Protein AF-0000000074599371 (afdb_homodimer)

Solvent-accessible surface area (backbone atoms only — not comparable to full-atom values): 39962 Å² total; per-residue (Å²): 130,80,82,68,57,80,38,51,33,58,67,80,47,85,65,6,23,37,64,26,41,62,59,60,44,50,49,52,59,73,44,37,68,61,49,51,52,41,54,52,48,30,56,72,75,38,82,57,68,54,45,27,34,37,35,43,47,34,69,41,43,69,67,53,60,59,58,52,65,56,53,54,49,51,54,49,54,50,46,67,69,62,62,74,58,96,58,79,48,29,38,38,38,33,41,20,25,48,30,76,32,42,47,35,61,44,32,55,45,44,66,58,52,51,52,54,52,60,69,68,45,85,69,87,79,52,61,72,31,57,31,37,31,55,38,56,70,60,42,77,70,61,57,72,52,54,31,39,36,38,39,30,54,75,33,84,26,51,43,95,53,61,45,68,72,44,42,44,95,86,65,48,54,67,42,62,77,33,34,55,74,42,90,86,40,49,72,66,54,55,51,28,47,51,49,43,44,51,54,40,53,44,36,26,48,53,35,47,47,45,16,34,24,70,59,13,28,35,36,40,34,26,50,30,34,93,53,86,79,55,49,79,68,43,58,70,61,49,36,49,38,52,39,51,43,51,34,30,75,71,62,76,40,57,62,67,57,46,30,72,37,68,61,38,64,52,51,47,26,69,64,57,53,50,49,50,45,58,68,70,54,46,46,42,81,74,46,76,48,72,53,74,40,62,48,45,55,84,65,49,52,83,88,51,88,73,63,66,68,80,56,55,88,69,43,56,52,61,60,29,18,58,56,36,38,35,43,53,47,11,58,38,45,49,44,46,31,73,73,73,36,68,86,50,52,68,63,45,54,51,47,29,32,52,48,42,24,56,50,47,76,76,39,87,52,59,46,42,32,38,36,39,33,33,31,33,95,128,80,83,70,58,80,38,53,32,58,67,79,48,85,63,6,24,37,66,28,41,63,59,59,44,49,51,52,59,71,44,36,67,61,51,50,52,44,53,54,48,30,55,73,73,36,79,56,66,55,48,26,34,35,36,41,47,34,68,44,41,68,69,53,58,59,56,52,66,55,52,53,49,50,53,48,52,50,46,66,70,61,64,73,56,94,58,78,49,28,37,39,38,32,40,20,26,48,30,77,31,42,46,35,60,43,33,56,44,44,66,58,52,51,51,52,52,59,68,67,44,84,69,86,74,49,62,70,31,58,32,35,30,56,37,57,70,61,42,77,68,60,56,72,52,56,30,37,36,38,39,30,53,74,31,83,26,52,45,95,52,61,43,68,72,44,42,44,95,86,64,48,55,67,43,61,76,32,34,54,74,40,88,85,41,50,72,66,54,54,51,29,46,50,50,43,42,52,53,42,53,44,36,27,49,52,34,47,48,45,17,34,24,69,58,14,28,35,36,38,33,25,50,31,33,91,54,85,75,58,46,78,72,44,60,71,59,50,37,49,36,52,37,52,44,52,34,30,76,71,62,75,41,57,61,68,57,46,32,72,36,66,62,37,62,52,50,47,25,70,64,57,53,52,50,50,44,57,69,71,53,44,46,42,80,73,46,76,46,71,51,73,40,63,48,45,54,83,65,44,53,82,90,49,90,72,64,66,68,78,56,55,86,70,42,56,51,62,61,29,17,58,55,37,39,36,42,53,47,11,55,38,45,51,42,46,31,74,73,73,36,69,86,49,50,66,61,47,52,51,46,29,33,52,49,44,25,56,50,48,74,76,39,86,53,62,46,41,31,39,37,40,35,34,32,33,95

Secondary structure (DSSP, 8-state):
------PPPPSSSTTSGGGS-HHHHHHHHHHHHHHHHHHHHHHHH---SEEEEEEES--SSGGGGTTHHHHHHHHHHHHHHH---SSPPEEEEEEEE-TTS-HHHHHHHHHHHHHHHHHH--S----EEEEEEES-TTS--S-TT-EEEEEEES-TTB-SS--GGGB-TTS-BTTTT-SS--TTS-HHHHHHHHHHHHHHHHHHHHHHHHHEEEEEEEEEEEEE-SSSS-GGG-HHHHHHHHHHHHHHHTTSS-HHHHHT----B----HHHHHHHHHHH-SEEEEEEEEEEEESSS----TTS-S---TTSTTS-HHHHHHHHHHHHHHHHHHHHHHHH-GGGHHHHHHHHHHHHHHHHHHS--EEEEEEEEEEE-/------PPPPSSSTTSGGGS-HHHHHHHHHHHHHHHHHHHHHHHH---SEEEEEEES--SSGGGGTTHHHHHHHHHHHHHHH---SSPPEEEEEEEE-TTS-HHHHHHHHHHHHHHHHHH--S----EEEEEEES-TTS--S-TT-EEEEEEES-TTB-SS--GGGB-TTS-BTTTT-SS--TTS-HHHHHHHHHHHHHHHHHHHHHHHHHEEEEEEEEEEEEE-SSSS-GGG-HHHHHHHHHHHHHHHTTSS-HHHHHT----B----HHHHHHHHHHH-SEEEEEEEEEEEESSS----TTS-S---TTSTTS-HHHHHHHHHHHHHHHHHHHHHHHH-GGGHHHHHHHHHHHHHHHHHHS--EEEEEEEEEEE-

Foldseek 3Di:
DPFQPLAFADDDDPLACQNQCQLLVVLCVVLVVVVLVQLLQLCVVDPDQEAEEEEEAQAAHDSNCVCVLVSLVSNQVSCVVVVPDPHQHEYEYEYEDAPPGHVVRVVVCVVVVVVVSVVPDDDCSDYYHYYYFHDDLLAAGAAFQAHQEYEYTAPLQFFSGQQPVQADPVGAGQQQLAQAQDPPHPPVRLVSLLVRSLSSLLSNLVNCLGHHHAQGKYKYKYFADQDSRDPPQPLLRVLLSVLVSVCCVVVVFPSVLRRPHYGRGHHYHPVSNVVSNVVSPFKDWPDKDKDKTFQQQSPDPVVDDDDRPPCCLVPQLLNSLVSNLSNSSRSCVSSCCVRGNDVCSVVSSVSSSVSSSVVVVVHTRMTMIMMIMIGGD/DPFQPLAFADDDDPLGCQNQCLLLVVLCVVLVVVVLVQLLQLCVVDPDQEAEEEEEAQAAHDSNCVCVLVSLVSNQVSCVVVVPDPHQHEYEYEYEDAPPGHVVRVVVCVVVVVVVSVVPDDDCSDYYHYYYFHDDLLAAGAAFQAHQEYEYTAPLQFFSGQQPVLADPVRAGQQQLAQEQDPPHDPVRLVSLLVRSLSSVLSNLVNCLGHHHAQGKYKYKYFADQDSRDRPQPLLRVLLSVLVSVCCVVVVFPSVLRRPHYGRGHHYHPVSNVVSNVVSPFKDWPDKDKDKTFQQQSADPVVDDDDRPPCCLVPQLLNSLVSNLSNSSRSCVSSCCVRGNDVCSVVSSVSSSVSSSVVVVVHTRMTMIMMIMIGGD

Structure (mmCIF, N/CA/C/O backbone):
data_AF-0000000074599371-model_v1
#
loop_
_entity.id
_entity.type
_entity.pdbx_description
1 polymer 'Uncharacterized protein'
#
loop_
_atom_site.group_PDB
_atom_site.id
_atom_site.type_symbol
_atom_site.label_atom_id
_atom_site.label_alt_id
_atom_site.label_comp_id
_atom_site.label_asym_id
_atom_site.label_entity_id
_atom_site.label_seq_id
_atom_site.pdbx_PDB_ins_code
_atom_site.Cartn_x
_atom_site.Cartn_y
_atom_site.Cartn_z
_atom_site.occupancy
_atom_site.B_iso_or_equiv
_atom_site.auth_seq_id
_atom_site.auth_comp_id
_atom_site.auth_asym_id
_atom_site.auth_atom_id
_atom_site.pdbx_PDB_model_num
ATOM 1 N N . MET A 1 1 ? -8.328 5.562 26 1 32.44 1 MET A N 1
ATOM 2 C CA . MET A 1 1 ? -9.109 5.84 24.797 1 32.44 1 MET A CA 1
ATOM 3 C C . MET A 1 1 ? -8.352 5.398 23.547 1 32.44 1 MET A C 1
ATOM 5 O O . MET A 1 1 ? -7.16 5.684 23.406 1 32.44 1 MET A O 1
ATOM 9 N N . LYS A 1 2 ? -8.844 4.363 22.906 1 41.84 2 LYS A N 1
ATOM 10 C CA . LYS A 1 2 ? -8.344 3.773 21.672 1 41.84 2 LYS A CA 1
ATOM 11 C C . LYS A 1 2 ? -8.016 4.852 20.641 1 41.84 2 LYS A C 1
ATOM 13 O O . LYS A 1 2 ? -8.719 5.855 20.531 1 41.84 2 LYS A O 1
ATOM 18 N N . MET A 1 3 ? -6.832 4.812 20.203 1 47.47 3 MET A N 1
ATOM 19 C CA . MET A 1 3 ? -6.219 5.715 19.234 1 47.47 3 MET A CA 1
ATOM 20 C C . MET A 1 3 ? -7.188 6.027 18.094 1 47.47 3 MET A C 1
ATOM 22 O O . MET A 1 3 ? -7.762 5.117 17.5 1 47.47 3 MET A O 1
ATOM 26 N N . GLU A 1 4 ? -7.777 7.324 18.172 1 52.59 4 GLU A N 1
ATOM 27 C CA . GLU A 1 4 ? -8.562 7.996 17.141 1 52.59 4 GLU A CA 1
ATOM 28 C C . GLU A 1 4 ? -7.844 7.98 15.797 1 52.59 4 GLU A C 1
ATOM 30 O O . GLU A 1 4 ? -6.652 8.289 15.719 1 52.59 4 GLU A O 1
ATOM 35 N N . SER A 1 5 ? -8.219 7.09 14.984 1 61 5 SER A N 1
ATOM 36 C CA . SER A 1 5 ? -7.766 7.016 13.602 1 61 5 SER A CA 1
ATOM 37 C C . SER A 1 5 ? -7.82 8.383 12.93 1 61 5 SER A C 1
ATOM 39 O O . SER A 1 5 ? -8.891 9 12.844 1 61 5 SER A O 1
ATOM 41 N N . THR A 1 6 ? -6.727 9.094 12.828 1 70.94 6 THR A N 1
ATOM 42 C CA . THR A 1 6 ? -6.605 10.422 12.234 1 70.94 6 THR A CA 1
ATOM 43 C C . THR A 1 6 ? -6.395 10.328 10.727 1 70.94 6 THR A C 1
ATOM 45 O O . THR A 1 6 ? -5.875 11.25 10.102 1 70.94 6 THR A O 1
ATOM 48 N N . HIS A 1 7 ? -6.98 9.156 10.273 1 80 7 HIS A N 1
ATOM 49 C CA . HIS A 1 7 ? -6.855 9.125 8.82 1 80 7 HIS A CA 1
ATOM 50 C C . HIS A 1 7 ? -7.953 9.953 8.156 1 80 7 HIS A C 1
ATOM 52 O O . HIS A 1 7 ? -9 10.195 8.758 1 80 7 HIS A O 1
ATOM 58 N N . MET A 1 8 ? -7.645 10.375 6.934 1 84.19 8 MET A N 1
ATOM 59 C CA . MET A 1 8 ? -8.602 11.172 6.168 1 84.19 8 MET A CA 1
ATOM 60 C C . MET A 1 8 ? -9.703 10.289 5.586 1 84.19 8 MET A C 1
ATOM 62 O O . MET A 1 8 ? -9.539 9.07 5.484 1 84.19 8 MET A O 1
ATOM 66 N N . THR A 1 9 ? -10.805 10.938 5.227 1 81.62 9 THR A N 1
ATOM 67 C CA . THR A 1 9 ? -11.969 10.219 4.727 1 81.62 9 THR A CA 1
ATOM 68 C C . THR A 1 9 ? -11.633 9.477 3.436 1 81.62 9 THR A C 1
ATOM 70 O O . THR A 1 9 ? -11.047 10.055 2.518 1 81.62 9 THR A O 1
ATOM 73 N N . HIS A 1 10 ? -12.055 8.266 3.316 1 84.19 10 HIS A N 1
ATOM 74 C CA . HIS A 1 10 ? -11.711 7.352 2.23 1 84.19 10 HIS A CA 1
ATOM 75 C C . HIS A 1 10 ? -12.547 7.637 0.987 1 84.19 10 HIS A C 1
ATOM 77 O O . HIS A 1 10 ? -13.539 8.375 1.052 1 84.19 10 HIS A O 1
ATOM 83 N N . GLY A 1 11 ? -12.125 7.051 -0.116 1 82.94 11 GLY A N 1
ATOM 84 C CA . GLY A 1 11 ? -12.938 6.93 -1.317 1 82.94 11 GLY A CA 1
ATOM 85 C C . GLY A 1 11 ? -12.82 8.133 -2.234 1 82.94 11 GLY A C 1
ATOM 86 O O . GLY A 1 11 ? -11.875 8.914 -2.131 1 82.94 11 GLY A O 1
ATOM 87 N N . THR A 1 12 ? -13.75 8.148 -3.186 1 81.25 12 THR A N 1
ATOM 88 C CA . THR A 1 12 ? -13.766 9.211 -4.188 1 81.25 12 THR A CA 1
ATOM 89 C C . THR A 1 12 ? -15.125 9.914 -4.211 1 81.25 12 THR A C 1
ATOM 91 O O . THR A 1 12 ? -15.453 10.609 -5.172 1 81.25 12 THR A O 1
ATOM 94 N N . GLY A 1 13 ? -15.844 9.703 -3.178 1 82.81 13 GLY A N 1
ATOM 95 C CA . GLY A 1 13 ? -17.141 10.352 -3.076 1 82.81 13 GLY A CA 1
ATOM 96 C C . GLY A 1 13 ? -17.031 11.828 -2.758 1 82.81 13 GLY A C 1
ATOM 97 O O . GLY A 1 13 ? -15.938 12.359 -2.576 1 82.81 13 GLY A O 1
ATOM 98 N N . GLU A 1 14 ? -18.109 12.477 -2.592 1 84.44 14 GLU A N 1
ATOM 99 C CA . GLU A 1 14 ? -18.188 13.922 -2.418 1 84.44 14 GLU A CA 1
ATOM 100 C C . GLU A 1 14 ? -17.5 14.359 -1.128 1 84.44 14 GLU A C 1
ATOM 102 O O . GLU A 1 14 ? -16.875 15.422 -1.081 1 84.44 14 GLU A O 1
ATOM 107 N N . ASP A 1 15 ? -17.547 13.562 -0.146 1 84.25 15 ASP A N 1
ATOM 108 C CA . ASP A 1 15 ? -17.016 13.93 1.159 1 84.25 15 ASP A CA 1
ATOM 109 C C . ASP A 1 15 ? -15.594 13.398 1.344 1 84.25 15 ASP A C 1
ATOM 111 O O . ASP A 1 15 ? -14.977 13.617 2.385 1 84.25 15 ASP A O 1
ATOM 115 N N . SER A 1 16 ? -15.094 12.742 0.306 1 86 16 SER A N 1
ATOM 116 C CA . SER A 1 16 ? -13.766 12.141 0.403 1 86 16 SER A CA 1
ATOM 117 C C . SER A 1 16 ? -12.68 13.219 0.455 1 86 16 SER A C 1
ATOM 119 O O . SER A 1 16 ? -12.875 14.32 -0.049 1 86 16 SER A O 1
ATOM 121 N N . TYR A 1 17 ? -11.617 12.914 1.149 1 85.81 17 TYR A N 1
ATOM 122 C CA . TYR A 1 17 ? -10.461 13.805 1.148 1 85.81 17 TYR A CA 1
ATOM 123 C C . TYR A 1 17 ? -9.945 14.023 -0.269 1 85.81 17 TYR A C 1
ATOM 125 O O . TYR A 1 17 ? -9.492 15.117 -0.607 1 85.81 17 TYR A O 1
ATOM 133 N N . ALA A 1 18 ? -10.039 13.031 -1.077 1 82.19 18 ALA A N 1
ATOM 134 C CA . ALA A 1 18 ? -9.594 13.102 -2.469 1 82.19 18 ALA A CA 1
ATOM 135 C C . ALA A 1 18 ? -10.281 14.25 -3.205 1 82.19 18 ALA A C 1
ATOM 137 O O . ALA A 1 18 ? -9.664 14.906 -4.043 1 82.19 18 ALA A O 1
ATOM 138 N N . ARG A 1 19 ? -11.461 14.531 -2.797 1 84 19 ARG A N 1
ATOM 139 C CA . ARG A 1 19 ? -12.219 15.555 -3.51 1 84 19 ARG A CA 1
ATOM 140 C C . ARG A 1 19 ? -12.203 16.875 -2.746 1 84 19 ARG A C 1
ATOM 142 O O . ARG A 1 19 ? -12.742 17.875 -3.223 1 84 19 ARG A O 1
ATOM 149 N N . ASN A 1 20 ? -11.656 16.859 -1.597 1 86.56 20 ASN A N 1
ATOM 150 C CA . ASN A 1 20 ? -11.703 18.047 -0.745 1 86.56 20 ASN A CA 1
ATOM 151 C C . ASN A 1 20 ? -10.312 18.422 -0.239 1 86.56 20 ASN A C 1
ATOM 153 O O . ASN A 1 20 ? -10.148 18.75 0.938 1 86.56 20 ASN A O 1
ATOM 157 N N . SER A 1 21 ? -9.336 18.359 -1.141 1 87 21 SER A N 1
ATOM 158 C CA . SER A 1 21 ? -7.957 18.609 -0.722 1 87 21 SER A CA 1
ATOM 159 C C . SER A 1 21 ? -7.312 19.703 -1.562 1 87 21 SER A C 1
ATOM 161 O O . SER A 1 21 ? -6.086 19.766 -1.687 1 87 21 SER A O 1
ATOM 163 N N . LEU A 1 22 ? -8.125 20.578 -2.129 1 85.31 22 LEU A N 1
ATOM 164 C CA . LEU A 1 22 ? -7.602 21.625 -3 1 85.31 22 LEU A CA 1
ATOM 165 C C . LEU A 1 22 ? -6.812 22.656 -2.199 1 85.31 22 LEU A C 1
ATOM 167 O O . LEU A 1 22 ? -5.809 23.188 -2.682 1 85.31 22 LEU A O 1
ATOM 171 N N . ILE A 1 23 ? -7.289 22.969 -1.052 1 86.81 23 ILE A N 1
ATOM 172 C CA . ILE A 1 23 ? -6.598 23.922 -0.189 1 86.81 23 ILE A CA 1
ATOM 173 C C . ILE A 1 23 ? -5.211 23.375 0.164 1 86.81 23 ILE A C 1
ATOM 175 O O . ILE A 1 23 ? -4.234 24.125 0.164 1 86.81 23 ILE A O 1
ATOM 179 N N . GLN A 1 24 ? -5.133 22.109 0.459 1 90.25 24 GLN A N 1
ATOM 180 C CA . GLN A 1 24 ? -3.855 21.469 0.743 1 90.25 24 GLN A CA 1
ATOM 181 C C . GLN A 1 24 ? -2.939 21.5 -0.477 1 90.25 24 GLN A C 1
ATOM 183 O O . GLN A 1 24 ? -1.726 21.672 -0.345 1 90.25 24 GLN A O 1
ATOM 188 N N . ALA A 1 25 ? -3.525 21.375 -1.646 1 91.25 25 ALA A N 1
ATOM 189 C CA . ALA A 1 25 ? -2.756 21.484 -2.883 1 91.25 25 ALA A CA 1
ATOM 190 C C . ALA A 1 25 ? -2.125 22.859 -3.023 1 91.25 25 ALA A C 1
ATOM 192 O O . ALA A 1 25 ? -0.978 22.984 -3.459 1 91.25 25 ALA A O 1
ATOM 193 N N . ASP A 1 26 ? -2.887 23.828 -2.666 1 91.12 26 ASP A N 1
ATOM 194 C CA . ASP A 1 26 ? -2.381 25.203 -2.717 1 91.12 26 ASP A CA 1
ATOM 195 C C . ASP A 1 26 ? -1.181 25.375 -1.79 1 91.12 26 ASP A C 1
ATOM 197 O O . ASP A 1 26 ? -0.204 26.047 -2.15 1 91.12 26 ASP A O 1
ATOM 201 N N . SER A 1 27 ? -1.294 24.875 -0.669 1 93.06 27 SER A N 1
ATOM 202 C CA . SER A 1 27 ? -0.196 24.938 0.289 1 93.06 27 SER A CA 1
ATOM 203 C C . SER A 1 27 ? 1.059 24.266 -0.258 1 93.06 27 SER A C 1
ATOM 205 O O . SER A 1 27 ? 2.168 24.781 -0.087 1 93.06 27 SER A O 1
ATOM 207 N N . ILE A 1 28 ? 0.918 23.156 -0.887 1 94.25 28 ILE A N 1
ATOM 208 C CA . ILE A 1 28 ? 2.035 22.422 -1.476 1 94.25 28 ILE A CA 1
ATOM 209 C C . ILE A 1 28 ? 2.666 23.25 -2.592 1 94.25 28 ILE A C 1
ATOM 211 O O . ILE A 1 28 ? 3.891 23.359 -2.684 1 94.25 28 ILE A O 1
ATOM 215 N N . SER A 1 29 ? 1.832 23.875 -3.346 1 93.06 29 SER A N 1
ATOM 216 C CA . SER A 1 29 ? 2.309 24.688 -4.453 1 93.06 29 SER A CA 1
ATOM 217 C C . SER A 1 29 ? 3.125 25.875 -3.949 1 93.06 29 SER A C 1
ATOM 219 O O . SER A 1 29 ? 4.176 26.203 -4.508 1 93.06 29 SER A O 1
ATOM 221 N N . LYS A 1 30 ? 2.633 26.484 -2.961 1 94.06 30 LYS A N 1
ATOM 222 C CA . LYS A 1 30 ? 3.318 27.641 -2.398 1 94.06 30 LYS A CA 1
ATOM 223 C C . LYS A 1 30 ? 4.668 27.25 -1.802 1 94.06 30 LYS A C 1
ATOM 225 O O . LYS A 1 30 ? 5.609 28.047 -1.802 1 94.06 30 LYS A O 1
ATOM 230 N N . ALA A 1 31 ? 4.773 26.047 -1.317 1 96.44 31 ALA A N 1
ATOM 231 C CA . ALA A 1 31 ? 5.996 25.562 -0.682 1 96.44 31 ALA A CA 1
ATOM 232 C C . ALA A 1 31 ? 6.977 25.031 -1.719 1 96.44 31 ALA A C 1
ATOM 234 O O . ALA A 1 31 ? 8.125 24.719 -1.396 1 96.44 31 ALA A O 1
ATOM 235 N N . PHE A 1 32 ? 6.598 24.984 -2.98 1 96.25 32 PHE A N 1
ATOM 236 C CA . PHE A 1 32 ? 7.32 24.234 -4.008 1 96.25 32 PHE A CA 1
ATOM 237 C C . PHE A 1 32 ? 8.711 24.812 -4.215 1 96.25 32 PHE A C 1
ATOM 239 O O . PHE A 1 32 ? 9.68 24.078 -4.406 1 96.25 32 PHE A O 1
ATOM 246 N N . PRO A 1 33 ? 8.922 26.094 -4.18 1 96.75 33 PRO A N 1
ATOM 247 C CA . PRO A 1 33 ? 10.273 26.625 -4.375 1 96.75 33 PRO A CA 1
ATOM 248 C C . PRO A 1 33 ? 11.273 26.062 -3.357 1 96.75 33 PRO A C 1
ATOM 250 O O . PRO A 1 33 ? 12.438 25.828 -3.697 1 96.75 33 PRO A O 1
ATOM 253 N N . VAL A 1 34 ? 10.828 25.875 -2.125 1 97.75 34 VAL A N 1
ATOM 254 C CA . VAL A 1 34 ? 11.688 25.312 -1.09 1 97.75 34 VAL A CA 1
ATOM 255 C C . VAL A 1 34 ? 11.969 23.844 -1.388 1 97.75 34 VAL A C 1
ATOM 257 O O . VAL A 1 34 ? 13.094 23.359 -1.191 1 97.75 34 VAL A O 1
ATOM 260 N N . VAL A 1 35 ? 10.977 23.141 -1.865 1 97.25 35 VAL A N 1
ATOM 261 C CA . VAL A 1 35 ? 11.117 21.734 -2.24 1 97.25 35 VAL A CA 1
ATOM 262 C C . VAL A 1 35 ? 12.117 21.609 -3.387 1 97.25 35 VAL A C 1
ATOM 264 O O . VAL A 1 35 ? 13.008 20.75 -3.348 1 97.25 35 VAL A O 1
ATOM 267 N N . LYS A 1 36 ? 11.953 22.453 -4.363 1 96.25 36 LYS A N 1
ATOM 268 C CA . LYS A 1 36 ? 12.844 22.438 -5.52 1 96.25 36 LYS A CA 1
ATOM 269 C C . LYS A 1 36 ? 14.289 22.672 -5.105 1 96.25 36 LYS A C 1
ATOM 271 O O . LYS A 1 36 ? 15.188 21.938 -5.535 1 96.25 36 LYS A O 1
ATOM 276 N N . ASP A 1 37 ? 14.469 23.641 -4.305 1 96.44 37 ASP A N 1
ATOM 277 C CA . ASP A 1 37 ? 15.805 23.953 -3.814 1 96.44 37 ASP A CA 1
ATOM 278 C C . ASP A 1 37 ? 16.406 22.75 -3.08 1 96.44 37 ASP A C 1
ATOM 280 O O . ASP A 1 37 ? 17.578 22.422 -3.287 1 96.44 37 ASP A O 1
ATOM 284 N N . ALA A 1 38 ? 15.648 22.141 -2.227 1 96.69 38 ALA A N 1
ATOM 285 C CA . ALA A 1 38 ? 16.109 20.984 -1.462 1 96.69 38 ALA A CA 1
ATOM 286 C C . ALA A 1 38 ? 16.484 19.828 -2.387 1 96.69 38 ALA A C 1
ATOM 288 O O . ALA A 1 38 ? 17.5 19.172 -2.197 1 96.69 38 ALA A O 1
ATOM 289 N N . LEU A 1 39 ? 15.664 19.562 -3.375 1 94.19 39 LEU A N 1
ATOM 290 C CA . LEU A 1 39 ? 15.891 18.469 -4.316 1 94.19 39 LEU A CA 1
ATOM 291 C C . LEU A 1 39 ? 17.156 18.703 -5.129 1 94.19 39 LEU A C 1
ATOM 293 O O . LEU A 1 39 ? 17.938 17.781 -5.355 1 94.19 39 LEU A O 1
ATOM 297 N N . GLU A 1 40 ? 17.328 19.922 -5.551 1 92.44 40 GLU A N 1
ATOM 298 C CA . GLU A 1 40 ? 18.547 20.266 -6.273 1 92.44 40 GLU A CA 1
ATOM 299 C C . GLU A 1 40 ? 19.781 20.094 -5.395 1 92.44 40 GLU A C 1
ATOM 301 O O . GLU A 1 40 ? 20.844 19.672 -5.875 1 92.44 40 GLU A O 1
ATOM 306 N N . GLY A 1 41 ? 19.578 20.391 -4.148 1 90.25 41 GLY A N 1
ATOM 307 C CA . GLY A 1 41 ? 20.656 20.188 -3.197 1 90.25 41 GLY A CA 1
ATOM 308 C C . GLY A 1 41 ? 21.047 18.734 -3.033 1 90.25 41 GLY A C 1
ATOM 309 O O . GLY A 1 41 ? 22.234 18.406 -2.889 1 90.25 41 GLY A O 1
ATOM 310 N N . VAL A 1 42 ? 20.109 17.812 -2.992 1 88.69 42 VAL A N 1
ATOM 311 C CA . VAL A 1 42 ? 20.375 16.375 -2.869 1 88.69 42 VAL A CA 1
ATOM 312 C C . VAL A 1 42 ? 21.25 15.914 -4.031 1 88.69 42 VAL A C 1
ATOM 314 O O . VAL A 1 42 ? 22.281 15.289 -3.818 1 88.69 42 VAL A O 1
ATOM 317 N N . TYR A 1 43 ? 20.922 16.219 -5.191 1 80.69 43 TYR A N 1
ATOM 318 C CA . TYR A 1 43 ? 21.562 15.68 -6.379 1 80.69 43 TYR A CA 1
ATOM 319 C C . TYR A 1 43 ? 22.922 16.328 -6.602 1 80.69 43 TYR A C 1
ATOM 321 O O . TYR A 1 43 ? 23.828 15.719 -7.184 1 80.69 43 TYR A O 1
ATOM 329 N N . SER A 1 44 ? 22.938 17.547 -6.188 1 79.31 44 SER A N 1
ATOM 330 C CA . SER A 1 44 ? 24.219 18.219 -6.348 1 79.31 44 SER A CA 1
ATOM 331 C C . SER A 1 44 ? 25.281 17.641 -5.414 1 79.31 44 SER A C 1
ATOM 333 O O . SER A 1 44 ? 26.469 17.625 -5.734 1 79.31 44 SER A O 1
ATOM 335 N N . LYS A 1 45 ? 24.797 17.141 -4.371 1 81 45 LYS A N 1
ATOM 336 C CA . LYS A 1 45 ? 25.734 16.688 -3.35 1 81 45 LYS A CA 1
ATOM 337 C C . LYS A 1 45 ? 26.016 15.188 -3.5 1 81 45 LYS A C 1
ATOM 339 O O . LYS A 1 45 ? 27.109 14.727 -3.207 1 81 45 LYS A O 1
ATOM 344 N N . MET A 1 46 ? 24.922 14.578 -3.877 1 83.88 46 MET A N 1
ATOM 345 C CA . MET A 1 46 ? 25.062 13.133 -4.016 1 83.88 46 MET A CA 1
ATOM 346 C C . MET A 1 46 ? 24.516 12.664 -5.359 1 83.88 46 MET A C 1
ATOM 348 O O . MET A 1 46 ? 23.688 13.336 -5.969 1 83.88 46 MET A O 1
ATOM 352 N N . THR A 1 47 ? 25.219 11.656 -5.945 1 80.94 47 THR A N 1
ATOM 353 C CA . THR A 1 47 ? 24.781 11.086 -7.211 1 80.94 47 THR A CA 1
ATOM 354 C C . THR A 1 47 ? 24.438 9.602 -7.047 1 80.94 47 THR A C 1
ATOM 356 O O . THR A 1 47 ? 25.125 8.742 -7.602 1 80.94 47 THR A O 1
ATOM 359 N N . PRO A 1 48 ? 23.312 9.508 -6.332 1 85.88 48 PRO A N 1
ATOM 360 C CA . PRO A 1 48 ? 22.969 8.102 -6.145 1 85.88 48 PRO A CA 1
ATOM 361 C C . PRO A 1 48 ? 22.438 7.449 -7.422 1 85.88 48 PRO A C 1
ATOM 363 O O . PRO A 1 48 ? 21.859 8.133 -8.273 1 85.88 48 PRO A O 1
ATOM 366 N N . LYS A 1 49 ? 22.656 6.133 -7.484 1 87.12 49 LYS A N 1
ATOM 367 C CA . LYS A 1 49 ? 22.094 5.379 -8.602 1 87.12 49 LYS A CA 1
ATOM 368 C C . LYS A 1 49 ? 20.578 5.441 -8.594 1 87.12 49 LYS A C 1
ATOM 370 O O . LYS A 1 49 ? 19.938 5.535 -9.648 1 87.12 49 LYS A O 1
ATOM 375 N N . CYS A 1 50 ? 20.031 5.363 -7.422 1 93.81 50 CYS A N 1
ATOM 376 C CA . CYS A 1 50 ? 18.594 5.477 -7.227 1 93.81 50 CYS A CA 1
ATOM 377 C C . CYS A 1 50 ? 18.281 6.484 -6.129 1 93.81 50 CYS A C 1
ATOM 379 O O . CYS A 1 50 ? 18.75 6.352 -4.996 1 93.81 50 CYS A O 1
ATOM 381 N N . VAL A 1 51 ? 17.562 7.504 -6.504 1 94.56 51 VAL A N 1
ATOM 382 C CA . VAL A 1 51 ? 17.125 8.484 -5.508 1 94.56 51 VAL A CA 1
ATOM 383 C C . VAL A 1 51 ? 15.922 7.938 -4.742 1 94.56 51 VAL A C 1
ATOM 385 O O . VAL A 1 51 ? 14.852 7.73 -5.316 1 94.56 51 VAL A O 1
ATOM 388 N N . MET A 1 52 ? 16.109 7.715 -3.453 1 97.62 52 MET A N 1
ATOM 389 C CA . MET A 1 52 ? 15.047 7.238 -2.574 1 97.62 52 MET A CA 1
ATOM 390 C C . MET A 1 52 ? 14.305 8.406 -1.932 1 97.62 52 MET A C 1
ATOM 392 O O . MET A 1 52 ? 14.891 9.172 -1.166 1 97.62 52 MET A O 1
ATOM 396 N N . VAL A 1 53 ? 12.977 8.5 -2.223 1 97.88 53 VAL A N 1
ATOM 397 C CA . VAL A 1 53 ? 12.164 9.633 -1.782 1 97.88 53 VAL A CA 1
ATOM 398 C C . VAL A 1 53 ? 10.992 9.125 -0.943 1 97.88 53 VAL A C 1
ATOM 400 O O . VAL A 1 53 ? 10.383 8.102 -1.265 1 97.88 53 VAL A O 1
ATOM 403 N N . ALA A 1 54 ? 10.68 9.82 0.137 1 98.56 54 ALA A N 1
ATOM 404 C CA . ALA A 1 54 ? 9.484 9.477 0.91 1 98.56 54 ALA A CA 1
ATOM 405 C C . ALA A 1 54 ? 8.547 10.68 1.025 1 98.56 54 ALA A C 1
ATOM 407 O O . ALA A 1 54 ? 9 11.805 1.242 1 98.56 54 ALA A O 1
ATOM 408 N N . GLU A 1 55 ? 7.316 10.469 0.753 1 98.19 55 GLU A N 1
ATOM 409 C CA . GLU A 1 55 ? 6.215 11.367 1.09 1 98.19 55 GLU A CA 1
ATOM 410 C C . GLU A 1 55 ? 5.508 10.922 2.365 1 98.19 55 GLU A C 1
ATOM 412 O O . GLU A 1 55 ? 4.762 9.938 2.355 1 98.19 55 GLU A O 1
ATOM 417 N N . LEU A 1 56 ? 5.66 11.641 3.461 1 98.25 56 LEU A N 1
ATOM 418 C CA . LEU A 1 56 ? 5.102 11.242 4.75 1 98.25 56 LEU A CA 1
ATOM 419 C C . LEU A 1 56 ? 3.77 11.945 5.004 1 98.25 56 LEU A C 1
ATOM 421 O O . LEU A 1 56 ? 3.676 13.172 4.898 1 98.25 56 LEU A O 1
ATOM 425 N N . GLY A 1 57 ? 2.777 11.18 5.398 1 97 57 GLY A N 1
ATOM 426 C CA . GLY A 1 57 ? 1.433 11.711 5.531 1 97 57 GLY A CA 1
ATOM 427 C C . GLY A 1 57 ? 0.771 12.008 4.199 1 97 57 GLY A C 1
ATOM 428 O O . GLY A 1 57 ? 0.256 13.102 3.98 1 97 57 GLY A O 1
ATOM 429 N N . CYS A 1 58 ? 0.756 11 3.365 1 95.88 58 CYS A N 1
ATOM 430 C CA . CYS A 1 58 ? 0.401 11.234 1.972 1 95.88 58 CYS A CA 1
ATOM 431 C C . CYS A 1 58 ? -1.112 11.266 1.792 1 95.88 58 CYS A C 1
ATOM 433 O O . CYS A 1 58 ? -1.609 11.727 0.764 1 95.88 58 CYS A O 1
ATOM 435 N N . ALA A 1 59 ? -1.849 10.781 2.779 1 94.06 59 ALA A N 1
ATOM 436 C CA . ALA A 1 59 ? -3.293 10.633 2.623 1 94.06 59 ALA A CA 1
ATOM 437 C C . ALA A 1 59 ? -3.635 9.938 1.311 1 94.06 59 ALA A C 1
ATOM 439 O O . ALA A 1 59 ? -2.916 9.039 0.873 1 94.06 59 ALA A O 1
ATOM 440 N N . ALA A 1 60 ? -4.879 10.125 0.86 1 91.62 60 ALA A N 1
ATOM 441 C CA . ALA A 1 60 ? -5.297 9.547 -0.414 1 91.62 60 ALA A CA 1
ATOM 442 C C . ALA A 1 60 ? -5.945 10.602 -1.308 1 91.62 60 ALA A C 1
ATOM 444 O O . ALA A 1 60 ? -6.645 11.492 -0.819 1 91.62 60 ALA A O 1
ATOM 445 N N . GLY A 1 61 ? -5.57 10.539 -2.656 1 84.88 61 GLY A N 1
ATOM 446 C CA . GLY A 1 61 ? -6.152 11.484 -3.6 1 84.88 61 GLY A CA 1
ATOM 447 C C . GLY A 1 61 ? -5.133 12.078 -4.555 1 84.88 61 GLY A C 1
ATOM 448 O O . GLY A 1 61 ? -4.008 11.586 -4.648 1 84.88 61 GLY A O 1
ATOM 449 N N . PRO A 1 62 ? -5.527 13.141 -5.129 1 82.81 62 PRO A N 1
ATOM 450 C CA . PRO A 1 62 ? -4.711 13.711 -6.207 1 82.81 62 PRO A CA 1
ATOM 451 C C . PRO A 1 62 ? -3.424 14.352 -5.695 1 82.81 62 PRO A C 1
ATOM 453 O O . PRO A 1 62 ? -2.441 14.445 -6.438 1 82.81 62 PRO A O 1
ATOM 456 N N . ASN A 1 63 ? -3.406 14.805 -4.434 1 89.5 63 ASN A N 1
ATOM 457 C CA . ASN A 1 63 ? -2.24 15.5 -3.902 1 89.5 63 ASN A CA 1
ATOM 458 C C . ASN A 1 63 ? -1.1 14.531 -3.6 1 89.5 63 ASN A C 1
ATOM 460 O O . ASN A 1 63 ? 0.051 14.945 -3.451 1 89.5 63 ASN A O 1
ATOM 464 N N . THR A 1 64 ? -1.448 13.273 -3.453 1 88.25 64 THR A N 1
ATOM 465 C CA . THR A 1 64 ? -0.497 12.258 -3.006 1 88.25 64 THR A CA 1
ATOM 466 C C . THR A 1 64 ? 0.709 12.203 -3.939 1 88.25 64 THR A C 1
ATOM 468 O O . THR A 1 64 ? 1.85 12.094 -3.482 1 88.25 64 THR A O 1
ATOM 471 N N . LEU A 1 65 ? 0.447 12.328 -5.211 1 92.06 65 LEU A N 1
ATOM 472 C CA . LEU A 1 65 ? 1.507 12.156 -6.195 1 92.06 65 LEU A CA 1
ATOM 473 C C . LEU A 1 65 ? 1.782 13.461 -6.938 1 92.06 65 LEU A C 1
ATOM 475 O O . LEU A 1 65 ? 2.383 13.453 -8.016 1 92.06 65 LEU A O 1
ATOM 479 N N . MET A 1 66 ? 1.427 14.539 -6.363 1 89.88 66 MET A N 1
ATOM 480 C CA . MET A 1 66 ? 1.48 15.844 -7.016 1 89.88 66 MET A CA 1
ATOM 481 C C . MET A 1 66 ? 2.92 16.234 -7.328 1 89.88 66 MET A C 1
ATOM 483 O O . MET A 1 66 ? 3.189 16.859 -8.359 1 89.88 66 MET A O 1
ATOM 487 N N . LEU A 1 67 ? 3.84 15.844 -6.512 1 92.88 67 LEU A N 1
ATOM 488 C CA . LEU A 1 67 ? 5.215 16.312 -6.648 1 92.88 67 LEU A CA 1
ATOM 489 C C . LEU A 1 67 ? 6.035 15.352 -7.504 1 92.88 67 LEU A C 1
ATOM 491 O O . LEU A 1 67 ? 7.164 15.664 -7.887 1 92.88 67 LEU A O 1
ATOM 495 N N . LEU A 1 68 ? 5.492 14.203 -7.82 1 93.31 68 LEU A N 1
ATOM 496 C CA . LEU A 1 68 ? 6.254 13.156 -8.5 1 93.31 68 LEU A CA 1
ATOM 497 C C . LEU A 1 68 ? 6.793 13.656 -9.836 1 93.31 68 LEU A C 1
ATOM 499 O O . LEU A 1 68 ? 7.988 13.531 -10.109 1 93.31 68 LEU A O 1
ATOM 503 N N . PRO A 1 69 ? 6.004 14.344 -10.695 1 90.94 69 PRO A N 1
ATOM 504 C CA . PRO A 1 69 ? 6.547 14.836 -11.961 1 90.94 69 PRO A CA 1
ATOM 505 C C . PRO A 1 69 ? 7.695 15.82 -11.766 1 90.94 69 PRO A C 1
ATOM 507 O O . PRO A 1 69 ? 8.68 15.781 -12.508 1 90.94 69 PRO A O 1
ATOM 510 N N . GLU A 1 70 ? 7.543 16.641 -10.781 1 90.06 70 GLU A N 1
ATOM 511 C CA . GLU A 1 70 ? 8.57 17.641 -10.508 1 90.06 70 GLU A CA 1
ATOM 512 C C . GLU A 1 70 ? 9.852 16.984 -9.992 1 90.06 70 GLU A C 1
ATOM 514 O O . GLU A 1 70 ? 10.961 17.406 -10.359 1 90.06 70 GLU A O 1
ATOM 519 N N . ILE A 1 71 ? 9.695 16.047 -9.156 1 92.12 71 ILE A N 1
ATOM 520 C CA . ILE A 1 71 ? 10.852 15.336 -8.625 1 92.12 71 ILE A CA 1
ATOM 521 C C . ILE A 1 71 ? 11.617 14.672 -9.766 1 92.12 71 ILE A C 1
ATOM 523 O O . ILE A 1 71 ? 12.844 14.758 -9.828 1 92.12 71 ILE A O 1
ATOM 527 N N . ILE A 1 72 ? 10.891 14.016 -10.648 1 91.56 72 ILE A N 1
ATOM 528 C CA . ILE A 1 72 ? 11.492 13.352 -11.805 1 91.56 72 ILE A CA 1
ATOM 529 C C . ILE A 1 72 ? 12.234 14.375 -12.664 1 91.56 72 ILE A C 1
ATOM 531 O O . ILE A 1 72 ? 13.406 14.188 -12.992 1 91.56 72 ILE A O 1
ATOM 535 N N . ASP A 1 73 ? 11.617 15.469 -12.922 1 88.88 73 ASP A N 1
ATOM 536 C CA . ASP A 1 73 ? 12.188 16.5 -13.789 1 88.88 73 ASP A CA 1
ATOM 537 C C . ASP A 1 73 ? 13.453 17.094 -13.18 1 88.88 73 ASP A C 1
ATOM 539 O O . ASP A 1 73 ? 14.477 17.219 -13.859 1 88.88 73 ASP A O 1
ATOM 543 N N . ILE A 1 74 ? 13.383 17.438 -11.984 1 90.19 74 ILE A N 1
ATOM 544 C CA . ILE A 1 74 ? 14.508 18.078 -11.312 1 90.19 74 ILE A CA 1
ATOM 545 C C . ILE A 1 74 ? 15.68 17.094 -11.234 1 90.19 74 ILE A C 1
ATOM 547 O O . ILE A 1 74 ? 16.828 17.484 -11.461 1 90.19 74 ILE A O 1
ATOM 551 N N . THR A 1 75 ? 15.391 15.859 -10.875 1 87.88 75 THR A N 1
ATOM 552 C CA . THR A 1 75 ? 16.438 14.844 -10.773 1 87.88 75 THR A CA 1
ATOM 553 C C . THR A 1 75 ? 17.141 14.664 -12.109 1 87.88 75 THR A C 1
ATOM 555 O O . THR A 1 75 ? 18.375 14.672 -12.164 1 87.88 75 THR A O 1
ATOM 558 N N . TYR A 1 76 ? 16.422 14.633 -13.133 1 86.19 76 TYR A N 1
ATOM 559 C CA . TYR A 1 76 ? 17.016 14.383 -14.438 1 86.19 76 TYR A CA 1
ATOM 560 C C . TYR A 1 76 ? 17.734 15.625 -14.961 1 86.19 76 TYR A C 1
ATOM 562 O O . TYR A 1 76 ? 18.812 15.516 -15.547 1 86.19 76 TYR A O 1
ATOM 570 N N . LYS A 1 77 ? 17.141 16.734 -14.797 1 85.75 77 LYS A N 1
ATOM 571 C CA . LYS A 1 77 ? 17.797 17.969 -15.211 1 85.75 77 LYS A CA 1
ATOM 572 C C . LYS A 1 77 ? 19.125 18.156 -14.5 1 85.75 77 LYS A C 1
ATOM 574 O O . LYS A 1 77 ? 20.125 18.531 -15.117 1 85.75 77 LYS A O 1
ATOM 579 N N . THR A 1 78 ? 19.047 17.906 -13.25 1 85.12 78 THR A N 1
ATOM 580 C CA . THR A 1 78 ? 20.266 18.062 -12.469 1 85.12 78 THR A CA 1
ATOM 581 C C . THR A 1 78 ? 21.312 17.031 -12.891 1 85.12 78 THR A C 1
ATOM 583 O O . THR A 1 78 ? 22.5 17.328 -12.953 1 85.12 78 THR A O 1
ATOM 586 N N . TYR A 1 79 ? 20.859 15.82 -13.18 1 83.19 79 TYR A N 1
ATOM 587 C CA . TYR A 1 79 ? 21.719 14.766 -13.688 1 83.19 79 TYR A CA 1
ATOM 588 C C . TYR A 1 79 ? 22.359 15.172 -15.008 1 83.19 79 TYR A C 1
ATOM 590 O O . TYR A 1 79 ? 23.562 14.969 -15.211 1 83.19 79 TYR A O 1
ATOM 598 N N . MET A 1 80 ? 21.594 15.758 -15.844 1 83.38 80 MET A N 1
ATOM 599 C CA . MET A 1 80 ? 22.094 16.141 -17.172 1 83.38 80 MET A CA 1
ATOM 600 C C . MET A 1 80 ? 23.109 17.281 -17.047 1 83.38 80 MET A C 1
ATOM 602 O O . MET A 1 80 ? 24.047 17.344 -17.844 1 83.38 80 MET A O 1
ATOM 606 N N . ILE A 1 81 ? 22.922 18.016 -16.094 1 81.75 81 ILE A N 1
ATOM 607 C CA . ILE A 1 81 ? 23.797 19.156 -15.906 1 81.75 81 ILE A CA 1
ATOM 608 C C . ILE A 1 81 ? 25.109 18.703 -15.266 1 81.75 81 ILE A C 1
ATOM 610 O O . ILE A 1 81 ? 26.188 19.156 -15.664 1 81.75 81 ILE A O 1
ATOM 614 N N . ASN A 1 82 ? 24.953 17.859 -14.289 1 76.88 82 ASN A N 1
ATOM 615 C CA . ASN A 1 82 ? 26.125 17.5 -13.5 1 76.88 82 ASN A CA 1
ATOM 616 C C . ASN A 1 82 ? 26.938 16.422 -14.188 1 76.88 82 ASN A C 1
ATOM 618 O O . ASN A 1 82 ? 28.156 16.328 -13.969 1 76.88 82 ASN A O 1
ATOM 622 N N . LYS A 1 83 ? 26.484 15.766 -15.188 1 65.12 83 LYS A N 1
ATOM 623 C CA . LYS A 1 83 ? 27.078 14.719 -16.016 1 65.12 83 LYS A CA 1
ATOM 624 C C . LYS A 1 83 ? 27.984 13.812 -15.18 1 65.12 83 LYS A C 1
ATOM 626 O O . LYS A 1 83 ? 29.031 13.359 -15.648 1 65.12 83 LYS A O 1
ATOM 631 N N . LYS A 1 84 ? 27.812 13.781 -13.977 1 61.66 84 LYS A N 1
ATOM 632 C CA . LYS A 1 84 ? 28.75 13.07 -13.125 1 61.66 84 LYS A CA 1
ATOM 633 C C . LYS A 1 84 ? 28.438 11.578 -13.078 1 61.66 84 LYS A C 1
ATOM 635 O O . LYS A 1 84 ? 29.312 10.758 -12.805 1 61.66 84 LYS A O 1
ATOM 640 N N . SER A 1 85 ? 27.156 11.258 -13.359 1 64.88 85 SER A N 1
ATOM 641 C CA . SER A 1 85 ? 26.797 9.859 -13.164 1 64.88 85 SER A CA 1
ATOM 642 C C . SER A 1 85 ? 26.812 9.094 -14.484 1 64.88 85 SER A C 1
ATOM 644 O O . SER A 1 85 ? 26.469 9.648 -15.531 1 64.88 85 SER A O 1
ATOM 646 N N . LYS A 1 86 ? 27.344 8.023 -14.438 1 66.5 86 LYS A N 1
ATOM 647 C CA . LYS A 1 86 ? 27.406 7.113 -15.578 1 66.5 86 LYS A CA 1
ATOM 648 C C . LYS A 1 86 ? 26.016 6.547 -15.898 1 66.5 86 LYS A C 1
ATOM 650 O O . LYS A 1 86 ? 25.781 6.059 -17 1 66.5 86 LYS A O 1
ATOM 655 N N . TYR A 1 87 ? 25.172 6.656 -14.898 1 74 87 TYR A N 1
ATOM 656 C CA . TYR A 1 87 ? 23.859 6.035 -15.094 1 74 87 TYR A CA 1
ATOM 657 C C . TYR A 1 87 ? 22.75 7.059 -14.953 1 74 87 TYR A C 1
ATOM 659 O O . TYR A 1 87 ? 22.844 7.992 -14.148 1 74 87 TYR A O 1
ATOM 667 N N . THR A 1 88 ? 21.828 6.914 -15.781 1 80.81 88 THR A N 1
ATOM 668 C CA . THR A 1 88 ? 20.609 7.68 -15.57 1 80.81 88 THR A CA 1
ATOM 669 C C . THR A 1 88 ? 19.953 7.316 -14.234 1 80.81 88 THR A C 1
ATOM 671 O O . THR A 1 88 ? 19.781 6.137 -13.93 1 80.81 88 THR A O 1
ATOM 674 N N . PRO A 1 89 ? 19.688 8.297 -13.477 1 87.06 89 PRO A N 1
ATOM 675 C CA . PRO A 1 89 ? 19.172 7.984 -12.141 1 87.06 89 PRO A CA 1
ATOM 676 C C . PRO A 1 89 ? 17.781 7.328 -12.18 1 87.06 89 PRO A C 1
ATOM 678 O O . PRO A 1 89 ? 16.953 7.688 -13.016 1 87.06 89 PRO A O 1
ATOM 681 N N . GLU A 1 90 ? 17.609 6.371 -11.297 1 93.88 90 GLU A N 1
ATOM 682 C CA . GLU A 1 90 ? 16.281 5.82 -10.984 1 93.88 90 GLU A CA 1
ATOM 683 C C . GLU A 1 90 ? 15.68 6.5 -9.758 1 93.88 90 GLU A C 1
ATOM 685 O O . GLU A 1 90 ? 16.406 7.082 -8.945 1 93.88 90 GLU A O 1
ATOM 690 N N . ILE A 1 91 ? 14.406 6.539 -9.719 1 95.06 91 ILE A N 1
ATOM 691 C CA . ILE A 1 91 ? 13.719 7.129 -8.57 1 95.06 91 ILE A CA 1
ATOM 692 C C . ILE A 1 91 ? 12.789 6.094 -7.938 1 95.06 91 ILE A C 1
ATOM 694 O O . ILE A 1 91 ? 12.102 5.355 -8.641 1 95.06 91 ILE A O 1
ATOM 698 N N . HIS A 1 92 ? 12.852 5.914 -6.672 1 97.94 92 HIS A N 1
ATOM 699 C CA . HIS A 1 92 ? 11.875 5.133 -5.926 1 97.94 92 HIS A CA 1
ATOM 700 C C . HIS A 1 92 ? 11.172 5.988 -4.875 1 97.94 92 HIS A C 1
ATOM 702 O O . HIS A 1 92 ? 11.812 6.48 -3.943 1 97.94 92 HIS A O 1
ATOM 708 N N . MET A 1 93 ? 9.914 6.18 -5.047 1 97.81 93 MET A N 1
ATOM 709 C CA . MET A 1 93 ? 9.117 7.016 -4.152 1 97.81 93 MET A CA 1
ATOM 710 C C . MET A 1 93 ? 8.289 6.156 -3.207 1 97.81 93 MET A C 1
ATOM 712 O O . MET A 1 93 ? 7.598 5.23 -3.645 1 97.81 93 MET A O 1
ATOM 716 N N . PHE A 1 94 ? 8.344 6.48 -1.926 1 98.69 94 PHE A N 1
ATOM 717 C CA . PHE A 1 94 ? 7.582 5.801 -0.886 1 98.69 94 PHE A CA 1
ATOM 718 C C . PHE A 1 94 ? 6.48 6.707 -0.347 1 98.69 94 PHE A C 1
ATOM 720 O O . PHE A 1 94 ? 6.754 7.812 0.124 1 98.69 94 PHE A O 1
ATOM 727 N N . LEU A 1 95 ? 5.258 6.238 -0.434 1 98.5 95 LEU A N 1
ATOM 728 C CA . LEU A 1 95 ? 4.102 6.957 0.086 1 98.5 95 LEU A CA 1
ATOM 729 C C . LEU A 1 95 ? 3.699 6.422 1.457 1 98.5 95 LEU A C 1
ATOM 731 O O . LEU A 1 95 ? 3.254 5.281 1.576 1 98.5 95 LEU A O 1
ATOM 735 N N . ASN A 1 96 ? 3.803 7.27 2.449 1 98.38 96 ASN A N 1
ATOM 736 C CA . ASN A 1 96 ? 3.555 6.828 3.818 1 98.38 96 ASN A CA 1
ATOM 737 C C . ASN A 1 96 ? 2.297 7.469 4.395 1 98.38 96 ASN A C 1
ATOM 739 O O . ASN A 1 96 ? 2.051 8.656 4.188 1 98.38 96 ASN A O 1
ATOM 743 N N . ASP A 1 97 ? 1.588 6.73 5.086 1 97.44 97 ASP A N 1
ATOM 744 C CA . ASP A 1 97 ? 0.522 7.176 5.98 1 97.44 97 ASP A CA 1
ATOM 745 C C . ASP A 1 97 ? 0.154 6.086 6.984 1 97.44 97 ASP A C 1
ATOM 747 O O . ASP A 1 97 ? 0.759 5.012 6.988 1 97.44 97 ASP A O 1
ATOM 751 N N . LEU A 1 98 ? -0.763 6.391 7.844 1 96.06 98 LEU A N 1
ATOM 752 C CA . LEU A 1 98 ? -1.213 5.441 8.852 1 96.06 98 LEU A CA 1
ATOM 753 C C . LEU A 1 98 ? -1.774 4.18 8.203 1 96.06 98 LEU A C 1
ATOM 755 O O . LEU A 1 98 ? -2.279 4.227 7.082 1 96.06 98 LEU A O 1
ATOM 759 N N . PRO A 1 99 ? -1.737 3.02 8.898 1 95.12 99 PRO A N 1
ATOM 760 C CA . PRO A 1 99 ? -2.252 1.76 8.359 1 95.12 99 PRO A CA 1
ATOM 761 C C . PRO A 1 99 ? -3.725 1.844 7.961 1 95.12 99 PRO A C 1
ATOM 763 O O . PRO A 1 99 ? -4.18 1.086 7.102 1 95.12 99 PRO A O 1
ATOM 766 N N . THR A 1 100 ? -4.434 2.783 8.5 1 92.94 100 THR A N 1
ATOM 767 C CA . THR A 1 100 ? -5.863 2.912 8.242 1 92.94 100 THR A CA 1
ATOM 768 C C . THR A 1 100 ? -6.121 3.818 7.043 1 92.94 100 THR A C 1
ATOM 770 O O . THR A 1 100 ? -7.27 4.086 6.695 1 92.94 100 THR A O 1
ATOM 773 N N . ASN A 1 101 ? -5.078 4.32 6.453 1 94.31 101 ASN A N 1
ATOM 774 C CA . ASN A 1 101 ? -5.238 5.137 5.254 1 94.31 101 ASN A CA 1
ATOM 775 C C . ASN A 1 101 ? -5.836 4.332 4.102 1 94.31 101 ASN A C 1
ATOM 777 O O . ASN A 1 101 ? -5.848 3.102 4.141 1 94.31 101 ASN A O 1
ATOM 781 N N . ASP A 1 102 ? -6.32 5.039 3.115 1 94.25 102 ASP A N 1
ATOM 782 C CA . ASP A 1 102 ? -6.934 4.414 1.945 1 94.25 102 ASP A CA 1
ATOM 783 C C . ASP A 1 102 ? -5.891 4.121 0.869 1 94.25 102 ASP A C 1
ATOM 785 O O . ASP A 1 102 ? -5.867 4.777 -0.174 1 94.25 102 ASP A O 1
ATOM 789 N N . PHE A 1 103 ? -5.188 3.088 0.944 1 96.06 103 PHE A N 1
ATOM 790 C CA . PHE A 1 103 ? -4.133 2.732 0.003 1 96.06 103 PHE A CA 1
ATOM 791 C C . PHE A 1 103 ? -4.723 2.127 -1.267 1 96.06 103 PHE A C 1
ATOM 793 O O . PHE A 1 103 ? -4.066 2.096 -2.309 1 96.06 103 PHE A O 1
ATOM 800 N N . ASN A 1 104 ? -5.953 1.619 -1.181 1 94.25 104 ASN A N 1
ATOM 801 C CA . ASN A 1 104 ? -6.617 1.136 -2.387 1 94.25 104 ASN A CA 1
ATOM 802 C C . ASN A 1 104 ? -6.812 2.254 -3.406 1 94.25 104 ASN A C 1
ATOM 804 O O . ASN A 1 104 ? -6.543 2.068 -4.594 1 94.25 104 ASN A O 1
ATOM 808 N N . THR A 1 105 ? -7.258 3.41 -2.877 1 93.31 105 THR A N 1
ATOM 809 C CA . THR A 1 105 ? -7.477 4.547 -3.764 1 93.31 105 THR A CA 1
ATOM 810 C C . THR A 1 105 ? -6.16 5 -4.395 1 93.31 105 THR A C 1
ATOM 812 O O . THR A 1 105 ? -6.105 5.281 -5.594 1 93.31 105 THR A O 1
ATOM 815 N N . ILE A 1 106 ? -5.137 5.035 -3.598 1 95 106 ILE A N 1
ATOM 816 C CA . ILE A 1 106 ? -3.824 5.414 -4.109 1 95 106 ILE A CA 1
ATOM 817 C C . ILE A 1 106 ? -3.387 4.43 -5.191 1 95 106 ILE A C 1
ATOM 819 O O . ILE A 1 106 ? -3.027 4.836 -6.297 1 95 106 ILE A O 1
ATOM 823 N N . SER A 1 107 ? -3.416 3.166 -4.898 1 95.25 107 SER A N 1
ATOM 824 C CA . SER A 1 107 ? -2.951 2.125 -5.809 1 95.25 107 SER A CA 1
ATOM 825 C C . SER A 1 107 ? -3.742 2.137 -7.113 1 95.25 107 SER A C 1
ATOM 827 O O . SER A 1 107 ? -3.172 1.964 -8.188 1 95.25 107 SER A O 1
ATOM 829 N N . ALA A 1 108 ? -4.988 2.324 -7.027 1 92.12 108 ALA A N 1
ATOM 830 C CA . ALA A 1 108 ? -5.863 2.311 -8.195 1 92.12 108 ALA A CA 1
ATOM 831 C C . ALA A 1 108 ? -5.578 3.5 -9.109 1 92.12 108 ALA A C 1
ATOM 833 O O . ALA A 1 108 ? -5.887 3.461 -10.305 1 92.12 108 ALA A O 1
ATOM 834 N N . SER A 1 109 ? -5.027 4.547 -8.57 1 92.62 109 SER A N 1
ATOM 835 C CA . SER A 1 109 ? -4.762 5.746 -9.359 1 92.62 109 SER A CA 1
ATOM 836 C C . SER A 1 109 ? -3.461 5.617 -10.141 1 92.62 109 SER A C 1
ATOM 838 O O . SER A 1 109 ? -3.215 6.379 -11.078 1 92.62 109 SER A O 1
ATOM 840 N N . LEU A 1 110 ? -2.621 4.699 -9.789 1 94.12 110 LEU A N 1
ATOM 841 C CA . LEU A 1 110 ? -1.249 4.633 -10.281 1 94.12 110 LEU A CA 1
ATOM 842 C C . LEU A 1 110 ? -1.225 4.418 -11.797 1 94.12 110 LEU A C 1
ATOM 844 O O . LEU A 1 110 ? -0.438 5.047 -12.5 1 94.12 110 LEU A O 1
ATOM 848 N N . PRO A 1 111 ? -2.061 3.529 -12.375 1 91.56 111 PRO A N 1
ATOM 849 C CA . PRO A 1 111 ? -2.025 3.355 -13.828 1 91.56 111 PRO A CA 1
ATOM 850 C C . PRO A 1 111 ? -2.264 4.66 -14.586 1 91.56 111 PRO A C 1
ATOM 852 O O . PRO A 1 111 ? -1.598 4.926 -15.586 1 91.56 111 PRO A O 1
ATOM 855 N N . ILE A 1 112 ? -3.137 5.465 -14.07 1 89.81 112 ILE A N 1
ATOM 856 C CA . ILE A 1 112 ? -3.441 6.75 -14.695 1 89.81 112 ILE A CA 1
ATOM 857 C C . ILE A 1 112 ? -2.248 7.691 -14.547 1 89.81 112 ILE A C 1
ATOM 859 O O . ILE A 1 112 ? -1.881 8.391 -15.492 1 89.81 112 ILE A O 1
ATOM 863 N N . VAL A 1 113 ? -1.699 7.688 -13.406 1 88.81 113 VAL A N 1
ATOM 864 C CA . VAL A 1 113 ? -0.534 8.523 -13.133 1 88.81 113 VAL A CA 1
ATOM 865 C C . VAL A 1 113 ? 0.605 8.141 -14.078 1 88.81 113 VAL A C 1
ATOM 867 O O . VAL A 1 113 ? 1.254 9.016 -14.664 1 88.81 113 VAL A O 1
ATOM 870 N N . HIS A 1 114 ? 0.824 6.852 -14.25 1 89.38 114 HIS A N 1
ATOM 871 C CA . HIS A 1 114 ? 1.872 6.367 -15.141 1 89.38 114 HIS A CA 1
ATOM 872 C C . HIS A 1 114 ? 1.617 6.801 -16.578 1 89.38 114 HIS A C 1
ATOM 874 O O . HIS A 1 114 ? 2.541 7.227 -17.281 1 89.38 114 HIS A O 1
ATOM 880 N N . GLU A 1 115 ? 0.439 6.695 -16.984 1 88.25 115 GLU A N 1
ATOM 881 C CA . GLU A 1 115 ? 0.075 7.07 -18.344 1 88.25 115 GLU A CA 1
ATOM 882 C C . GLU A 1 115 ? 0.309 8.562 -18.594 1 88.25 115 GLU A C 1
ATOM 884 O O . GLU A 1 115 ? 0.856 8.945 -19.625 1 88.25 115 GLU A O 1
ATOM 889 N N . GLU A 1 116 ? -0.074 9.352 -17.656 1 86.81 116 GLU A N 1
ATOM 890 C CA . GLU A 1 116 ? 0.075 10.805 -17.781 1 86.81 116 GLU A CA 1
ATOM 891 C C . GLU A 1 116 ? 1.547 11.203 -17.797 1 86.81 116 GLU A C 1
ATOM 893 O O . GLU A 1 116 ? 1.947 12.086 -18.562 1 86.81 116 GLU A O 1
ATOM 898 N N . LEU A 1 117 ? 2.268 10.578 -16.984 1 87.5 117 LEU A N 1
ATOM 899 C CA . LEU A 1 117 ? 3.691 10.891 -16.906 1 87.5 117 LEU A CA 1
ATOM 900 C C . LEU A 1 117 ? 4.41 10.461 -18.172 1 87.5 117 LEU A C 1
ATOM 902 O O . LEU A 1 117 ? 5.32 11.141 -18.641 1 87.5 117 LEU A O 1
ATOM 906 N N . ASN A 1 118 ? 4.043 9.352 -18.703 1 83.56 118 ASN A N 1
ATOM 907 C CA . ASN A 1 118 ? 4.664 8.852 -19.922 1 83.56 118 ASN A CA 1
ATOM 908 C C . ASN A 1 118 ? 4.316 9.727 -21.125 1 83.56 118 ASN A C 1
ATOM 910 O O . ASN A 1 118 ? 5.133 9.883 -22.031 1 83.56 118 ASN A O 1
ATOM 914 N N . LYS A 1 119 ? 3.152 10.266 -21.188 1 82.62 119 LYS A N 1
ATOM 915 C CA . LYS A 1 119 ? 2.721 11.125 -22.297 1 82.62 119 LYS A CA 1
ATOM 916 C C . LYS A 1 119 ? 3.445 12.469 -22.25 1 82.62 119 LYS A C 1
ATOM 918 O O . LYS A 1 119 ? 3.762 13.039 -23.297 1 82.62 119 LYS A O 1
ATOM 923 N N . SER A 1 120 ? 3.57 12.961 -21.094 1 73.88 120 SER A N 1
ATOM 924 C CA . SER A 1 120 ? 4.105 14.305 -20.938 1 73.88 120 SER A CA 1
ATOM 925 C C . SER A 1 120 ? 5.621 14.32 -21.078 1 73.88 120 SER A C 1
ATOM 927 O O . SER A 1 120 ? 6.223 15.375 -21.281 1 73.88 120 SER A O 1
ATOM 929 N N . ARG A 1 121 ? 6.195 13.344 -20.906 1 69.62 121 ARG A N 1
ATOM 930 C CA . ARG A 1 121 ? 7.652 13.312 -20.844 1 69.62 121 ARG A CA 1
ATOM 931 C C . ARG A 1 121 ? 8.258 13.062 -22.219 1 69.62 121 ARG A C 1
ATOM 933 O O . ARG A 1 121 ? 7.812 12.18 -22.953 1 69.62 121 ARG A O 1
ATOM 940 N N . GLU A 1 122 ? 8.719 14.273 -22.656 1 59.62 122 GLU A N 1
ATOM 941 C CA . GLU A 1 122 ? 9.562 14.188 -23.828 1 59.62 122 GLU A CA 1
ATOM 942 C C . GLU A 1 122 ? 10.891 13.508 -23.516 1 59.62 122 GLU A C 1
ATOM 944 O O . GLU A 1 122 ? 11.578 13.883 -22.562 1 59.62 122 GLU A O 1
ATOM 949 N N . GLY A 1 123 ? 11.086 12.211 -23.766 1 59.19 123 GLY A N 1
ATOM 950 C CA . GLY A 1 123 ? 12.406 11.594 -23.656 1 59.19 123 GLY A CA 1
ATOM 951 C C . GLY A 1 123 ? 12.445 10.461 -22.656 1 59.19 123 GLY A C 1
ATOM 952 O O . GLY A 1 123 ? 11.422 10.109 -22.062 1 59.19 123 GLY A O 1
ATOM 953 N N . ASP A 1 124 ? 13.578 9.914 -22.422 1 61.5 124 ASP A N 1
ATOM 954 C CA . ASP A 1 124 ? 13.883 8.75 -21.594 1 61.5 124 ASP A CA 1
ATOM 955 C C . ASP A 1 124 ? 14.109 9.148 -20.141 1 61.5 124 ASP A C 1
ATOM 957 O O . ASP A 1 124 ? 15.25 9.289 -19.703 1 61.5 124 ASP A O 1
ATOM 961 N N . LEU A 1 125 ? 13.102 9.797 -19.406 1 66.56 125 LEU A N 1
ATOM 962 C CA . LEU A 1 125 ? 13.281 10.195 -18.016 1 66.56 125 LEU A CA 1
ATOM 963 C C . LEU A 1 125 ? 13.445 8.969 -17.125 1 66.56 125 LEU A C 1
ATOM 965 O O . LEU A 1 125 ? 13.242 9.055 -15.906 1 66.56 125 LEU A O 1
ATOM 969 N N . GLY A 1 126 ? 14.258 8.109 -17.344 1 75.38 126 GLY A N 1
ATOM 970 C CA . GLY A 1 126 ? 14.609 6.941 -16.547 1 75.38 126 GLY A CA 1
ATOM 971 C C . GLY A 1 126 ? 13.438 6.355 -15.789 1 75.38 126 GLY A C 1
ATOM 972 O O . GLY A 1 126 ? 12.391 6.992 -15.672 1 75.38 126 GLY A O 1
ATOM 973 N N . PRO A 1 127 ? 13.617 5.227 -15.219 1 89.44 127 PRO A N 1
ATOM 974 C CA . PRO A 1 127 ? 12.539 4.52 -14.531 1 89.44 127 PRO A CA 1
ATOM 975 C C . PRO A 1 127 ? 12.266 5.066 -13.133 1 89.44 127 PRO A C 1
ATOM 977 O O . PRO A 1 127 ? 13.18 5.594 -12.492 1 89.44 127 PRO A O 1
ATOM 980 N N . TYR A 1 128 ? 11.047 5.129 -12.781 1 94 128 TYR A N 1
ATOM 981 C CA . TYR A 1 128 ? 10.641 5.434 -11.414 1 94 128 TYR A CA 1
ATOM 982 C C . TYR A 1 128 ? 9.703 4.363 -10.867 1 94 128 TYR A C 1
ATOM 984 O O . TYR A 1 128 ? 9.008 3.691 -11.633 1 94 128 TYR A O 1
ATOM 992 N N . PHE A 1 129 ? 9.742 4.219 -9.602 1 97 129 PHE A N 1
ATOM 993 C CA . PHE A 1 129 ? 8.977 3.191 -8.898 1 97 129 PHE A CA 1
ATOM 994 C C . PHE A 1 129 ? 8.234 3.785 -7.707 1 97 129 PHE A C 1
ATOM 996 O O . PHE A 1 129 ? 8.672 4.785 -7.133 1 97 129 PHE A O 1
ATOM 1003 N N . ILE A 1 130 ? 7.102 3.225 -7.395 1 97.44 130 ILE A N 1
ATOM 1004 C CA . ILE A 1 130 ? 6.277 3.742 -6.305 1 97.44 130 ILE A CA 1
ATOM 1005 C C . ILE A 1 130 ? 5.902 2.605 -5.359 1 97.44 130 ILE A C 1
ATOM 1007 O O . ILE A 1 130 ? 5.473 1.536 -5.801 1 97.44 130 ILE A O 1
ATOM 1011 N N . SER A 1 131 ? 6.109 2.785 -4.086 1 98.38 131 SER A N 1
ATOM 1012 C CA . SER A 1 131 ? 5.656 1.879 -3.035 1 98.38 131 SER A CA 1
ATOM 1013 C C . SER A 1 131 ? 4.887 2.627 -1.951 1 98.38 131 SER A C 1
ATOM 1015 O O . SER A 1 131 ? 5.074 3.832 -1.771 1 98.38 131 SER A O 1
ATOM 1017 N N . ALA A 1 132 ? 3.979 1.957 -1.346 1 98.25 132 ALA A N 1
ATOM 1018 C CA . ALA A 1 132 ? 3.277 2.482 -0.177 1 98.25 132 ALA A CA 1
ATOM 1019 C C . ALA A 1 132 ? 3.857 1.908 1.113 1 98.25 132 ALA A C 1
ATOM 1021 O O . ALA A 1 132 ? 4.188 0.721 1.18 1 98.25 132 ALA A O 1
ATOM 1022 N N . THR A 1 133 ? 4.012 2.727 2.107 1 98.38 133 THR A N 1
ATOM 1023 C CA . THR A 1 133 ? 4.578 2.318 3.389 1 98.38 133 THR A CA 1
ATOM 1024 C C . THR A 1 133 ? 3.641 2.682 4.535 1 98.38 133 THR A C 1
ATOM 1026 O O . THR A 1 133 ? 3.771 3.752 5.137 1 98.38 133 THR A O 1
ATOM 1029 N N . PRO A 1 134 ? 2.762 1.763 4.891 1 97.5 134 PRO A N 1
ATOM 1030 C CA . PRO A 1 134 ? 1.86 2.033 6.012 1 97.5 134 PRO A CA 1
ATOM 1031 C C . PRO A 1 134 ? 2.58 2.039 7.359 1 97.5 134 PRO A C 1
ATOM 1033 O O . PRO A 1 134 ? 3.414 1.169 7.621 1 97.5 134 PRO A O 1
ATOM 1036 N N . GLY A 1 135 ? 2.248 2.998 8.156 1 96.75 135 GLY A N 1
ATOM 1037 C CA . GLY A 1 135 ? 2.807 3.111 9.5 1 96.75 135 GLY A CA 1
ATOM 1038 C C . GLY A 1 135 ? 2.805 4.535 10.023 1 96.75 135 GLY A C 1
ATOM 1039 O O . GLY A 1 135 ? 2.682 5.488 9.25 1 96.75 135 GLY A O 1
ATOM 1040 N N . SER A 1 136 ? 2.967 4.68 11.32 1 96.38 136 SER A N 1
ATOM 1041 C CA . SER A 1 136 ? 3.096 6.008 11.906 1 96.38 136 SER A CA 1
ATOM 1042 C C . SER A 1 136 ? 4.484 6.594 11.656 1 96.38 136 SER A C 1
ATOM 1044 O O . SER A 1 136 ? 5.492 5.941 11.938 1 96.38 136 SER A O 1
ATOM 1046 N N . TYR A 1 137 ? 4.535 7.816 11.148 1 97.62 137 TYR A N 1
ATOM 1047 C CA . TYR A 1 137 ? 5.844 8.414 10.898 1 97.62 137 TYR A CA 1
ATOM 1048 C C . TYR A 1 137 ? 6.496 8.867 12.195 1 97.62 137 TYR A C 1
ATOM 1050 O O . TYR A 1 137 ? 7.613 9.391 12.18 1 97.62 137 TYR A O 1
ATOM 1058 N N . TYR A 1 138 ? 5.887 8.641 13.352 1 97.56 138 TYR A N 1
ATOM 1059 C CA . TYR A 1 138 ? 6.52 8.883 14.648 1 97.56 138 TYR A CA 1
ATOM 1060 C C . TYR A 1 138 ? 7.324 7.668 15.094 1 97.56 138 TYR A C 1
ATOM 1062 O O . TYR A 1 138 ? 7.906 7.672 16.188 1 97.56 138 TYR A O 1
ATOM 1070 N N . LYS A 1 139 ? 7.348 6.66 14.289 1 96.31 139 LYS A N 1
ATOM 1071 C CA . LYS A 1 139 ? 8.188 5.477 14.445 1 96.31 139 LYS A CA 1
ATOM 1072 C C . LYS A 1 139 ? 9.047 5.246 13.203 1 96.31 139 LYS A C 1
ATOM 1074 O O . LYS A 1 139 ? 8.891 5.934 12.195 1 96.31 139 LYS A O 1
ATOM 1079 N N . ARG A 1 140 ? 9.93 4.27 13.328 1 96.56 140 ARG A N 1
ATOM 1080 C CA . ARG A 1 140 ? 10.789 3.924 12.203 1 96.56 140 ARG A CA 1
ATOM 1081 C C . ARG A 1 140 ? 9.977 3.314 11.062 1 96.56 140 ARG A C 1
ATOM 1083 O O . ARG A 1 140 ? 9.094 2.488 11.297 1 96.56 140 ARG A O 1
ATOM 1090 N N . LEU A 1 141 ? 10.312 3.756 9.852 1 98 141 LEU A N 1
ATOM 1091 C CA . LEU A 1 141 ? 9.578 3.295 8.68 1 98 141 LEU A CA 1
ATOM 1092 C C . LEU A 1 141 ? 10.523 2.699 7.641 1 98 141 LEU A C 1
ATOM 1094 O O . LEU A 1 141 ? 10.102 1.935 6.773 1 98 141 LEU A O 1
ATOM 1098 N N . PHE A 1 142 ? 11.789 3.102 7.715 1 98.56 142 PHE A N 1
ATOM 1099 C CA . PHE A 1 142 ? 12.742 2.75 6.672 1 98.56 142 PHE A CA 1
ATOM 1100 C C . PHE A 1 142 ? 14.07 2.312 7.277 1 98.56 142 PHE A C 1
ATOM 1102 O O . PHE A 1 142 ? 14.359 2.611 8.438 1 98.56 142 PHE A O 1
ATOM 1109 N N . PRO A 1 143 ? 14.883 1.614 6.48 1 97.81 143 PRO A N 1
ATOM 1110 C CA . PRO A 1 143 ? 16.219 1.242 6.945 1 97.81 143 PRO A CA 1
ATOM 1111 C C . PRO A 1 143 ? 17.109 2.455 7.215 1 97.81 143 PRO A C 1
ATOM 1113 O O . PRO A 1 143 ? 16.781 3.566 6.789 1 97.81 143 PRO A O 1
ATOM 1116 N N . THR A 1 144 ? 18.141 2.193 7.938 1 97.12 144 THR A N 1
ATOM 1117 C CA . THR A 1 144 ? 19.125 3.221 8.258 1 97.12 144 THR A CA 1
ATOM 1118 C C . THR A 1 144 ? 19.766 3.771 6.988 1 97.12 144 THR A C 1
ATOM 1120 O O . THR A 1 144 ? 20.141 3.01 6.102 1 97.12 144 THR A O 1
ATOM 1123 N N . GLU A 1 145 ? 19.828 5.09 6.863 1 97 145 GLU A N 1
ATOM 1124 C CA . GLU A 1 145 ? 20.484 5.777 5.75 1 97 145 GLU A CA 1
ATOM 1125 C C . GLU A 1 145 ? 19.953 5.277 4.406 1 97 145 GLU A C 1
ATOM 1127 O O . GLU A 1 145 ? 20.734 4.922 3.523 1 97 145 GLU A O 1
ATOM 1132 N N . PHE A 1 146 ? 18.719 5.309 4.312 1 98 146 PHE A N 1
ATOM 1133 C CA . PHE A 1 146 ? 18.016 4.738 3.176 1 98 146 PHE A CA 1
ATOM 1134 C C . PHE A 1 146 ? 17.453 5.84 2.277 1 98 146 PHE A C 1
ATOM 1136 O O . PHE A 1 146 ? 17.5 5.727 1.052 1 98 146 PHE A O 1
ATOM 1143 N N . LEU A 1 147 ? 16.953 6.926 2.834 1 98.5 147 LEU A N 1
ATOM 1144 C CA . LEU A 1 147 ? 16.266 7.98 2.109 1 98.5 147 LEU A CA 1
ATOM 1145 C C . LEU A 1 147 ? 17.219 9.117 1.744 1 98.5 147 LEU A C 1
ATOM 1147 O O . LEU A 1 147 ? 18.094 9.469 2.535 1 98.5 147 LEU A O 1
ATOM 1151 N N . HIS A 1 148 ? 16.984 9.656 0.594 1 97.62 148 HIS A N 1
ATOM 1152 C CA . HIS A 1 148 ? 17.766 10.812 0.15 1 97.62 148 HIS A CA 1
ATOM 1153 C C . HIS A 1 148 ? 16.969 12.102 0.328 1 97.62 148 HIS A C 1
ATOM 1155 O O . HIS A 1 148 ? 17.547 13.164 0.562 1 97.62 148 HIS A O 1
ATOM 1161 N N . PHE A 1 149 ? 15.711 12.008 0.187 1 97.62 149 PHE A N 1
ATOM 1162 C CA . PHE A 1 149 ? 14.82 13.156 0.284 1 97.62 149 PHE A CA 1
ATOM 1163 C C . PHE A 1 149 ? 13.508 12.773 0.947 1 97.62 149 PHE A C 1
ATOM 1165 O O . PHE A 1 149 ? 12.914 11.742 0.61 1 97.62 149 PHE A O 1
ATOM 1172 N N . VAL A 1 150 ? 13.062 13.594 1.871 1 98.69 150 VAL A N 1
ATOM 1173 C CA . VAL A 1 150 ? 11.781 13.383 2.547 1 98.69 150 VAL A CA 1
ATOM 1174 C C . VAL A 1 150 ? 10.938 14.648 2.459 1 98.69 150 VAL A C 1
ATOM 1176 O O . VAL A 1 150 ? 11.43 15.75 2.678 1 98.69 150 VAL A O 1
ATOM 1179 N N . HIS A 1 151 ? 9.734 14.461 2.094 1 98.5 151 HIS A N 1
ATOM 1180 C CA . HIS A 1 151 ? 8.742 15.531 2.064 1 98.5 151 HIS A CA 1
ATOM 1181 C C . HIS A 1 151 ? 7.531 15.188 2.924 1 98.5 151 HIS A C 1
ATOM 1183 O O . HIS A 1 151 ? 7.098 14.031 2.955 1 98.5 151 HIS A O 1
ATOM 1189 N N . SER A 1 152 ? 7.047 16.062 3.656 1 98.25 152 SER A N 1
ATOM 1190 C CA . SER A 1 152 ? 5.801 15.961 4.402 1 98.25 152 SER A CA 1
ATOM 1191 C C . SER A 1 152 ? 5.008 17.266 4.344 1 98.25 152 SER A C 1
ATOM 1193 O O . SER A 1 152 ? 5.496 18.312 4.766 1 98.25 152 SER A O 1
ATOM 1195 N N . ALA A 1 153 ? 3.812 17.156 3.822 1 96.81 153 ALA A N 1
ATOM 1196 C CA . ALA A 1 153 ? 2.988 18.344 3.695 1 96.81 153 ALA A CA 1
ATOM 1197 C C . ALA A 1 153 ? 1.661 18.188 4.43 1 96.81 153 ALA A C 1
ATOM 1199 O O . ALA A 1 153 ? 0.992 17.156 4.293 1 96.81 153 ALA A O 1
ATOM 1200 N N . ASN A 1 154 ? 1.351 19.203 5.23 1 94.19 154 ASN A N 1
ATOM 1201 C CA . ASN A 1 154 ? 0.066 19.312 5.918 1 94.19 154 ASN A CA 1
ATOM 1202 C C . ASN A 1 154 ? -0.182 18.109 6.82 1 94.19 154 ASN A C 1
ATOM 1204 O O . ASN A 1 154 ? -1.301 17.594 6.883 1 94.19 154 ASN A O 1
ATOM 1208 N N . SER A 1 155 ? 0.848 17.609 7.438 1 94.44 155 SER A N 1
ATOM 1209 C CA . SER A 1 155 ? 0.644 16.391 8.203 1 94.44 155 SER A CA 1
ATOM 1210 C C . SER A 1 155 ? 1.357 16.453 9.547 1 94.44 155 SER A C 1
ATOM 1212 O O . SER A 1 155 ? 0.775 16.109 10.578 1 94.44 155 SER A O 1
ATOM 1214 N N . ALA A 1 156 ? 2.539 16.969 9.68 1 95 156 ALA A N 1
ATOM 1215 C CA . ALA A 1 156 ? 3.391 16.844 10.852 1 95 156 ALA A CA 1
ATOM 1216 C C . ALA A 1 156 ? 2.879 17.719 11.992 1 95 156 ALA A C 1
ATOM 1218 O O . ALA A 1 156 ? 3.484 17.781 13.07 1 95 156 ALA A O 1
ATOM 1219 N N . HIS A 1 157 ? 1.782 18.438 11.844 1 93.56 157 HIS A N 1
ATOM 1220 C CA . HIS A 1 157 ? 1.117 19.156 12.922 1 93.56 157 HIS A CA 1
ATOM 1221 C C . HIS A 1 157 ? 0.068 18.281 13.602 1 93.56 157 HIS A C 1
ATOM 1223 O O . HIS A 1 157 ? -0.434 18.625 14.672 1 93.56 157 HIS A O 1
ATOM 1229 N N . TRP A 1 158 ? -0.275 17.188 12.977 1 94.56 158 TRP A N 1
ATOM 1230 C CA . TRP A 1 158 ? -1.091 16.172 13.656 1 94.56 158 TRP A CA 1
ATOM 1231 C C . TRP A 1 158 ? -0.269 15.414 14.688 1 94.56 158 TRP A C 1
ATOM 1233 O O . TRP A 1 158 ? 0.851 14.984 14.398 1 94.56 158 TRP A O 1
ATOM 1243 N N . LEU A 1 159 ? -0.856 15.258 15.797 1 96 159 LEU A N 1
ATOM 1244 C CA . LEU A 1 159 ? -0.168 14.562 16.875 1 96 159 LEU A CA 1
ATOM 1245 C C . LEU A 1 159 ? -0.411 13.062 16.812 1 96 159 LEU A C 1
ATOM 1247 O O . LEU A 1 159 ? -1.375 12.617 16.188 1 96 159 LEU A O 1
ATOM 1251 N N . SER A 1 160 ? 0.512 12.266 17.406 1 95.62 160 SER A N 1
ATOM 1252 C CA . SER A 1 160 ? 0.392 10.812 17.406 1 95.62 160 SER A CA 1
ATOM 1253 C C . SER A 1 160 ? -0.824 10.359 18.203 1 95.62 160 SER A C 1
ATOM 1255 O O . SER A 1 160 ? -1.341 9.258 18 1 95.62 160 SER A O 1
ATOM 1257 N N . GLN A 1 161 ? -1.228 11.211 19.172 1 94.44 161 GLN A N 1
ATOM 1258 C CA . GLN A 1 161 ? -2.342 10.922 20.062 1 94.44 161 GLN A CA 1
ATOM 1259 C C . GLN A 1 161 ? -2.795 12.18 20.797 1 94.44 161 GLN A C 1
ATOM 1261 O O . GLN A 1 161 ? -2.096 13.195 20.797 1 94.44 161 GLN A O 1
ATOM 1266 N N . VAL A 1 162 ? -3.951 12.055 21.391 1 94.69 162 VAL A N 1
ATOM 1267 C CA . VAL A 1 162 ? -4.391 13.078 22.328 1 94.69 162 VAL A CA 1
ATOM 1268 C C . VAL A 1 162 ? -3.461 13.109 23.531 1 94.69 162 VAL A C 1
ATOM 1270 O O . VAL A 1 162 ? -3.068 12.055 24.047 1 94.69 162 VAL A O 1
ATOM 1273 N N . PRO A 1 163 ? -3.137 14.328 23.969 1 95.94 163 PRO A N 1
ATOM 1274 C CA . PRO A 1 163 ? -2.24 14.391 25.125 1 95.94 163 PRO A CA 1
ATOM 1275 C C . PRO A 1 163 ? -2.779 13.617 26.328 1 95.94 163 PRO A C 1
ATOM 1277 O O . PRO A 1 163 ? -3.902 13.875 26.766 1 95.94 163 PRO A O 1
ATOM 1280 N N . LYS A 1 164 ? -1.963 12.773 26.844 1 93.44 164 LYS A N 1
ATOM 1281 C CA . LYS A 1 164 ? -2.359 11.945 27.984 1 93.44 164 LYS A CA 1
ATOM 1282 C C . LYS A 1 164 ? -2.629 12.805 29.219 1 93.44 164 LYS A C 1
ATOM 1284 O O . LYS A 1 164 ? -3.479 12.461 30.047 1 93.44 164 LYS A O 1
ATOM 1289 N N . ARG A 1 165 ? -2.006 13.852 29.281 1 94.75 165 ARG A N 1
ATOM 1290 C CA . ARG A 1 165 ? -2.055 14.719 30.453 1 94.75 165 ARG A CA 1
ATOM 1291 C C . ARG A 1 165 ? -3.4 15.438 30.547 1 94.75 165 ARG A C 1
ATOM 1293 O O . ARG A 1 165 ? -3.693 16.094 31.547 1 94.75 165 ARG A O 1
ATOM 1300 N N . LEU A 1 166 ? -4.176 15.297 29.531 1 96.31 166 LEU A N 1
ATOM 1301 C CA . LEU A 1 166 ? -5.488 15.93 29.562 1 96.31 166 LEU A CA 1
ATOM 1302 C C . LEU A 1 166 ? -6.43 15.195 30.5 1 96.31 166 LEU A C 1
ATOM 1304 O O . LEU A 1 166 ? -7.496 15.711 30.844 1 96.31 166 LEU A O 1
ATOM 1308 N N . ILE A 1 167 ? -6.066 14.039 30.906 1 94.75 167 ILE A N 1
ATOM 1309 C CA . ILE A 1 167 ? -6.828 13.25 31.875 1 94.75 167 ILE A CA 1
ATOM 1310 C C . ILE A 1 167 ? -6.047 13.141 33.188 1 94.75 167 ILE A C 1
ATOM 1312 O O . ILE A 1 167 ? -4.922 12.641 33.188 1 94.75 167 ILE A O 1
ATOM 1316 N N . LYS A 1 168 ? -6.633 13.531 34.188 1 93.38 168 LYS A N 1
ATOM 1317 C CA . LYS A 1 168 ? -6.008 13.422 35.5 1 93.38 168 LYS A CA 1
ATOM 1318 C C . LYS A 1 168 ? -5.957 11.977 35.969 1 93.38 168 LYS A C 1
ATOM 1320 O O . LYS A 1 168 ? -6.613 11.102 35.406 1 93.38 168 LYS A O 1
ATOM 1325 N N . GLU A 1 169 ? -5.23 11.797 37 1 91.69 169 GLU A N 1
ATOM 1326 C CA . GLU A 1 169 ? -5.07 10.453 37.562 1 91.69 169 GLU A CA 1
ATOM 1327 C C . GLU A 1 169 ? -6.414 9.883 38 1 91.69 169 GLU A C 1
ATOM 1329 O O . GLU A 1 169 ? -6.637 8.672 37.906 1 91.69 169 GLU A O 1
ATOM 1334 N N . ASN A 1 170 ? -7.301 10.703 38.438 1 92.5 170 ASN A N 1
ATOM 1335 C CA . ASN A 1 170 ? -8.594 10.258 38.938 1 92.5 170 ASN A CA 1
ATOM 1336 C C . ASN A 1 170 ? -9.594 10.055 37.781 1 92.5 170 ASN A C 1
ATOM 1338 O O . ASN A 1 170 ? -10.766 9.773 38.031 1 92.5 170 ASN A O 1
ATOM 1342 N N . GLY A 1 171 ? -9.148 10.32 36.594 1 91.25 171 GLY A N 1
ATOM 1343 C CA . GLY A 1 171 ? -10 10.078 35.438 1 91.25 171 GLY A CA 1
ATOM 1344 C C . GLY A 1 171 ? -10.734 11.32 34.969 1 91.25 171 GLY A C 1
ATOM 1345 O O . GLY A 1 171 ? -11.422 11.289 33.938 1 91.25 171 GLY A O 1
ATOM 1346 N N . GLU A 1 172 ? -10.508 12.406 35.656 1 93.75 172 GLU A N 1
ATOM 1347 C CA . GLU A 1 172 ? -11.195 13.641 35.281 1 93.75 172 GLU A CA 1
ATOM 1348 C C . GLU A 1 172 ? -10.547 14.297 34.062 1 93.75 172 GLU A C 1
ATOM 1350 O O . GLU A 1 172 ? -9.32 14.344 33.969 1 93.75 172 GLU A O 1
ATOM 1355 N N . TYR A 1 173 ? -11.414 14.766 33.188 1 95.12 173 TYR A N 1
ATOM 1356 C CA . TYR A 1 173 ? -10.938 15.516 32.031 1 95.12 173 TYR A CA 1
ATOM 1357 C C . TYR A 1 173 ? -10.703 16.984 32.406 1 95.12 173 TYR A C 1
ATOM 1359 O O . TYR A 1 173 ? -11.57 17.625 33 1 95.12 173 TYR A O 1
ATOM 1367 N N . ILE A 1 174 ? -9.586 17.484 32 1 95.75 174 ILE A N 1
ATOM 1368 C CA . ILE A 1 174 ? -9.219 18.828 32.438 1 95.75 174 ILE A CA 1
ATOM 1369 C C . ILE A 1 174 ? -9.828 19.859 31.5 1 95.75 174 ILE A C 1
ATOM 1371 O O . ILE A 1 174 ? -9.984 21.031 31.859 1 95.75 174 ILE A O 1
ATOM 1375 N N . ASN A 1 175 ? -10.156 19.484 30.297 1 95.81 175 ASN A N 1
ATOM 1376 C CA . ASN A 1 175 ? -10.633 20.406 29.266 1 95.81 175 ASN A CA 1
ATOM 1377 C C . ASN A 1 175 ? -12.141 20.266 29.047 1 95.81 175 ASN A C 1
ATOM 1379 O O . ASN A 1 175 ? -12.617 20.406 27.922 1 95.81 175 ASN A O 1
ATOM 1383 N N . LYS A 1 176 ? -12.844 20.062 30.109 1 95.25 176 LYS A N 1
ATOM 1384 C CA . LYS A 1 176 ? -14.281 19.812 30.016 1 95.25 176 LYS A CA 1
ATOM 1385 C C . LYS A 1 176 ? -14.992 20.922 29.25 1 95.25 176 LYS A C 1
ATOM 1387 O O . LYS A 1 176 ? -14.711 22.109 29.453 1 95.25 176 LYS A O 1
ATOM 1392 N N . GLY A 1 177 ? -15.859 20.453 28.375 1 94.5 177 GLY A N 1
ATOM 1393 C CA . GLY A 1 177 ? -16.656 21.391 27.594 1 94.5 177 GLY A CA 1
ATOM 1394 C C . GLY A 1 177 ? -16 21.812 26.312 1 94.5 177 GLY A C 1
ATOM 1395 O O . GLY A 1 177 ? -16.641 22.469 25.469 1 94.5 177 GLY A O 1
ATOM 1396 N N . ASN A 1 178 ? -14.734 21.484 26.125 1 93.62 178 ASN A N 1
ATOM 1397 C CA . ASN A 1 178 ? -14 21.812 24.906 1 93.62 178 ASN A CA 1
ATOM 1398 C C . ASN A 1 178 ? -13.398 20.578 24.25 1 93.62 178 ASN A C 1
ATOM 1400 O O . ASN A 1 178 ? -13.133 19.578 24.922 1 93.62 178 ASN A O 1
ATOM 1404 N N . ILE A 1 179 ? -13.203 20.688 22.953 1 94.5 179 ILE A N 1
ATOM 1405 C CA . ILE A 1 179 ? -12.633 19.547 22.234 1 94.5 179 ILE A CA 1
ATOM 1406 C C . ILE A 1 179 ? -11.203 19.859 21.812 1 94.5 179 ILE A C 1
ATOM 1408 O O . ILE A 1 179 ? -10.555 19.062 21.141 1 94.5 179 ILE A O 1
ATOM 1412 N N . TYR A 1 180 ? -10.773 21.047 22.094 1 93.12 180 TYR A N 1
ATOM 1413 C CA . TYR A 1 180 ? -9.445 21.562 21.781 1 93.12 180 TYR A CA 1
ATOM 1414 C C . TYR A 1 180 ? -9.117 22.781 22.625 1 93.12 180 TYR A C 1
ATOM 1416 O O . TYR A 1 180 ? -9.898 23.172 23.484 1 93.12 180 TYR A O 1
ATOM 1424 N N . ILE A 1 181 ? -7.949 23.359 22.438 1 90.56 181 ILE A N 1
ATOM 1425 C CA . ILE A 1 181 ? -7.555 24.578 23.141 1 90.56 181 ILE A CA 1
ATOM 1426 C C . ILE A 1 181 ? -8.539 25.703 22.812 1 90.56 181 ILE A C 1
ATOM 1428 O O . ILE A 1 181 ? -8.742 26.031 21.641 1 90.56 181 ILE A O 1
ATOM 1432 N N . ALA A 1 182 ? -9.18 26.188 23.766 1 88.25 182 ALA A N 1
ATOM 1433 C CA . ALA A 1 182 ? -10.156 27.266 23.641 1 88.25 182 ALA A CA 1
ATOM 1434 C C . ALA A 1 182 ? -9.867 28.375 24.656 1 88.25 182 ALA A C 1
ATOM 1436 O O . ALA A 1 182 ? -8.992 28.234 25.516 1 88.25 182 ALA A O 1
ATOM 1437 N N . GLU A 1 183 ? -10.578 29.453 24.5 1 83.81 183 GLU A N 1
ATOM 1438 C CA . GLU A 1 183 ? -10.438 30.562 25.438 1 83.81 183 GLU A CA 1
ATOM 1439 C C . GLU A 1 183 ? -10.758 30.125 26.859 1 83.81 183 GLU A C 1
ATOM 1441 O O . GLU A 1 183 ? -10.164 30.625 27.828 1 83.81 183 GLU A O 1
ATOM 1446 N N . THR A 1 184 ? -11.641 29.234 27 1 86.94 184 THR A N 1
ATOM 1447 C CA . THR A 1 184 ? -12.102 28.781 28.297 1 86.94 184 THR A CA 1
ATOM 1448 C C . THR A 1 184 ? -11.242 27.625 28.812 1 86.94 184 THR A C 1
ATOM 1450 O O . THR A 1 184 ? -11.453 27.125 29.922 1 86.94 184 THR A O 1
ATOM 1453 N N . SER A 1 185 ? -10.297 27.172 28 1 91.5 185 SER A N 1
ATOM 1454 C CA . SER A 1 185 ? -9.445 26.062 28.422 1 91.5 185 SER A CA 1
ATOM 1455 C C . SER A 1 185 ? -8.469 26.5 29.516 1 91.5 185 SER A C 1
ATOM 1457 O O . SER A 1 185 ? -7.926 27.609 29.469 1 91.5 185 SER A O 1
ATOM 1459 N N . PRO A 1 186 ? -8.273 25.688 30.547 1 91.81 186 PRO A N 1
ATOM 1460 C CA . PRO A 1 186 ? -7.199 25.969 31.5 1 91.81 186 PRO A CA 1
ATOM 1461 C C . PRO A 1 186 ? -5.816 25.984 30.859 1 91.81 186 PRO A C 1
ATOM 1463 O O . PRO A 1 186 ? -5.594 25.297 29.859 1 91.81 186 PRO A O 1
ATOM 1466 N N . PRO A 1 187 ? -4.922 26.75 31.406 1 89.62 187 PRO A N 1
ATOM 1467 C CA . PRO A 1 187 ? -3.572 26.828 30.844 1 89.62 187 PRO A CA 1
ATOM 1468 C C . PRO A 1 187 ? -2.889 25.469 30.734 1 89.62 187 PRO A C 1
ATOM 1470 O O . PRO A 1 187 ? -2.066 25.266 29.844 1 89.62 187 PRO A O 1
ATOM 1473 N N . GLU A 1 188 ? -3.236 24.578 31.578 1 93.19 188 GLU A N 1
ATOM 1474 C CA . GLU A 1 188 ? -2.65 23.234 31.578 1 93.19 188 GLU A CA 1
ATOM 1475 C C . GLU A 1 188 ? -2.938 22.516 30.266 1 93.19 188 GLU A C 1
ATOM 1477 O O . GLU A 1 188 ? -2.168 21.641 29.859 1 93.19 188 GLU A O 1
ATOM 1482 N N . VAL A 1 189 ? -4.012 22.875 29.656 1 93.81 189 VAL A N 1
ATOM 1483 C CA . VAL A 1 189 ? -4.395 22.25 28.406 1 93.81 189 VAL A CA 1
ATOM 1484 C C . VAL A 1 189 ? -3.396 22.609 27.312 1 93.81 189 VAL A C 1
ATOM 1486 O O . VAL A 1 189 ? -2.945 21.75 26.547 1 93.81 189 VAL A O 1
ATOM 1489 N N . ILE A 1 190 ? -3.043 23.844 27.266 1 91.5 190 ILE A N 1
ATOM 1490 C CA . ILE A 1 190 ? -2.078 24.328 26.266 1 91.5 190 ILE A CA 1
ATOM 1491 C C . ILE A 1 190 ? -0.741 23.609 26.484 1 91.5 190 ILE A C 1
ATOM 1493 O O . ILE A 1 190 ? -0.112 23.172 25.516 1 91.5 190 ILE A O 1
ATOM 1497 N N . GLU A 1 191 ? -0.346 23.516 27.688 1 93.31 191 GLU A N 1
ATOM 1498 C CA . GLU A 1 191 ? 0.917 22.859 28.016 1 93.31 191 GLU A CA 1
ATOM 1499 C C . GLU A 1 191 ? 0.892 21.391 27.625 1 93.31 191 GLU A C 1
ATOM 1501 O O . GLU A 1 191 ? 1.905 20.844 27.188 1 93.31 191 GLU A O 1
ATOM 1506 N N . ALA A 1 192 ? -0.223 20.75 27.859 1 95.25 192 ALA A N 1
ATOM 1507 C CA . ALA A 1 192 ? -0.361 19.344 27.516 1 95.25 192 ALA A CA 1
ATOM 1508 C C . ALA A 1 192 ? -0.175 19.109 26.016 1 95.25 192 ALA A C 1
ATOM 1510 O O . ALA A 1 192 ? 0.533 18.188 25.609 1 95.25 192 ALA A O 1
ATOM 1511 N N . TYR A 1 193 ? -0.761 19.969 25.219 1 94.62 193 TYR A N 1
ATOM 1512 C CA . TYR A 1 193 ? -0.639 19.875 23.766 1 94.62 193 TYR A CA 1
ATOM 1513 C C . TYR A 1 193 ? 0.791 20.156 23.328 1 94.62 193 TYR A C 1
ATOM 1515 O O . TYR A 1 193 ? 1.333 19.453 22.469 1 94.62 193 TYR A O 1
ATOM 1523 N N . ARG A 1 194 ? 1.375 21.172 23.891 1 94.38 194 ARG A N 1
ATOM 1524 C CA . ARG A 1 194 ? 2.748 21.531 23.547 1 94.38 194 ARG A CA 1
ATOM 1525 C C . ARG A 1 194 ? 3.711 20.391 23.875 1 94.38 194 ARG A C 1
ATOM 1527 O O . ARG A 1 194 ? 4.594 20.078 23.078 1 94.38 194 ARG A O 1
ATOM 1534 N N . GLU A 1 195 ? 3.512 19.797 25 1 96.5 195 GLU A N 1
ATOM 1535 C CA . GLU A 1 195 ? 4.383 18.703 25.422 1 96.5 195 GLU A CA 1
ATOM 1536 C C . GLU A 1 195 ? 4.23 17.5 24.516 1 96.5 195 GLU A C 1
ATOM 1538 O O . GLU A 1 195 ? 5.211 16.828 24.203 1 96.5 195 GLU A O 1
ATOM 1543 N N . GLN A 1 196 ? 3.031 17.203 24.172 1 96.56 196 GLN A N 1
ATOM 1544 C CA . GLN A 1 196 ? 2.807 16.094 23.25 1 96.56 196 GLN A CA 1
ATOM 1545 C C . GLN A 1 196 ? 3.455 16.375 21.906 1 96.56 196 GLN A C 1
ATOM 1547 O O . GLN A 1 196 ? 4.035 15.477 21.281 1 96.56 196 GLN A O 1
ATOM 1552 N N . TYR A 1 197 ? 3.338 17.625 21.453 1 96.06 197 TYR A N 1
ATOM 1553 C CA . TYR A 1 197 ? 3.998 18 20.203 1 96.06 197 TYR A CA 1
ATOM 1554 C C . TYR A 1 197 ? 5.508 17.828 20.312 1 96.06 197 TYR A C 1
ATOM 1556 O O . TYR A 1 197 ? 6.145 17.281 19.406 1 96.06 197 TYR A O 1
ATOM 1564 N N . LYS A 1 198 ? 6.043 18.328 21.344 1 97.88 198 LYS A N 1
ATOM 1565 C CA . LYS A 1 198 ? 7.48 18.188 21.562 1 97.88 198 LYS A CA 1
ATOM 1566 C C . LYS A 1 198 ? 7.906 16.719 21.5 1 97.88 198 LYS A C 1
ATOM 1568 O O . LYS A 1 198 ? 8.875 16.375 20.828 1 97.88 198 LYS A O 1
ATOM 1573 N N . GLU A 1 199 ? 7.18 15.914 22.188 1 98 199 GLU A N 1
ATOM 1574 C CA . GLU A 1 199 ? 7.484 14.492 22.203 1 98 199 GLU A CA 1
ATOM 1575 C C . GLU A 1 199 ? 7.387 13.883 20.797 1 98 199 GLU A C 1
ATOM 1577 O O . GLU A 1 199 ? 8.289 13.156 20.375 1 98 199 GLU A O 1
ATOM 1582 N N . ASP A 1 200 ? 6.32 14.164 20.141 1 97.94 200 ASP A N 1
ATOM 1583 C CA . ASP A 1 200 ? 6.059 13.609 18.828 1 97.94 200 ASP A CA 1
ATOM 1584 C C . ASP A 1 200 ? 7.09 14.102 17.812 1 97.94 200 ASP A C 1
ATOM 1586 O O . ASP A 1 200 ? 7.672 13.297 17.078 1 97.94 200 ASP A O 1
ATOM 1590 N N . PHE A 1 201 ? 7.277 15.398 17.781 1 98.38 201 PHE A N 1
ATOM 1591 C CA . PHE A 1 201 ? 8.18 15.984 16.797 1 98.38 201 PHE A CA 1
ATOM 1592 C C . PHE A 1 201 ? 9.609 15.516 17.016 1 98.38 201 PHE A C 1
ATOM 1594 O O . PHE A 1 201 ? 10.352 15.273 16.062 1 98.38 201 PHE A O 1
ATOM 1601 N N . THR A 1 202 ? 9.977 15.398 18.234 1 98.69 202 THR A N 1
ATOM 1602 C CA . THR A 1 202 ? 11.289 14.859 18.547 1 98.69 202 THR A CA 1
ATOM 1603 C C . THR A 1 202 ? 11.43 13.422 18.062 1 98.69 202 THR A C 1
ATOM 1605 O O . THR A 1 202 ? 12.445 13.055 17.453 1 98.69 202 THR A O 1
ATOM 1608 N N . ALA A 1 203 ? 10.438 12.609 18.281 1 98.56 203 ALA A N 1
ATOM 1609 C CA . ALA A 1 203 ? 10.453 11.234 17.797 1 98.56 203 ALA A CA 1
ATOM 1610 C C . ALA A 1 203 ? 10.516 11.188 16.281 1 98.56 203 ALA A C 1
ATOM 1612 O O . ALA A 1 203 ? 11.25 10.375 15.703 1 98.56 203 ALA A O 1
ATOM 1613 N N . PHE A 1 204 ? 9.758 12.055 15.711 1 98.69 204 PHE A N 1
ATOM 1614 C CA . PHE A 1 204 ? 9.742 12.18 14.258 1 98.69 204 PHE A CA 1
ATOM 1615 C C . PHE A 1 204 ? 11.133 12.477 13.727 1 98.69 204 PHE A C 1
ATOM 1617 O O . PHE A 1 204 ? 11.609 11.805 12.805 1 98.69 204 PHE A O 1
ATOM 1624 N N . LEU A 1 205 ? 11.773 13.43 14.258 1 98.81 205 LEU A N 1
ATOM 1625 C CA . LEU A 1 205 ? 13.102 13.844 13.828 1 98.81 205 LEU A CA 1
ATOM 1626 C C . LEU A 1 205 ? 14.125 12.734 14.07 1 98.81 205 LEU A C 1
ATOM 1628 O O . LEU A 1 205 ? 15 12.508 13.234 1 98.81 205 LEU A O 1
ATOM 1632 N N . LYS A 1 206 ? 14 12.102 15.172 1 98.75 206 LYS A N 1
ATOM 1633 C CA . LYS A 1 206 ? 14.922 11.008 15.5 1 98.75 206 LYS A CA 1
ATOM 1634 C C . LYS A 1 206 ? 14.828 9.891 14.469 1 98.75 206 LYS A C 1
ATOM 1636 O O . LYS A 1 206 ? 15.852 9.383 14.008 1 98.75 206 LYS A O 1
ATOM 1641 N N . CYS A 1 207 ? 13.648 9.492 14.148 1 98.56 207 CYS A N 1
ATOM 1642 C CA . CYS A 1 207 ? 13.438 8.445 13.156 1 98.56 207 CYS A CA 1
ATOM 1643 C C . CYS A 1 207 ? 14 8.852 11.797 1 98.56 207 CYS A C 1
ATOM 1645 O O . CYS A 1 207 ? 14.734 8.078 11.172 1 98.56 207 CYS A O 1
ATOM 1647 N N . ARG A 1 208 ? 13.68 10.062 11.375 1 98.81 208 ARG A N 1
ATOM 1648 C CA . ARG A 1 208 ? 14.188 10.562 10.102 1 98.81 208 ARG A CA 1
ATOM 1649 C C . ARG A 1 208 ? 15.703 10.719 10.133 1 98.81 208 ARG A C 1
ATOM 1651 O O . ARG A 1 208 ? 16.375 10.477 9.133 1 98.81 208 ARG A O 1
ATOM 1658 N N . GLY A 1 209 ? 16.188 11.141 11.273 1 98.75 209 GLY A N 1
ATOM 1659 C CA . GLY A 1 209 ? 17.625 11.242 11.438 1 98.75 209 GLY A CA 1
ATOM 1660 C C . GLY A 1 209 ? 18.344 9.93 11.195 1 98.75 209 GLY A C 1
ATOM 1661 O O . GLY A 1 209 ? 19.484 9.914 10.719 1 98.75 209 GLY A O 1
ATOM 1662 N N . GLN A 1 210 ? 17.75 8.852 11.5 1 98.06 210 GLN A N 1
ATOM 1663 C CA . GLN A 1 210 ? 18.312 7.527 11.273 1 98.06 210 GLN A CA 1
ATOM 1664 C C . GLN A 1 210 ? 18.094 7.07 9.836 1 98.06 210 GLN A C 1
ATOM 1666 O O . GLN A 1 210 ? 18.938 6.383 9.258 1 98.06 210 GLN A O 1
ATOM 1671 N N . GLU A 1 211 ? 17.031 7.469 9.219 1 98.69 211 GLU A N 1
ATOM 1672 C CA . GLU A 1 211 ? 16.562 6.91 7.949 1 98.69 211 GLU A CA 1
ATOM 1673 C C . GLU A 1 211 ? 17.172 7.664 6.766 1 98.69 211 GLU A C 1
ATOM 1675 O O . GLU A 1 211 ? 17.344 7.094 5.688 1 98.69 211 GLU A O 1
ATOM 1680 N N . ILE A 1 212 ? 17.406 8.969 6.969 1 98.62 212 ILE A N 1
ATOM 1681 C CA . ILE A 1 212 ? 17.922 9.797 5.883 1 98.62 212 ILE A CA 1
ATOM 1682 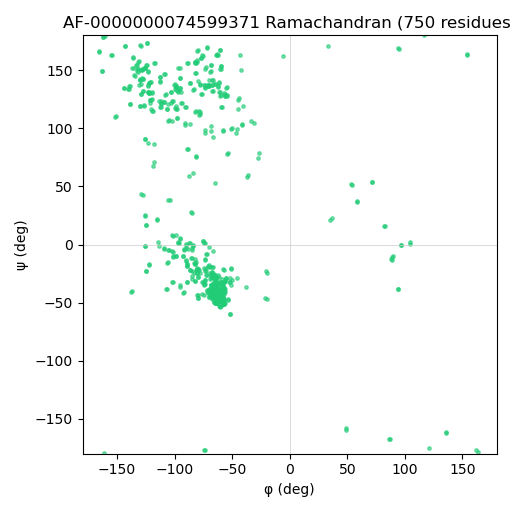C C . ILE A 1 212 ? 19.438 9.727 5.84 1 98.62 212 ILE A C 1
ATOM 1684 O O . ILE A 1 212 ? 20.094 9.758 6.883 1 98.62 212 ILE A O 1
ATOM 1688 N N . VAL A 1 213 ? 20.062 9.641 4.68 1 97.81 213 VAL A N 1
ATOM 1689 C CA . VAL A 1 213 ? 21.5 9.609 4.5 1 97.81 213 VAL A CA 1
ATOM 1690 C C . VAL A 1 213 ? 22.109 10.961 4.879 1 97.81 213 VAL A C 1
ATOM 1692 O O . VAL A 1 213 ? 21.422 11.984 4.816 1 97.81 213 VAL A O 1
ATOM 1695 N N . SER A 1 214 ? 23.359 10.977 5.27 1 97 214 SER A N 1
ATOM 1696 C CA . SER A 1 214 ? 24.047 12.242 5.516 1 97 214 SER A CA 1
ATOM 1697 C C . SER A 1 214 ? 24.016 13.141 4.289 1 97 214 SER A C 1
ATOM 1699 O O . SER A 1 214 ? 24.297 12.695 3.174 1 97 214 SER A O 1
ATOM 1701 N N . GLY A 1 215 ? 23.625 14.336 4.477 1 96.5 215 GLY A N 1
ATOM 1702 C CA . GLY A 1 215 ? 23.5 15.273 3.371 1 96.5 215 GLY A CA 1
ATOM 1703 C C . GLY A 1 215 ? 22.125 15.234 2.717 1 96.5 215 GLY A C 1
ATOM 1704 O O . GLY A 1 215 ? 21.797 16.094 1.902 1 96.5 215 GLY A O 1
ATOM 1705 N N . GLY A 1 216 ? 21.344 14.148 3.072 1 97.94 216 GLY A N 1
ATOM 1706 C CA . GLY A 1 216 ? 19.984 14.109 2.578 1 97.94 216 GLY A CA 1
ATOM 1707 C C . GLY A 1 216 ? 19.141 15.289 3.039 1 97.94 216 GLY A C 1
ATOM 1708 O O . GLY A 1 216 ? 19.562 16.047 3.912 1 97.94 216 GLY A O 1
ATOM 1709 N N . ARG A 1 217 ? 18 15.469 2.447 1 98.06 217 ARG A N 1
ATOM 1710 C CA . ARG A 1 217 ? 17.188 16.656 2.701 1 98.06 217 ARG A CA 1
ATOM 1711 C C . ARG A 1 217 ? 15.781 16.266 3.131 1 98.06 217 ARG A C 1
ATOM 1713 O O . ARG A 1 217 ? 15.266 15.219 2.738 1 98.06 217 ARG A O 1
ATOM 1720 N N . MET A 1 218 ? 15.195 17.094 3.881 1 98.75 218 MET A N 1
ATOM 1721 C CA . MET A 1 218 ? 13.797 16.969 4.285 1 98.75 218 MET A CA 1
ATOM 1722 C C . MET A 1 218 ? 13.094 18.312 4.277 1 98.75 218 MET A C 1
ATOM 1724 O O . MET A 1 218 ? 13.648 19.312 4.734 1 98.75 218 MET A O 1
ATOM 1728 N N . VAL A 1 219 ? 11.922 18.359 3.721 1 98.75 219 VAL A N 1
ATOM 1729 C CA . VAL A 1 219 ? 11.109 19.562 3.713 1 98.75 219 VAL A CA 1
ATOM 1730 C C . VAL A 1 219 ? 9.766 19.297 4.383 1 98.75 219 VAL A C 1
ATOM 1732 O O . VAL A 1 219 ? 9.039 18.375 3.982 1 98.75 219 VAL A O 1
ATOM 1735 N N . LEU A 1 220 ? 9.469 20.078 5.359 1 98.69 220 LEU A N 1
ATOM 1736 C CA . LEU A 1 220 ? 8.203 20 6.082 1 98.69 220 LEU A CA 1
ATOM 1737 C C . LEU A 1 220 ? 7.344 21.234 5.82 1 98.69 220 LEU A C 1
ATOM 1739 O O . LEU A 1 220 ? 7.809 22.375 6 1 98.69 220 LEU A O 1
ATOM 1743 N N . ASN A 1 221 ? 6.191 21.031 5.309 1 97.94 221 ASN A N 1
ATOM 1744 C CA . ASN A 1 221 ? 5.148 22.047 5.211 1 97.94 221 ASN A CA 1
ATOM 1745 C C . ASN A 1 221 ? 4.047 21.828 6.242 1 97.94 221 ASN A C 1
ATOM 1747 O O . ASN A 1 221 ? 3.219 20.922 6.086 1 97.94 221 ASN A O 1
ATOM 1751 N N . ILE A 1 222 ? 4.004 22.688 7.297 1 96.31 222 ILE A N 1
ATOM 1752 C CA . ILE A 1 222 ? 3.119 22.406 8.422 1 96.31 222 ILE A CA 1
ATOM 1753 C C . ILE A 1 222 ? 2.254 23.641 8.711 1 96.31 222 ILE A C 1
ATOM 1755 O O . ILE A 1 222 ? 2.701 24.766 8.539 1 96.31 22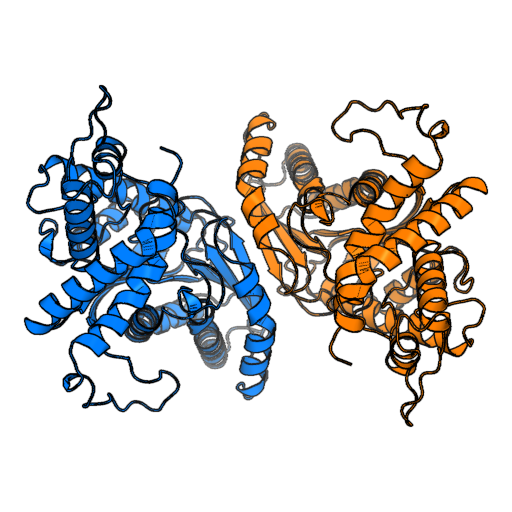2 ILE A O 1
ATOM 1759 N N . MET A 1 223 ? 1.026 23.375 9.078 1 93.56 223 MET A N 1
ATOM 1760 C CA . MET A 1 223 ? 0.236 24.453 9.656 1 93.56 223 MET A CA 1
ATOM 1761 C C . MET A 1 223 ? 0.878 24.969 10.938 1 93.56 223 MET A C 1
ATOM 1763 O O . MET A 1 223 ? 1.372 24.188 11.75 1 93.56 223 MET A O 1
ATOM 1767 N N . ALA A 1 224 ? 0.839 26.234 11.062 1 93.25 224 ALA A N 1
ATOM 1768 C CA . ALA A 1 224 ? 1.607 26.875 12.133 1 93.25 224 ALA A CA 1
ATOM 1769 C C . ALA A 1 224 ? 0.853 28.062 12.719 1 93.25 224 ALA A C 1
ATOM 1771 O O . ALA A 1 224 ? -0.271 28.359 12.305 1 93.25 224 ALA A O 1
ATOM 1772 N N . THR A 1 225 ? 1.387 28.562 13.805 1 90.62 225 THR A N 1
ATOM 1773 C CA . THR A 1 225 ? 0.861 29.781 14.43 1 90.62 225 THR A CA 1
ATOM 1774 C C . THR A 1 225 ? 1.986 30.75 14.742 1 90.62 225 THR A C 1
ATOM 1776 O O . THR A 1 225 ? 3.158 30.375 14.773 1 90.62 225 THR A O 1
ATOM 1779 N N . THR A 1 226 ? 1.634 32.031 14.727 1 85.12 226 THR A N 1
ATOM 1780 C CA . THR A 1 226 ? 2.613 33.062 15.094 1 85.12 226 THR A CA 1
ATOM 1781 C C . THR A 1 226 ? 2.648 33.25 16.609 1 85.12 226 THR A C 1
ATOM 1783 O O . THR A 1 226 ? 3.605 33.812 17.141 1 85.12 226 THR A O 1
ATOM 1786 N N . GLU A 1 227 ? 1.501 32.938 17.172 1 76.88 227 GLU A N 1
ATOM 1787 C CA . GLU A 1 227 ? 1.436 33.094 18.609 1 76.88 227 GLU A CA 1
ATOM 1788 C C . GLU A 1 227 ? 1.093 31.766 19.297 1 76.88 227 GLU A C 1
ATOM 1790 O O . GLU A 1 227 ? 0.245 31.016 18.828 1 76.88 227 GLU A O 1
ATOM 1795 N N . SER A 1 228 ? 1.98 31.312 20.188 1 59.66 228 SER A N 1
ATOM 1796 C CA . SER A 1 228 ? 1.844 30 20.812 1 59.66 228 SER A CA 1
ATOM 1797 C C . SER A 1 228 ? 0.518 29.875 21.562 1 59.66 228 SER A C 1
ATOM 1799 O O . SER A 1 228 ? -0.016 28.781 21.719 1 59.66 228 SER A O 1
ATOM 1801 N N . HIS A 1 229 ? 0.008 30.906 22.047 1 57.66 229 HIS A N 1
ATOM 1802 C CA . HIS A 1 229 ? -0.997 30.719 23.094 1 57.66 229 HIS A CA 1
ATOM 1803 C C . HIS A 1 229 ? -2.365 31.203 22.625 1 57.66 229 HIS A C 1
ATOM 1805 O O . HIS A 1 229 ? -3.334 31.156 23.391 1 57.66 229 HIS A O 1
ATOM 1811 N N . LYS A 1 230 ? -2.43 31.641 21.422 1 56.88 230 LYS A N 1
ATOM 1812 C CA . LYS A 1 230 ? -3.768 32.156 21.172 1 56.88 230 LYS A CA 1
ATOM 1813 C C . LYS A 1 230 ? -4.613 31.188 20.375 1 56.88 230 LYS A C 1
ATOM 1815 O O . LYS A 1 230 ? -4.215 30.766 19.281 1 56.88 230 LYS A O 1
ATOM 1820 N N . PRO A 1 231 ? -5.574 30.547 21.109 1 52.53 231 PRO A N 1
ATOM 1821 C CA . PRO A 1 231 ? -6.523 29.609 20.516 1 52.53 231 PRO A CA 1
ATOM 1822 C C . PRO A 1 231 ? -7.145 30.125 19.219 1 52.53 231 PRO A C 1
ATOM 1824 O O . PRO A 1 231 ? -7.523 29.328 18.344 1 52.53 231 PRO A O 1
ATOM 1827 N N . HIS A 1 232 ? -7.273 31.484 19.078 1 47.72 232 HIS A N 1
ATOM 1828 C CA . HIS A 1 232 ? -8.172 32.094 18.125 1 47.72 232 HIS A CA 1
ATOM 1829 C C . HIS A 1 232 ? -7.734 31.812 16.688 1 47.72 232 HIS A C 1
ATOM 1831 O O . HIS A 1 232 ? -8.523 31.953 15.75 1 47.72 232 HIS A O 1
ATOM 1837 N N . HIS A 1 233 ? -6.59 31.188 16.578 1 57.59 233 HIS A N 1
ATOM 1838 C CA . HIS A 1 233 ? -6.164 31.297 15.195 1 57.59 233 HIS A CA 1
ATOM 1839 C C . HIS A 1 233 ? -6.539 30.047 14.398 1 57.59 233 HIS A C 1
ATOM 1841 O O . HIS A 1 233 ? -6.461 30.047 13.172 1 57.59 233 HIS A O 1
ATOM 1847 N N . TYR A 1 234 ? -7.195 29.172 15.125 1 75.75 234 TYR A N 1
ATOM 1848 C CA . TYR A 1 234 ? -7.57 28.094 14.234 1 75.75 234 TYR A CA 1
ATOM 1849 C C . TYR A 1 234 ? -9.086 27.953 14.141 1 75.75 234 TYR A C 1
ATOM 1851 O O . TYR A 1 234 ? -9.703 27.25 14.953 1 75.75 234 TYR A O 1
ATOM 1859 N N . PHE A 1 235 ? -9.609 28.672 13.305 1 81.62 235 PHE A N 1
ATOM 1860 C CA . PHE A 1 235 ? -11.047 28.797 13.102 1 81.62 235 PHE A CA 1
ATOM 1861 C C . PHE A 1 235 ? -11.688 27.422 12.93 1 81.62 235 PHE A C 1
ATOM 1863 O O . PHE A 1 235 ? -12.812 27.203 13.391 1 81.62 235 PHE A O 1
ATOM 1870 N N . MET A 1 236 ? -10.984 26.453 12.422 1 87.06 236 MET A N 1
ATOM 1871 C CA . MET A 1 236 ? -11.555 25.125 12.125 1 87.06 236 MET A CA 1
ATOM 1872 C C . MET A 1 236 ? -11.945 24.406 13.414 1 87.06 236 MET A C 1
ATOM 1874 O O . MET A 1 236 ? -13.047 23.875 13.516 1 87.06 236 MET A O 1
ATOM 1878 N N . THR A 1 237 ? -11.039 24.453 14.375 1 88.88 237 THR A N 1
ATOM 1879 C CA . THR A 1 237 ? -11.328 23.766 15.633 1 88.88 237 THR A CA 1
ATOM 1880 C C . THR A 1 237 ? -12.367 24.547 16.438 1 88.88 237 THR A C 1
ATOM 1882 O O . THR A 1 237 ? -13.188 23.953 17.141 1 88.88 237 THR A O 1
ATOM 1885 N N . ASN A 1 238 ? -12.336 25.828 16.25 1 89.31 238 ASN A N 1
ATOM 1886 C CA . ASN A 1 238 ? -13.281 26.672 16.969 1 89.31 238 ASN A CA 1
ATOM 1887 C C . ASN A 1 238 ? -14.719 26.438 16.5 1 89.31 238 ASN A C 1
ATOM 1889 O O . ASN A 1 238 ? -15.641 26.359 17.328 1 89.31 238 ASN A O 1
ATOM 1893 N N . VAL A 1 239 ? -14.922 26.375 15.25 1 92.94 239 VAL A N 1
ATOM 1894 C CA . VAL A 1 239 ? -16.266 26.203 14.727 1 92.94 239 VAL A CA 1
ATOM 1895 C C . VAL A 1 239 ? -16.781 24.797 15.094 1 92.94 239 VAL A C 1
ATOM 1897 O O . VAL A 1 239 ? -17.969 24.625 15.391 1 92.94 239 VAL A O 1
ATOM 1900 N N . LEU A 1 240 ? -15.898 23.812 15.062 1 94.62 240 LEU A N 1
ATOM 1901 C CA . LEU A 1 240 ? -16.266 22.469 15.477 1 94.62 240 LEU A CA 1
ATOM 1902 C C . LEU A 1 240 ? -16.625 22.438 16.969 1 94.62 240 LEU A C 1
ATOM 1904 O O . LEU A 1 240 ? -17.641 21.859 17.344 1 94.62 240 LEU A O 1
ATOM 1908 N N . ASN A 1 241 ? -15.766 23.062 17.719 1 94.5 241 ASN A N 1
ATOM 1909 C CA . ASN A 1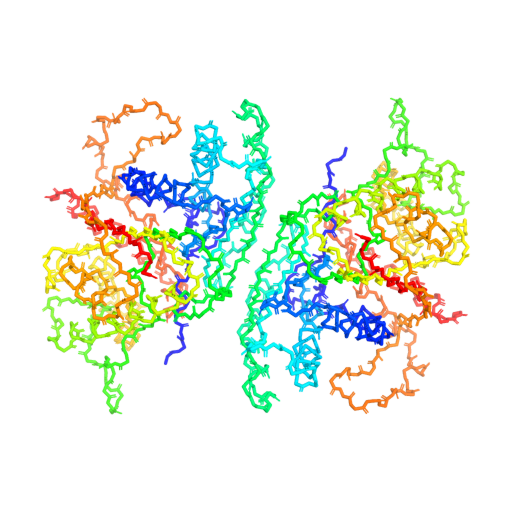 241 ? -16 23.156 19.156 1 94.5 241 ASN A CA 1
ATOM 1910 C C . ASN A 1 241 ? -17.344 23.812 19.469 1 94.5 241 ASN A C 1
ATOM 1912 O O . ASN A 1 241 ? -18.109 23.297 20.281 1 94.5 241 ASN A O 1
ATOM 1916 N N . THR A 1 242 ? -17.641 24.891 18.844 1 95.25 242 THR A N 1
ATOM 1917 C CA . THR A 1 242 ? -18.875 25.641 19.062 1 95.25 242 THR A CA 1
ATOM 1918 C C . THR A 1 242 ? -20.094 24.812 18.672 1 95.25 242 THR A C 1
ATOM 1920 O O . THR A 1 242 ? -21.062 24.75 19.406 1 95.25 242 THR A O 1
ATOM 1923 N N . ALA A 1 243 ? -20 24.188 17.547 1 97.38 243 ALA A N 1
ATOM 1924 C CA . ALA A 1 243 ? -21.109 23.375 17.047 1 97.38 243 ALA A CA 1
ATOM 1925 C C . ALA A 1 243 ? -21.391 22.219 17.984 1 97.38 243 ALA A C 1
ATOM 1927 O O . ALA A 1 243 ? -22.562 21.938 18.312 1 97.38 243 ALA A O 1
ATOM 1928 N N . LEU A 1 244 ? -20.391 21.531 18.469 1 97.56 244 LEU A N 1
ATOM 1929 C CA . LEU A 1 244 ? -20.562 20.375 19.359 1 97.56 244 LEU A CA 1
ATOM 1930 C C . LEU A 1 244 ? -21.094 20.812 20.719 1 97.56 244 LEU A C 1
ATOM 1932 O O . LEU A 1 244 ? -21.922 20.125 21.312 1 97.56 244 LEU A O 1
ATOM 1936 N N . LYS A 1 245 ? -20.641 21.922 21.172 1 96.62 245 LYS A N 1
ATOM 1937 C CA . LYS A 1 245 ? -21.156 22.484 22.422 1 96.62 245 LYS A CA 1
ATOM 1938 C C . LYS A 1 245 ? -22.641 22.781 22.328 1 96.62 245 LYS A C 1
ATOM 1940 O O . LYS A 1 245 ? -23.406 22.484 23.25 1 96.62 245 LYS A O 1
ATOM 1945 N N . ASP A 1 246 ? -22.984 23.375 21.203 1 97.5 246 ASP A N 1
ATOM 1946 C CA . ASP A 1 246 ? -24.391 23.672 20.953 1 97.5 246 ASP A CA 1
ATOM 1947 C C . ASP A 1 246 ? -25.234 22.391 20.938 1 97.5 246 ASP A C 1
ATOM 1949 O O . ASP A 1 246 ? -26.312 22.359 21.516 1 97.5 246 ASP A O 1
ATOM 1953 N N . MET A 1 247 ? -24.734 21.391 20.328 1 98.12 247 MET A N 1
ATOM 1954 C CA . MET A 1 247 ? -25.453 20.125 20.234 1 98.12 247 MET A CA 1
ATOM 1955 C C . MET A 1 247 ? -25.594 19.469 21.609 1 98.12 247 MET A C 1
ATOM 1957 O O . MET A 1 247 ? -26.625 18.875 21.922 1 98.12 247 MET A O 1
ATOM 1961 N N . ALA A 1 248 ? -24.578 19.562 22.391 1 97.69 248 ALA A N 1
ATOM 1962 C CA . ALA A 1 248 ? -24.656 19.031 23.75 1 97.69 248 ALA A CA 1
ATOM 1963 C C . ALA A 1 248 ? -25.688 19.797 24.578 1 97.69 248 ALA A C 1
ATOM 1965 O O . ALA A 1 248 ? -26.469 19.188 25.312 1 97.69 248 ALA A O 1
ATOM 1966 N N . SER A 1 249 ? -25.703 21.047 24.453 1 97.5 249 SER A N 1
ATOM 1967 C CA . SER A 1 249 ? -26.641 21.891 25.203 1 97.5 249 SER A CA 1
ATOM 1968 C C . SER A 1 249 ? -28.078 21.578 24.828 1 97.5 249 SER A C 1
ATOM 1970 O O . SER A 1 249 ? -28.984 21.75 25.656 1 97.5 249 SER A O 1
ATOM 1972 N N . GLN A 1 250 ? -28.266 21.109 23.609 1 97.62 250 GLN A N 1
ATOM 1973 C CA . GLN A 1 250 ? -29.594 20.797 23.109 1 97.62 250 GLN A CA 1
ATOM 1974 C C . GLN A 1 250 ? -29.938 19.328 23.375 1 97.62 250 GLN A C 1
ATOM 1976 O O . GLN A 1 250 ? -31.016 18.859 23 1 97.62 250 GLN A O 1
ATOM 1981 N N . GLY A 1 251 ? -28.984 18.609 23.906 1 96.75 251 GLY A N 1
ATOM 1982 C CA . GLY A 1 251 ? -29.219 17.219 24.25 1 96.75 251 GLY A CA 1
ATOM 1983 C C . GLY A 1 251 ? -29.094 16.281 23.078 1 96.75 251 GLY A C 1
ATOM 1984 O O . GLY A 1 251 ? -29.5 15.117 23.156 1 96.75 251 GLY A O 1
ATOM 1985 N N . LEU A 1 252 ? -28.5 16.75 22.016 1 97.19 252 LEU A N 1
ATOM 1986 C CA . LEU A 1 252 ? -28.344 15.938 20.812 1 97.19 252 LEU A CA 1
ATOM 1987 C C . LEU A 1 252 ? -27.172 14.977 20.969 1 97.19 252 LEU A C 1
ATOM 1989 O O . LEU A 1 252 ? -27.125 13.938 20.297 1 97.19 252 LEU A O 1
ATOM 1993 N N . ILE A 1 253 ? -26.172 15.352 21.781 1 97.44 253 ILE A N 1
ATOM 1994 C CA . ILE A 1 253 ? -25.078 14.461 22.156 1 97.44 253 ILE A CA 1
ATOM 1995 C C . ILE A 1 253 ? -24.891 14.5 23.672 1 97.44 253 ILE A C 1
ATOM 1997 O O . ILE A 1 253 ? -25.312 15.445 24.328 1 97.44 253 ILE A O 1
ATOM 2001 N N . GLU A 1 254 ? -24.328 13.516 24.172 1 97.12 254 GLU A N 1
ATOM 2002 C CA . GLU A 1 254 ? -24.062 13.445 25.609 1 97.12 254 GLU A CA 1
ATOM 2003 C C . GLU A 1 254 ? -22.906 14.367 26 1 97.12 254 GLU A C 1
ATOM 2005 O O . GLU A 1 254 ? -21.891 14.43 25.297 1 97.12 254 GLU A O 1
ATOM 2010 N N . GLN A 1 255 ? -23.125 15.023 27.094 1 96.88 255 GLN A N 1
ATOM 2011 C CA . GLN A 1 255 ? -22.078 15.906 27.609 1 96.88 255 GLN A CA 1
ATOM 2012 C C . GLN A 1 255 ? -20.797 15.141 27.875 1 96.88 255 GLN A C 1
ATOM 2014 O O . GLN A 1 255 ? -19.703 15.656 27.641 1 96.88 255 GLN A O 1
ATOM 2019 N N . GLU A 1 256 ? -20.891 13.945 28.328 1 95.56 256 GLU A N 1
ATOM 2020 C CA . GLU A 1 256 ? -19.734 13.125 28.641 1 95.56 256 GLU A CA 1
ATOM 2021 C C . GLU A 1 256 ? -18.906 12.836 27.391 1 95.56 256 GLU A C 1
ATOM 2023 O O . GLU A 1 256 ? -17.688 12.742 27.453 1 95.56 256 GLU A O 1
ATOM 2028 N N . LYS A 1 257 ? -19.578 12.68 26.297 1 96.12 257 LYS A N 1
ATOM 2029 C CA . LYS A 1 257 ? -18.891 12.445 25.031 1 96.12 257 LYS A CA 1
ATOM 2030 C C . LYS A 1 257 ? -18.141 13.695 24.562 1 96.12 257 LYS A C 1
ATOM 2032 O O . LYS A 1 257 ? -17.031 13.602 24.031 1 96.12 257 LYS A O 1
ATOM 2037 N N . LEU A 1 258 ? -18.797 14.789 24.766 1 97 258 LEU A N 1
ATOM 2038 C CA . LEU A 1 258 ? -18.125 16.031 24.469 1 97 258 LEU A CA 1
ATOM 2039 C C . LEU A 1 258 ? -16.875 16.203 25.328 1 97 258 LEU A C 1
ATOM 2041 O O . LEU A 1 258 ? -15.797 16.531 24.812 1 97 258 LEU A O 1
ATOM 2045 N N . ASP A 1 259 ? -16.969 15.906 26.578 1 96.06 259 ASP A N 1
ATOM 2046 C CA . ASP A 1 259 ? -15.891 16.125 27.547 1 96.06 259 ASP A CA 1
ATOM 2047 C C . ASP A 1 259 ? -14.711 15.188 27.281 1 96.06 259 ASP A C 1
ATOM 2049 O O . ASP A 1 259 ? -13.57 15.516 27.594 1 96.06 259 ASP A O 1
ATOM 2053 N N . SER A 1 260 ? -15 14.094 26.672 1 95.06 260 SER A N 1
ATOM 2054 C CA . SER A 1 260 ? -13.969 13.078 26.516 1 95.06 260 SER A CA 1
ATOM 2055 C C . SER A 1 260 ? -13.375 13.102 25.109 1 95.06 260 SER A C 1
ATOM 2057 O O . SER A 1 260 ? -12.562 12.242 24.766 1 95.06 260 SER A O 1
ATOM 2059 N N . PHE A 1 261 ? -13.75 14.086 24.312 1 95.12 261 PHE A N 1
ATOM 2060 C CA . PHE A 1 261 ? -13.266 14.164 22.953 1 95.12 261 PHE A CA 1
ATOM 2061 C C . PHE A 1 261 ? -12.25 15.289 22.797 1 95.12 261 PHE A C 1
ATOM 2063 O O . PHE A 1 261 ? -12.508 16.422 23.234 1 95.12 261 PHE A O 1
ATOM 2070 N N . GLU A 1 262 ? -11.094 15 22.219 1 94.81 262 GLU A N 1
ATOM 2071 C CA . GLU A 1 262 ? -10.047 15.969 21.938 1 94.81 262 GLU A CA 1
ATOM 2072 C C . GLU A 1 262 ? -9.484 15.781 20.531 1 94.81 262 GLU A C 1
ATOM 2074 O O . GLU A 1 262 ? -9.406 14.656 20.031 1 94.81 262 GLU A O 1
ATOM 2079 N N . ILE A 1 263 ? -9.094 16.844 19.875 1 92.88 263 ILE A N 1
ATOM 2080 C CA . ILE A 1 263 ? -8.477 16.797 18.547 1 92.88 263 ILE A CA 1
ATOM 2081 C C . ILE A 1 263 ? -6.953 16.781 18.703 1 92.88 263 ILE A C 1
ATOM 2083 O O . ILE A 1 263 ? -6.371 17.672 19.312 1 92.88 263 ILE A O 1
ATOM 2087 N N . PRO A 1 264 ? -6.27 15.773 18.188 1 94.19 264 PRO A N 1
ATOM 2088 C CA . PRO A 1 264 ? -4.812 15.688 18.297 1 94.19 264 PRO A CA 1
ATOM 2089 C C . PRO A 1 264 ? -4.094 16.531 17.25 1 94.19 264 PRO A C 1
ATOM 2091 O O . PRO A 1 264 ? -3.535 15.984 16.297 1 94.19 264 PRO A O 1
ATOM 2094 N N . PHE A 1 265 ? -4.07 17.781 17.453 1 91.81 265 PHE A N 1
ATOM 2095 C CA . PHE A 1 265 ? -3.547 18.781 16.531 1 91.81 265 PHE A CA 1
ATOM 2096 C C . PHE A 1 265 ? -2.77 19.859 17.281 1 91.81 265 PHE A C 1
ATOM 2098 O O . PHE A 1 265 ? -3.178 20.281 18.375 1 91.81 265 PHE A O 1
ATOM 2105 N N . TYR A 1 266 ? -1.621 20.25 16.75 1 92.38 266 TYR A N 1
ATOM 2106 C CA . TYR A 1 266 ? -0.873 21.328 17.375 1 92.38 266 TYR A CA 1
ATOM 2107 C C . TYR A 1 266 ? -0.045 22.078 16.344 1 92.38 266 TYR A C 1
ATOM 2109 O O . TYR A 1 266 ? 0.939 21.562 15.812 1 92.38 266 TYR A O 1
ATOM 2117 N N . PRO A 1 267 ? -0.357 23.266 16 1 92.81 267 PRO A N 1
ATOM 2118 C CA . PRO A 1 267 ? 0.457 24.125 15.133 1 92.81 267 PRO A CA 1
ATOM 2119 C C . PRO A 1 267 ? 1.583 24.828 15.891 1 92.81 267 PRO A C 1
ATOM 2121 O O . PRO A 1 267 ? 1.323 25.703 16.719 1 92.81 267 PRO A O 1
ATOM 2124 N N . PRO A 1 268 ? 2.758 24.547 15.625 1 93.75 268 PRO A N 1
ATOM 2125 C CA . PRO A 1 268 ? 3.869 25.141 16.375 1 93.75 268 PRO A CA 1
ATOM 2126 C C . PRO A 1 268 ? 4.227 26.547 15.891 1 93.75 268 PRO A C 1
ATOM 2128 O O . PRO A 1 268 ? 3.918 26.906 14.75 1 93.75 268 PRO A O 1
ATOM 2131 N N . THR A 1 269 ? 4.828 27.281 16.766 1 93.38 269 THR A N 1
ATOM 2132 C CA . THR A 1 269 ? 5.52 28.484 16.328 1 93.38 269 THR A CA 1
ATOM 2133 C C . THR A 1 269 ? 6.84 28.141 15.648 1 93.38 269 THR A C 1
ATOM 2135 O O . THR A 1 269 ? 7.352 27.031 15.805 1 93.38 269 THR A O 1
ATOM 2138 N N . LYS A 1 270 ? 7.328 29.125 14.906 1 95.06 270 LYS A N 1
ATOM 2139 C CA . LYS A 1 270 ? 8.633 28.969 14.273 1 95.06 270 LYS A CA 1
ATOM 2140 C C . LYS A 1 270 ? 9.711 28.656 15.305 1 95.06 270 LYS A C 1
ATOM 2142 O O . LYS A 1 270 ? 10.562 27.797 15.086 1 95.06 270 LYS A O 1
ATOM 2147 N N . GLU A 1 271 ? 9.648 29.312 16.422 1 94.56 271 GLU A N 1
ATOM 2148 C CA . GLU A 1 271 ? 10.633 29.172 17.484 1 94.56 271 GLU A CA 1
ATOM 2149 C C . GLU A 1 271 ? 10.57 27.781 18.109 1 94.56 271 GLU A C 1
ATOM 2151 O O . GLU A 1 271 ? 11.609 27.172 18.375 1 94.56 271 GLU A O 1
ATOM 2156 N N . GLU A 1 272 ? 9.391 27.328 18.375 1 94.56 272 GLU A N 1
ATOM 2157 C CA . GLU A 1 272 ? 9.227 26 18.922 1 94.56 272 GLU A CA 1
ATOM 2158 C C . GLU A 1 272 ? 9.844 24.938 18.016 1 94.56 272 GLU A C 1
ATOM 2160 O O . GLU A 1 272 ? 10.648 24.109 18.453 1 94.56 272 GLU A O 1
ATOM 2165 N N . ALA A 1 273 ? 9.469 24.984 16.734 1 96.25 273 ALA A N 1
ATOM 2166 C CA . ALA A 1 273 ? 9.977 24 15.781 1 96.25 273 ALA A CA 1
ATOM 2167 C C . ALA A 1 273 ? 11.5 24.047 15.703 1 96.25 273 ALA A C 1
ATOM 2169 O O . ALA A 1 273 ? 12.164 23.016 15.797 1 96.25 273 ALA A O 1
ATOM 2170 N N . LYS A 1 274 ? 12.031 25.234 15.562 1 97.31 274 LYS A N 1
ATOM 2171 C CA . LYS A 1 274 ? 13.477 25.406 15.453 1 97.31 274 LYS A CA 1
ATOM 2172 C C . LYS A 1 274 ? 14.195 24.875 16.688 1 97.31 274 LYS A C 1
ATOM 2174 O O . LYS A 1 274 ? 15.211 24.188 16.578 1 97.31 274 LYS A O 1
ATOM 2179 N N . THR A 1 275 ? 13.641 25.188 17.828 1 97.5 275 THR A N 1
ATOM 2180 C CA . THR A 1 275 ? 14.242 24.781 19.094 1 97.5 275 THR A CA 1
ATOM 2181 C C . THR A 1 275 ? 14.297 23.25 19.203 1 97.5 275 THR A C 1
ATOM 2183 O O . THR A 1 275 ? 15.336 22.688 19.562 1 97.5 275 THR A O 1
ATOM 2186 N N . TYR A 1 276 ? 13.203 22.609 18.891 1 97.88 276 TYR A N 1
ATOM 2187 C CA . TYR A 1 276 ? 13.164 21.156 19.016 1 97.88 276 TYR A CA 1
ATOM 2188 C C . TYR A 1 276 ? 14.078 20.5 18 1 97.88 276 TYR A C 1
ATOM 2190 O O . TYR A 1 276 ? 14.664 19.453 18.281 1 97.88 276 TYR A O 1
ATOM 2198 N N . ILE A 1 277 ? 14.242 21.031 16.781 1 98.5 277 ILE A N 1
ATOM 2199 C CA . ILE A 1 277 ? 15.172 20.531 15.773 1 98.5 277 ILE A CA 1
ATOM 2200 C C . ILE A 1 277 ? 16.594 20.609 16.297 1 98.5 277 ILE A C 1
ATOM 2202 O O . ILE A 1 277 ? 17.359 19.656 16.188 1 98.5 277 ILE A O 1
ATOM 2206 N N . GLU A 1 278 ? 16.938 21.734 16.891 1 98.12 278 GLU A N 1
ATOM 2207 C CA . GLU A 1 278 ? 18.281 21.969 17.391 1 98.12 278 GLU A CA 1
ATOM 2208 C C . GLU A 1 278 ? 18.594 21.062 18.578 1 98.12 278 GLU A C 1
ATOM 2210 O O . GLU A 1 278 ? 19.703 20.547 18.703 1 98.12 278 GLU A O 1
ATOM 2215 N N . ILE A 1 279 ? 17.625 20.922 19.406 1 98.12 279 ILE A N 1
ATOM 2216 C CA . ILE A 1 279 ? 17.812 20.078 20.594 1 98.12 279 ILE A CA 1
ATOM 2217 C C . ILE A 1 279 ? 18.047 18.625 20.156 1 98.12 279 ILE A C 1
ATOM 2219 O O . ILE A 1 279 ? 18.938 17.953 20.672 1 98.12 279 ILE A O 1
ATOM 2223 N N . GLU A 1 280 ? 17.188 18.125 19.297 1 98.19 280 GLU A N 1
ATOM 2224 C CA . GLU A 1 280 ? 17.344 16.75 18.828 1 98.19 280 GLU A CA 1
ATOM 2225 C C . GLU A 1 280 ? 18.688 16.562 18.125 1 98.19 280 GLU A C 1
ATOM 2227 O O . GLU A 1 280 ? 19.391 15.578 18.375 1 98.19 280 GLU A O 1
ATOM 2232 N N . GLY A 1 281 ? 19.031 17.391 17.125 1 98.56 281 GLY A N 1
ATOM 2233 C CA . GLY A 1 281 ? 20.438 17.578 16.766 1 98.56 281 GLY A CA 1
ATOM 2234 C C . GLY A 1 281 ? 20.812 16.844 15.484 1 98.56 281 GLY A C 1
ATOM 2235 O O . GLY A 1 281 ? 21.953 16.953 15.016 1 98.56 281 GLY A O 1
ATOM 2236 N N . SER A 1 282 ? 19.891 16.141 14.812 1 98.69 282 SER A N 1
ATOM 2237 C CA . SER A 1 282 ? 20.25 15.32 13.656 1 98.69 282 SER A CA 1
ATOM 2238 C C . SER A 1 282 ? 20.281 16.156 12.383 1 98.69 282 SER A C 1
ATOM 2240 O O . SER A 1 282 ? 20.812 15.727 11.359 1 98.69 282 SER A O 1
ATOM 2242 N N . PHE A 1 283 ? 19.75 17.422 12.445 1 98.69 283 PHE A N 1
ATOM 2243 C CA . PHE A 1 283 ? 19.578 18.172 11.211 1 98.69 283 PHE A CA 1
ATOM 2244 C C . PHE A 1 283 ? 20.109 19.594 11.375 1 98.69 283 PHE A C 1
ATOM 2246 O O . PHE A 1 283 ? 20.094 20.141 12.477 1 98.69 283 PHE A O 1
ATOM 2253 N N . TYR A 1 284 ? 20.5 20.203 10.227 1 97.75 284 TYR A N 1
ATOM 2254 C CA . TYR A 1 284 ? 20.672 21.641 10.07 1 97.75 284 TYR A CA 1
ATOM 2255 C C . TYR A 1 284 ? 19.422 22.266 9.484 1 97.75 284 TYR A C 1
ATOM 2257 O O . TYR A 1 284 ? 18.812 21.734 8.547 1 97.75 284 TYR A O 1
ATOM 2265 N N . VAL A 1 285 ? 19.078 23.359 10.102 1 98.31 285 VAL A N 1
ATOM 2266 C CA . VAL A 1 285 ? 18 24.125 9.484 1 98.31 285 VAL A CA 1
ATOM 2267 C C . VAL A 1 285 ? 18.547 24.938 8.312 1 98.31 285 VAL A C 1
ATOM 2269 O O . VAL A 1 285 ? 19.312 25.875 8.5 1 98.31 285 VAL A O 1
ATOM 2272 N N . HIS A 1 286 ? 18.141 24.562 7.133 1 97.69 286 HIS A N 1
ATOM 2273 C CA . HIS A 1 286 ? 18.578 25.281 5.934 1 97.69 286 HIS A CA 1
ATOM 2274 C C . HIS A 1 286 ? 17.781 26.562 5.742 1 97.69 286 HIS A C 1
ATOM 2276 O O . HIS A 1 286 ? 18.375 27.625 5.473 1 97.69 286 HIS A O 1
ATOM 2282 N N . GLU A 1 287 ? 16.469 26.422 5.895 1 97.12 287 GLU A N 1
ATOM 2283 C CA . GLU A 1 287 ? 15.609 27.609 5.809 1 97.12 287 GLU A CA 1
ATOM 2284 C C . GLU A 1 287 ? 14.234 27.344 6.406 1 97.12 287 GLU A C 1
ATOM 2286 O O . GLU A 1 287 ? 13.773 26.203 6.441 1 97.12 287 GLU A O 1
ATOM 2291 N N . ILE A 1 288 ? 13.656 28.375 6.941 1 97.19 288 ILE A N 1
ATOM 2292 C CA . ILE A 1 288 ? 12.258 28.375 7.344 1 97.19 288 ILE A CA 1
ATOM 2293 C C . ILE A 1 288 ? 11.531 29.562 6.703 1 97.19 288 ILE A C 1
ATOM 2295 O O . ILE A 1 288 ? 11.93 30.719 6.883 1 97.19 288 ILE A O 1
ATOM 2299 N N . LYS A 1 289 ? 10.547 29.234 5.922 1 97 289 LYS A N 1
ATOM 2300 C CA . LYS A 1 289 ? 9.688 30.25 5.305 1 97 289 LYS A CA 1
ATOM 2301 C C . LYS A 1 289 ? 8.25 30.109 5.789 1 97 289 LYS A C 1
ATOM 2303 O O . LYS A 1 289 ? 7.863 29.078 6.328 1 97 289 LYS A O 1
ATOM 2308 N N . ASN A 1 290 ? 7.578 31.203 5.688 1 95.38 290 ASN A N 1
ATOM 2309 C CA . ASN A 1 290 ? 6.172 31.188 6.078 1 95.38 290 ASN A CA 1
ATOM 2310 C C . ASN A 1 290 ? 5.281 31.766 4.988 1 95.38 290 ASN A C 1
ATOM 2312 O O . ASN A 1 290 ? 5.738 32.562 4.168 1 95.38 290 ASN A O 1
ATOM 2316 N N . PHE A 1 291 ? 4.066 31.297 4.93 1 94.12 291 PHE A N 1
ATOM 2317 C CA . PHE A 1 291 ? 3.061 31.828 4.02 1 94.12 291 PHE A CA 1
ATOM 2318 C C . PHE A 1 291 ? 1.655 31.562 4.551 1 94.12 291 PHE A C 1
ATOM 2320 O O . PHE A 1 291 ? 1.479 30.828 5.52 1 94.12 291 PHE A O 1
ATOM 2327 N N . THR A 1 292 ? 0.726 32.281 4.004 1 91.44 292 THR A N 1
ATOM 2328 C CA . THR A 1 292 ? -0.683 32.062 4.312 1 91.44 292 THR A CA 1
ATOM 2329 C C . THR A 1 292 ? -1.405 31.438 3.123 1 91.44 292 THR A C 1
ATOM 2331 O O . THR A 1 292 ? -0.974 31.594 1.978 1 91.44 292 THR A O 1
ATOM 2334 N N . VAL A 1 293 ? -2.363 30.625 3.426 1 90.5 293 VAL A N 1
ATOM 2335 C CA . VAL A 1 293 ? -3.211 30 2.408 1 90.5 293 VAL A CA 1
ATOM 2336 C C . VAL A 1 293 ? -4.668 30.406 2.639 1 90.5 293 VAL A C 1
ATOM 2338 O O . VAL A 1 293 ? -5.184 30.281 3.752 1 90.5 293 VAL A O 1
ATOM 2341 N N . ASP A 1 294 ? -5.324 30.859 1.599 1 87.25 294 ASP A N 1
ATOM 2342 C CA . ASP A 1 294 ? -6.754 31.156 1.676 1 87.25 294 ASP A CA 1
ATOM 2343 C C . ASP A 1 294 ? -7.57 29.875 1.795 1 87.25 294 ASP A C 1
ATOM 2345 O O . ASP A 1 294 ? -7.32 28.891 1.081 1 87.25 294 ASP A O 1
ATOM 2349 N N . TRP A 1 295 ? -8.516 29.953 2.668 1 87.25 295 TRP A N 1
ATOM 2350 C CA . TRP A 1 295 ? -9.242 28.719 2.947 1 87.25 295 TRP A CA 1
ATOM 2351 C C . TRP A 1 295 ? -10.625 28.734 2.297 1 87.25 295 TRP A C 1
ATOM 2353 O O . TRP A 1 295 ? -11.391 27.781 2.418 1 87.25 295 TRP A O 1
ATOM 2363 N N . ASP A 1 296 ? -11.023 29.797 1.689 1 78.75 296 ASP A N 1
ATOM 2364 C CA . ASP A 1 296 ? -12.391 29.859 1.179 1 78.75 296 ASP A CA 1
ATOM 2365 C C . ASP A 1 296 ? -12.398 30.203 -0.308 1 78.75 296 ASP A C 1
ATOM 2367 O O . ASP A 1 296 ? -13.453 30.516 -0.87 1 78.75 296 ASP A O 1
ATOM 2371 N N . VAL A 1 297 ? -11.273 30.406 -0.899 1 70.5 297 VAL A N 1
ATOM 2372 C CA . VAL A 1 297 ? -11.266 30.766 -2.314 1 70.5 297 VAL A CA 1
ATOM 2373 C C . VAL A 1 297 ? -10.867 29.547 -3.148 1 70.5 297 VAL A C 1
ATOM 2375 O O . VAL A 1 297 ? -9.906 28.844 -2.811 1 70.5 297 VAL A O 1
ATOM 2378 N N . PRO A 1 298 ? -11.773 29.172 -4.074 1 59.16 298 PRO A N 1
ATOM 2379 C CA . PRO A 1 298 ? -11.359 28.062 -4.949 1 59.16 298 PRO A CA 1
ATOM 2380 C C . PRO A 1 298 ? -10.07 28.391 -5.711 1 59.16 298 PRO A C 1
ATOM 2382 O O . PRO A 1 298 ? -9.898 29.5 -6.203 1 59.16 298 PRO A O 1
ATOM 2385 N N . THR A 1 299 ? -9.016 27.891 -5.16 1 55.53 299 THR A N 1
ATOM 2386 C CA . THR A 1 299 ? -7.758 28.125 -5.867 1 55.53 299 THR A CA 1
ATOM 2387 C C . THR A 1 299 ? -7.938 27.922 -7.367 1 55.53 299 THR A C 1
ATOM 2389 O O . THR A 1 299 ? -8.852 27.203 -7.801 1 55.53 299 THR A O 1
ATOM 2392 N N . LYS A 1 300 ? -7.133 28.672 -8.141 1 48.44 300 LYS A N 1
ATOM 2393 C CA . LYS A 1 300 ? -7.012 28.484 -9.586 1 48.44 300 LYS A CA 1
ATOM 2394 C C . LYS A 1 300 ? -6.988 27.016 -9.953 1 48.44 300 LYS A C 1
ATOM 2396 O O . LYS A 1 300 ? -6.574 26.172 -9.148 1 48.44 300 LYS A O 1
ATOM 2401 N N . ASP A 1 301 ? -7.914 26.547 -10.727 1 44.84 301 ASP A N 1
ATOM 2402 C CA . ASP A 1 301 ? -7.703 25.234 -11.328 1 44.84 301 ASP A CA 1
ATOM 2403 C C . ASP A 1 301 ? -6.215 24.938 -11.484 1 44.84 301 ASP A C 1
ATOM 2405 O O . ASP A 1 301 ? -5.508 25.641 -12.211 1 44.84 301 ASP A O 1
ATOM 2409 N N . PHE A 1 302 ? -5.57 24.578 -10.508 1 38.78 302 PHE A N 1
ATOM 2410 C CA . PHE A 1 302 ? -4.176 24.203 -10.727 1 38.78 302 PHE A CA 1
ATOM 2411 C C . PHE A 1 302 ? -3.936 23.828 -12.18 1 38.78 302 PHE A C 1
ATOM 2413 O O . PHE A 1 302 ? -2.811 23.906 -12.672 1 38.78 302 PHE A O 1
ATOM 2420 N N . HIS A 1 303 ? -4.789 23.047 -12.719 1 36.78 303 HIS A N 1
ATOM 2421 C CA . HIS A 1 303 ? -4.574 22.719 -14.125 1 36.78 303 HIS A CA 1
ATOM 2422 C C . HIS A 1 303 ? -4.773 23.953 -15.008 1 36.78 303 HIS A C 1
ATOM 2424 O O . HIS A 1 303 ? -4.461 23.922 -16.203 1 36.78 303 HIS A O 1
ATOM 2430 N N . ASN A 1 304 ? -5.609 24.922 -14.609 1 35.22 304 ASN A N 1
ATOM 2431 C CA . ASN A 1 304 ? -5.789 26.047 -15.523 1 35.22 304 ASN A CA 1
ATOM 2432 C C . ASN A 1 304 ? -4.848 27.203 -15.188 1 35.22 304 ASN A C 1
ATOM 2434 O O . ASN A 1 304 ? -4.562 27.453 -14.016 1 35.22 304 ASN A O 1
ATOM 2438 N N . ASN A 1 305 ? -4.051 27.859 -16.156 1 33.31 305 ASN A N 1
ATOM 2439 C CA . ASN A 1 305 ? -3.033 28.859 -16.469 1 33.31 305 ASN A CA 1
ATOM 2440 C C . ASN A 1 305 ? -3.168 30.094 -15.594 1 33.31 305 ASN A C 1
ATOM 2442 O O . ASN A 1 305 ? -3.551 31.172 -16.062 1 33.31 305 ASN A O 1
ATOM 2446 N N . GLY A 1 306 ? -3.1 30.188 -14.328 1 37.88 306 GLY A N 1
ATOM 2447 C CA . GLY A 1 306 ? -2.648 31.312 -13.516 1 37.88 306 GLY A CA 1
ATOM 2448 C C . GLY A 1 306 ? -3.779 32.219 -13.07 1 37.88 306 GLY A C 1
ATOM 2449 O O . GLY A 1 306 ? -3.543 33.219 -12.422 1 37.88 306 GLY A O 1
ATOM 2450 N N . GLN A 1 307 ? -4.824 32.562 -13.789 1 38.5 307 GLN A N 1
ATOM 2451 C CA . GLN A 1 307 ? -5.613 33.75 -13.469 1 38.5 307 GLN A CA 1
ATOM 2452 C C . GLN A 1 307 ? -6.48 33.531 -12.234 1 38.5 307 GLN A C 1
ATOM 2454 O O . GLN A 1 307 ? -7.238 32.562 -12.18 1 38.5 307 GLN A O 1
ATOM 2459 N N . LYS A 1 308 ? -5.984 33.969 -11.039 1 45.28 308 LYS A N 1
ATOM 2460 C CA . LYS A 1 308 ? -6.844 34.125 -9.867 1 45.28 308 LYS A CA 1
ATOM 2461 C C . LYS A 1 308 ? -8.266 34.5 -10.273 1 45.28 308 LYS A C 1
ATOM 2463 O O . LYS A 1 308 ? -8.461 35.406 -11.117 1 45.28 308 LYS A O 1
ATOM 2468 N N . SER A 1 309 ? -9.211 33.75 -10.258 1 42.84 309 SER A N 1
ATOM 2469 C CA . SER A 1 309 ? -10.539 34.281 -10.539 1 42.84 309 SER A CA 1
ATOM 2470 C C . SER A 1 309 ? -10.883 35.469 -9.625 1 42.84 309 SER A C 1
ATOM 2472 O O . SER A 1 309 ? -10.938 35.312 -8.406 1 42.84 309 SER A O 1
ATOM 2474 N N . ASN A 1 310 ? -10.492 36.594 -9.781 1 44.22 310 ASN A N 1
ATOM 2475 C CA . ASN A 1 310 ? -10.969 37.844 -9.188 1 44.22 310 ASN A CA 1
ATOM 2476 C C . ASN A 1 310 ? -12.391 37.719 -8.664 1 44.22 310 ASN A C 1
ATOM 2478 O O . ASN A 1 310 ? -12.852 38.531 -7.875 1 44.22 310 ASN A O 1
ATOM 2482 N N . GLY A 1 311 ? -13.203 36.812 -9.109 1 47.81 311 GLY A N 1
ATOM 2483 C CA . GLY A 1 311 ? -14.641 36.875 -8.883 1 47.81 311 GLY A CA 1
ATOM 2484 C C . GLY A 1 311 ? -15.07 36.188 -7.594 1 47.81 311 GLY A C 1
ATOM 2485 O O . GLY A 1 311 ? -16.234 36.25 -7.223 1 47.81 311 GLY A O 1
ATOM 2486 N N . TYR A 1 312 ? -14.312 35.344 -7.016 1 53.09 312 TYR A N 1
ATOM 2487 C CA . TYR A 1 312 ? -14.898 34.594 -5.918 1 53.09 312 TYR A CA 1
ATOM 2488 C C . TYR A 1 312 ? -15.062 35.469 -4.68 1 53.09 312 TYR A C 1
ATOM 2490 O O . TYR A 1 312 ? -15.969 35.25 -3.873 1 53.09 312 TYR A O 1
ATOM 2498 N N . ALA A 1 313 ? -14.062 36.438 -4.5 1 53.91 313 ALA A N 1
ATOM 2499 C CA . ALA A 1 313 ? -14.328 37.344 -3.396 1 53.91 313 ALA A CA 1
ATOM 2500 C C . ALA A 1 313 ? -15.734 37.938 -3.484 1 53.91 313 ALA A C 1
ATOM 2502 O O . ALA A 1 313 ? -16.328 38.312 -2.469 1 53.91 313 ALA A O 1
ATOM 2503 N N . GLU A 1 314 ? -16.172 37.812 -4.75 1 60.53 314 GLU A N 1
ATOM 2504 C CA . GLU A 1 314 ? -17.484 38.406 -4.953 1 60.53 314 GLU A CA 1
ATOM 2505 C C . GLU A 1 314 ? -18.594 37.375 -4.824 1 60.53 314 GLU A C 1
ATOM 2507 O O . GLU A 1 314 ? -19.781 37.688 -4.867 1 60.53 314 GLU A O 1
ATOM 2512 N N . MET A 1 315 ? -18.031 36.219 -4.445 1 66.25 315 MET A N 1
ATOM 2513 C CA . MET A 1 315 ? -19.031 35.188 -4.379 1 66.25 315 MET A CA 1
ATOM 2514 C C . MET A 1 315 ? -19.828 35.25 -3.07 1 66.25 315 MET A C 1
ATOM 2516 O O . MET A 1 315 ? -19.359 35.875 -2.1 1 66.25 315 MET A O 1
ATOM 2520 N N . ASP A 1 316 ? -20.953 34.719 -3.104 1 81.25 316 ASP A N 1
ATOM 2521 C CA . ASP A 1 316 ? -21.844 34.531 -1.959 1 81.25 316 ASP A CA 1
ATOM 2522 C C . ASP A 1 316 ? -21.141 33.781 -0.826 1 81.25 316 ASP A C 1
ATOM 2524 O O . ASP A 1 316 ? -20.391 32.844 -1.07 1 81.25 316 ASP A O 1
ATOM 2528 N N . VAL A 1 317 ? -21.219 34.344 0.316 1 84 317 VAL A N 1
ATOM 2529 C CA . VAL A 1 317 ? -20.562 33.844 1.519 1 84 317 VAL A CA 1
ATOM 2530 C C . VAL A 1 317 ? -20.922 32.375 1.734 1 84 317 VAL A C 1
ATOM 2532 O O . VAL A 1 317 ? -20.094 31.594 2.213 1 84 317 VAL A O 1
ATOM 2535 N N . TYR A 1 318 ? -22.062 32 1.355 1 84.5 318 TYR A N 1
ATOM 2536 C CA . TYR A 1 318 ? -22.484 30.641 1.575 1 84.5 318 TYR A CA 1
ATOM 2537 C C . TYR A 1 318 ? -21.781 29.688 0.61 1 84.5 318 TYR A C 1
ATOM 2539 O O . TYR A 1 318 ? -21.5 28.547 0.96 1 84.5 318 TYR A O 1
ATOM 2547 N N . VAL A 1 319 ? -21.547 30.125 -0.504 1 83.62 319 VAL A N 1
ATOM 2548 C CA . VAL A 1 319 ? -20.812 29.328 -1.475 1 83.62 319 VAL A CA 1
ATOM 2549 C C . VAL A 1 319 ? -19.375 29.125 -0.996 1 83.62 319 VAL A C 1
ATOM 2551 O O . VAL A 1 319 ? -18.828 28.031 -1.07 1 83.62 319 VAL A O 1
ATOM 2554 N N . ARG A 1 320 ? -18.844 30.172 -0.528 1 86.75 320 ARG A N 1
ATOM 2555 C CA . ARG A 1 320 ? -17.5 30.109 0.008 1 86.75 320 ARG A CA 1
ATOM 2556 C C . ARG A 1 320 ? -17.422 29.188 1.227 1 86.75 320 ARG A C 1
ATOM 2558 O O . ARG A 1 320 ? -16.453 28.453 1.403 1 86.75 320 ARG A O 1
ATOM 2565 N N . ALA A 1 321 ? -18.453 29.266 1.99 1 90.12 321 ALA A N 1
ATOM 2566 C CA . ALA A 1 321 ? -18.516 28.422 3.184 1 90.12 321 ALA A CA 1
ATOM 2567 C C . ALA A 1 321 ? -18.594 26.938 2.811 1 90.12 321 ALA A C 1
ATOM 2569 O O . ALA A 1 321 ? -17.984 26.094 3.473 1 90.12 321 ALA A O 1
ATOM 2570 N N . LYS A 1 322 ? -19.297 26.703 1.79 1 86 322 LYS A N 1
ATOM 2571 C CA . LYS A 1 322 ? -19.438 25.328 1.315 1 86 322 LYS A CA 1
ATOM 2572 C C . LYS A 1 322 ? -18.094 24.781 0.811 1 86 322 LYS A C 1
ATOM 2574 O O . LYS A 1 322 ? -17.797 23.594 0.955 1 86 322 LYS A O 1
ATOM 2579 N N . TYR A 1 323 ? -17.375 25.625 0.292 1 84 323 TYR A N 1
ATOM 2580 C CA . TYR A 1 323 ? -16.031 25.25 -0.15 1 84 323 TYR A CA 1
ATOM 2581 C C . TYR A 1 323 ? -15.117 25.031 1.041 1 84 323 TYR A C 1
ATOM 2583 O O . TYR A 1 323 ? -14.375 24.047 1.082 1 84 323 TYR A O 1
ATOM 2591 N N . ALA A 1 324 ? -15.258 25.859 1.993 1 88.69 324 ALA A N 1
ATOM 2592 C CA . ALA A 1 324 ? -14.352 25.875 3.141 1 88.69 324 ALA A CA 1
ATOM 2593 C C . ALA A 1 324 ? -14.609 24.672 4.051 1 88.69 324 ALA A C 1
ATOM 2595 O O . ALA A 1 324 ? -13.703 24.219 4.75 1 88.69 324 ALA A O 1
ATOM 2596 N N . ILE A 1 325 ? -15.766 24.109 4.004 1 91.94 325 ILE A N 1
ATOM 2597 C CA . ILE A 1 325 ? -16.125 23.047 4.926 1 91.94 325 ILE A CA 1
ATOM 2598 C C . ILE A 1 325 ? -15.539 21.719 4.441 1 91.94 325 ILE A C 1
ATOM 2600 O O . ILE A 1 325 ? -15.312 20.812 5.238 1 91.94 325 ILE A O 1
ATOM 2604 N N . GLY A 1 326 ? -15.273 21.578 3.191 1 90.06 326 GLY A N 1
ATOM 2605 C CA . GLY A 1 326 ? -14.82 20.328 2.594 1 90.06 326 GLY A CA 1
ATOM 2606 C C . GLY A 1 326 ? -13.633 19.719 3.311 1 90.06 326 GLY A C 1
ATOM 2607 O O . GLY A 1 326 ? -13.727 18.625 3.857 1 90.06 326 GLY A O 1
ATOM 2608 N N . PRO A 1 327 ? -12.562 20.469 3.35 1 89.81 327 PRO A N 1
ATOM 2609 C CA . PRO A 1 327 ? -11.367 19.938 4.02 1 89.81 327 PRO A CA 1
ATOM 2610 C C . PRO A 1 327 ? -11.586 19.688 5.512 1 89.81 327 PRO A C 1
ATOM 2612 O O . PRO A 1 327 ? -11 18.781 6.086 1 89.81 327 PRO A O 1
ATOM 2615 N N . ILE A 1 328 ? -12.391 20.469 6.145 1 91.69 328 ILE A N 1
ATOM 2616 C CA . ILE A 1 328 ? -12.68 20.281 7.562 1 91.69 328 ILE A CA 1
ATOM 2617 C C . ILE A 1 328 ? -13.422 18.953 7.773 1 91.69 328 ILE A C 1
ATOM 2619 O O . ILE A 1 328 ? -13.055 18.156 8.633 1 91.69 328 ILE A O 1
ATOM 2623 N N . LYS A 1 329 ? -14.438 18.844 6.957 1 93.31 329 LYS A N 1
ATOM 2624 C CA . LYS A 1 329 ? -15.258 17.641 7.059 1 93.31 329 LYS A CA 1
ATOM 2625 C C . LYS A 1 329 ? -14.438 16.391 6.719 1 93.31 329 LYS A C 1
ATOM 2627 O O . LYS A 1 329 ? -14.43 15.422 7.484 1 93.31 329 LYS A O 1
ATOM 2632 N N . SER A 1 330 ? -13.695 16.391 5.668 1 91.31 330 SER A N 1
ATOM 2633 C CA . SER A 1 330 ? -12.93 15.234 5.234 1 91.31 330 SER A CA 1
ATOM 2634 C C . SER A 1 330 ? -11.812 14.914 6.215 1 91.31 330 SER A C 1
ATOM 2636 O O . SER A 1 330 ? -11.398 13.758 6.34 1 91.31 330 SER A O 1
ATOM 2638 N N . GLY A 1 331 ? -11.336 15.875 6.945 1 90.5 331 GLY A N 1
ATOM 2639 C CA . GLY A 1 331 ? -10.242 15.68 7.883 1 90.5 331 GLY A CA 1
ATOM 2640 C C . GLY A 1 331 ? -10.711 15.281 9.266 1 90.5 331 GLY A C 1
ATOM 2641 O O . GLY A 1 331 ? -9.93 14.742 10.062 1 90.5 331 GLY A O 1
ATOM 2642 N N . SER A 1 332 ? -12 15.492 9.57 1 91.62 332 SER A N 1
ATOM 2643 C CA . SER A 1 332 ? -12.422 15.289 10.953 1 91.62 332 SER A CA 1
ATOM 2644 C C . SER A 1 332 ? -13.539 14.25 11.039 1 91.62 332 SER A C 1
ATOM 2646 O O . SER A 1 332 ? -13.82 13.727 12.109 1 91.62 332 SER A O 1
ATOM 2648 N N . GLN A 1 333 ? -14.18 13.969 10 1 90.56 333 GLN A N 1
ATOM 2649 C CA . GLN A 1 333 ? -15.391 13.164 10.031 1 90.56 333 GLN A CA 1
ATOM 2650 C C . GLN A 1 333 ? -15.117 11.781 10.625 1 90.56 333 GLN A C 1
ATOM 2652 O O . GLN A 1 333 ? -15.945 11.242 11.367 1 90.56 333 GLN A O 1
ATOM 2657 N N . CYS A 1 334 ? -14 11.211 10.281 1 87.88 334 CYS A N 1
ATOM 2658 C CA . CYS A 1 334 ? -13.695 9.875 10.766 1 87.88 334 CYS A CA 1
ATOM 2659 C C . CYS A 1 334 ? -13.578 9.859 12.289 1 87.88 334 CYS A C 1
ATOM 2661 O O . CYS A 1 334 ? -14.156 9 12.953 1 87.88 334 CYS A O 1
ATOM 2663 N N . MET A 1 335 ? -12.906 10.797 12.82 1 90.38 335 MET A N 1
ATOM 2664 C CA . MET A 1 335 ? -12.727 10.875 14.266 1 90.38 335 MET A CA 1
ATOM 2665 C C . MET A 1 335 ? -14.055 11.172 14.961 1 90.38 335 MET A C 1
ATOM 2667 O O . MET A 1 335 ? -14.359 10.586 16 1 90.38 335 MET A O 1
ATOM 2671 N N . ILE A 1 336 ? -14.852 12.031 14.359 1 93.31 336 ILE A N 1
ATOM 2672 C CA . ILE A 1 336 ? -16.125 12.445 14.945 1 93.31 336 ILE A CA 1
ATOM 2673 C C . ILE A 1 336 ? -17.109 11.281 14.906 1 93.31 336 ILE A C 1
ATOM 2675 O O . ILE A 1 336 ? -17.781 10.992 15.906 1 93.31 336 ILE A O 1
ATOM 2679 N N . THR A 1 337 ? -17.156 10.633 13.789 1 92.38 337 THR A N 1
ATOM 2680 C CA . THR A 1 337 ? -18.062 9.492 13.648 1 92.38 337 THR A CA 1
ATOM 2681 C C . THR A 1 337 ? -17.688 8.383 14.633 1 92.38 337 THR A C 1
ATOM 2683 O O . THR A 1 337 ? -18.562 7.773 15.25 1 92.38 337 THR A O 1
ATOM 2686 N N . SER A 1 338 ? -16.422 8.133 14.727 1 89.81 338 SER A N 1
ATOM 2687 C CA . SER A 1 338 ? -15.945 7.078 15.617 1 89.81 338 SER A CA 1
ATOM 2688 C C . SER A 1 338 ? -16.328 7.367 17.062 1 89.81 338 SER A C 1
ATOM 2690 O O . SER A 1 338 ? -16.688 6.457 17.812 1 89.81 338 SER A O 1
ATOM 2692 N N . HIS A 1 339 ? -16.312 8.602 17.484 1 93.56 339 HIS A N 1
ATOM 2693 C CA . HIS A 1 339 ? -16.516 8.969 18.891 1 93.56 339 HIS A CA 1
ATOM 2694 C C . HIS A 1 339 ? -17.984 9.25 19.172 1 93.56 339 HIS A C 1
ATOM 2696 O O . HIS A 1 339 ? -18.516 8.836 20.203 1 93.56 339 HIS A O 1
ATOM 2702 N N . PHE A 1 340 ? -18.688 9.93 18.25 1 95.44 340 PHE A N 1
ATOM 2703 C CA . PHE A 1 340 ? -20.031 10.422 18.516 1 95.44 340 PHE A CA 1
ATOM 2704 C C . PHE A 1 340 ? -21.078 9.586 17.781 1 95.44 340 PHE A C 1
ATOM 2706 O O . PHE A 1 340 ? -22.266 9.633 18.109 1 95.44 340 PHE A O 1
ATOM 2713 N N . GLY A 1 341 ? -20.656 8.82 16.828 1 92.56 341 GLY A N 1
ATOM 2714 C CA . GLY A 1 341 ? -21.594 8.078 16 1 92.56 341 GLY A CA 1
ATOM 2715 C C . GLY A 1 341 ? -21.969 8.797 14.719 1 92.56 341 GLY A C 1
ATOM 2716 O O . GLY A 1 341 ? -21.703 9.992 14.578 1 92.56 341 GLY A O 1
ATOM 2717 N N 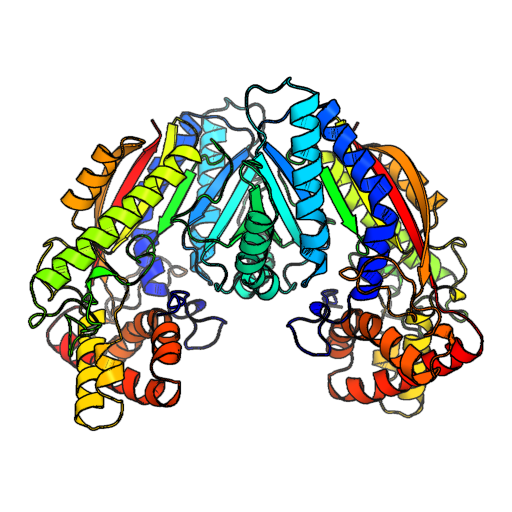. ASP A 1 342 ? -22.578 8.156 13.883 1 92.5 342 ASP A N 1
ATOM 2718 C CA . ASP A 1 342 ? -22.875 8.641 12.539 1 92.5 342 ASP A CA 1
ATOM 2719 C C . ASP A 1 342 ? -24.109 9.547 12.547 1 92.5 342 ASP A C 1
ATOM 2721 O O . ASP A 1 342 ? -24.281 10.383 11.656 1 92.5 342 ASP A O 1
ATOM 2725 N N . HIS A 1 343 ? -24.875 9.445 13.445 1 94.38 343 HIS A N 1
ATOM 2726 C CA . HIS A 1 343 ? -26.188 10.07 13.438 1 94.38 343 HIS A CA 1
ATOM 2727 C C . HIS A 1 343 ? -26.078 11.586 13.578 1 94.38 343 HIS A C 1
ATOM 2729 O O . HIS A 1 343 ? -27 12.32 13.227 1 94.38 343 HIS A O 1
ATOM 2735 N N . ILE A 1 344 ? -25 12.117 14.031 1 96.19 344 ILE A N 1
ATOM 2736 C CA . ILE A 1 344 ? -24.922 13.547 14.273 1 96.19 344 ILE A CA 1
ATOM 2737 C C . ILE A 1 344 ? -24.234 14.242 13.094 1 96.19 344 ILE A C 1
ATOM 2739 O O . ILE A 1 344 ? -24.172 15.469 13.031 1 96.19 344 ILE A O 1
ATOM 2743 N N . ILE A 1 345 ? -23.656 13.562 12.164 1 95.5 345 ILE A N 1
ATOM 2744 C CA . ILE A 1 345 ? -22.703 14.062 11.172 1 95.5 345 ILE A CA 1
ATOM 2745 C C . ILE A 1 345 ? -23.359 15.133 10.312 1 95.5 345 ILE A C 1
ATOM 2747 O O . ILE A 1 345 ? -22.812 16.234 10.148 1 95.5 345 ILE A O 1
ATOM 2751 N N . GLU A 1 346 ? -24.516 14.891 9.805 1 95.69 346 GLU A N 1
ATOM 2752 C CA . GLU A 1 346 ? -25.188 15.844 8.93 1 95.69 346 GLU A CA 1
ATOM 2753 C C . GLU A 1 346 ? -25.5 17.141 9.672 1 95.69 346 GLU A C 1
ATOM 2755 O O . GLU A 1 346 ? -25.234 18.234 9.164 1 95.69 346 GLU A O 1
ATOM 2760 N N . ASP A 1 347 ? -26.094 17 10.797 1 97.56 347 ASP A N 1
ATOM 2761 C CA . ASP A 1 347 ? -26.453 18.172 11.602 1 97.56 347 ASP A CA 1
ATOM 2762 C C . ASP A 1 347 ? -25.203 18.953 12.008 1 97.56 347 ASP A C 1
ATOM 2764 O O . ASP A 1 347 ? -25.172 20.188 11.922 1 97.56 347 ASP A O 1
ATOM 2768 N N . LEU A 1 348 ? -24.219 18.281 12.445 1 97.81 348 LEU A N 1
ATOM 2769 C CA . LEU A 1 348 ? -22.969 18.906 12.891 1 97.81 348 LEU A CA 1
ATOM 2770 C C . LEU A 1 348 ? -22.375 19.766 11.781 1 97.81 348 LEU A C 1
ATOM 2772 O O . LEU A 1 348 ? -22.109 20.953 11.992 1 97.81 348 LEU A O 1
ATOM 2776 N N . TYR A 1 349 ? -22.25 19.234 10.617 1 96.56 349 TYR A N 1
ATOM 2777 C CA . TYR A 1 349 ? -21.531 19.953 9.578 1 96.56 349 TYR A CA 1
ATOM 2778 C C . TYR A 1 349 ? -22.422 21.016 8.93 1 96.56 349 TYR A C 1
ATOM 2780 O O . TYR A 1 349 ? -21.922 21.969 8.32 1 96.56 349 TYR A O 1
ATOM 2788 N N . SER A 1 350 ? -23.719 20.844 9.07 1 96.62 350 SER A N 1
ATOM 2789 C CA . SER A 1 350 ? -24.609 21.953 8.734 1 96.62 350 SER A CA 1
ATOM 2790 C C . SER A 1 350 ? -24.359 23.141 9.648 1 96.62 350 SER A C 1
ATOM 2792 O O . SER A 1 350 ? -24.266 24.281 9.18 1 96.62 350 SER A O 1
ATOM 2794 N N . ARG A 1 351 ? -24.266 22.906 10.922 1 97.25 351 ARG A N 1
ATOM 2795 C CA . ARG A 1 351 ? -23.969 23.969 11.891 1 97.25 351 ARG A CA 1
ATOM 2796 C C . ARG A 1 351 ? -22.609 24.594 11.617 1 97.25 351 ARG A C 1
ATOM 2798 O O . ARG A 1 351 ? -22.469 25.812 11.672 1 97.25 351 ARG A O 1
ATOM 2805 N N . VAL A 1 352 ? -21.625 23.75 11.367 1 96.88 352 VAL A N 1
ATOM 2806 C CA . VAL A 1 352 ? -20.266 24.219 11.109 1 96.88 352 VAL A CA 1
ATOM 2807 C C . VAL A 1 352 ? -20.25 25.109 9.875 1 96.88 352 VAL A C 1
ATOM 2809 O O . VAL A 1 352 ? -19.594 26.156 9.859 1 96.88 352 VAL A O 1
ATOM 2812 N N . THR A 1 353 ? -21 24.703 8.852 1 95.44 353 THR A N 1
ATOM 2813 C CA . THR A 1 353 ? -21.078 25.5 7.637 1 95.44 353 THR A CA 1
ATOM 2814 C C . THR A 1 353 ? -21.641 26.891 7.934 1 95.44 353 THR A C 1
ATOM 2816 O O . THR A 1 353 ? -21.109 27.891 7.441 1 95.44 353 THR A O 1
ATOM 2819 N N . ASN A 1 354 ? -22.641 26.938 8.734 1 95.38 354 ASN A N 1
ATOM 2820 C CA . ASN A 1 354 ? -23.25 28.203 9.109 1 95.38 354 ASN A CA 1
ATOM 2821 C C . ASN A 1 354 ? -22.281 29.078 9.914 1 95.38 354 ASN A C 1
ATOM 2823 O O . ASN A 1 354 ? -22.234 30.297 9.734 1 95.38 354 ASN A O 1
ATOM 2827 N N . LEU A 1 355 ? -21.609 28.453 10.773 1 95.12 355 LEU A N 1
ATOM 2828 C CA . LEU A 1 355 ? -20.641 29.172 11.578 1 95.12 355 LEU A CA 1
ATOM 2829 C C . LEU A 1 355 ? -19.516 29.734 10.703 1 95.12 355 LEU A C 1
ATOM 2831 O O . LEU A 1 355 ? -19.047 30.844 10.93 1 95.12 355 LEU A O 1
ATOM 2835 N N . ILE A 1 356 ? -19.078 28.984 9.711 1 93.56 356 ILE A N 1
ATOM 2836 C CA . ILE A 1 356 ? -18.047 29.422 8.781 1 93.56 356 ILE A CA 1
ATOM 2837 C C . ILE A 1 356 ? -18.562 30.609 7.965 1 93.56 356 ILE A C 1
ATOM 2839 O O . ILE A 1 356 ? -17.844 31.578 7.75 1 93.56 356 ILE A O 1
ATOM 2843 N N . ALA A 1 357 ? -19.797 30.484 7.52 1 92.62 357 ALA A N 1
ATOM 2844 C CA . ALA A 1 357 ? -20.406 31.594 6.77 1 92.62 357 ALA A CA 1
ATOM 2845 C C . ALA A 1 357 ? -20.406 32.875 7.59 1 92.62 357 ALA A C 1
ATOM 2847 O O . ALA A 1 357 ? -20.125 33.938 7.066 1 92.62 357 ALA A O 1
ATOM 2848 N N . LYS A 1 358 ? -20.734 32.75 8.82 1 92.12 358 LYS A N 1
ATOM 2849 C CA . LYS A 1 358 ? -20.734 33.906 9.711 1 92.12 358 LYS A CA 1
ATOM 2850 C C . LYS A 1 358 ? -19.344 34.5 9.852 1 92.12 358 LYS A C 1
ATOM 2852 O O . LYS A 1 358 ? -19.172 35.719 9.852 1 92.12 358 LYS A O 1
ATOM 2857 N N . GLN A 1 359 ? -18.391 33.656 10.016 1 89 359 GLN A N 1
ATOM 2858 C CA . GLN A 1 359 ? -17.016 34.125 10.141 1 89 359 GLN A CA 1
ATOM 2859 C C . GLN A 1 359 ? -16.547 34.812 8.859 1 89 359 GLN A C 1
ATOM 2861 O O . GLN A 1 359 ? -15.812 35.812 8.906 1 89 359 GLN A O 1
ATOM 2866 N N . LEU A 1 360 ? -16.938 34.219 7.73 1 87.38 360 LEU A N 1
ATOM 2867 C CA . LEU A 1 360 ? -16.531 34.75 6.434 1 87.38 360 LEU A CA 1
ATOM 2868 C C . LEU A 1 360 ? -17.125 36.156 6.199 1 87.38 360 LEU A C 1
ATOM 2870 O O . LEU A 1 360 ? -16.562 36.938 5.457 1 87.38 360 LEU A O 1
ATOM 2874 N N . SER A 1 361 ? -18.25 36.344 6.805 1 86.06 361 SER A N 1
ATOM 2875 C CA . SER A 1 361 ? -18.875 37.656 6.691 1 86.06 361 SER A CA 1
ATOM 2876 C C . SER A 1 361 ? -18.062 38.75 7.398 1 86.06 361 SER A C 1
ATOM 2878 O O . SER A 1 361 ? -18.172 39.938 7.074 1 86.06 361 SER A O 1
ATOM 2880 N N . CYS A 1 362 ? -17.203 38.312 8.289 1 82.19 362 CYS A N 1
ATOM 2881 C CA . CYS A 1 362 ? -16.406 39.25 9.07 1 82.19 362 CYS A CA 1
ATOM 2882 C C . CYS A 1 362 ? -14.984 39.344 8.523 1 82.19 362 CYS A C 1
ATOM 2884 O O . CYS A 1 362 ? -14.234 40.25 8.891 1 82.19 362 CYS A O 1
ATOM 2886 N N . GLY A 1 363 ? -14.648 38.5 7.648 1 79.19 363 GLY A N 1
ATOM 2887 C CA . GLY A 1 363 ? -13.297 38.531 7.117 1 79.19 363 GLY A CA 1
ATOM 2888 C C . GLY A 1 363 ? -12.883 37.25 6.434 1 79.19 363 GLY A C 1
ATOM 2889 O O . GLY A 1 363 ? -13.672 36.312 6.336 1 79.19 363 GLY A O 1
ATOM 2890 N N . LYS A 1 364 ? -11.617 37.281 6.02 1 78.75 364 LYS A N 1
ATOM 2891 C CA . LYS A 1 364 ? -11.094 36.156 5.27 1 78.75 364 LYS A CA 1
ATOM 2892 C C . LYS A 1 364 ? -10.664 35.031 6.207 1 78.75 364 LYS A C 1
ATOM 2894 O O . LYS A 1 364 ? -10.297 35.281 7.355 1 78.75 364 LYS A O 1
ATOM 2899 N N . LEU A 1 365 ? -10.805 33.844 5.746 1 85.88 365 LEU A N 1
ATOM 2900 C CA . LEU A 1 365 ? -10.312 32.656 6.434 1 85.88 365 LEU A CA 1
ATOM 2901 C C . LEU A 1 365 ? -8.984 32.219 5.832 1 85.88 365 LEU A C 1
ATOM 2903 O O . LEU A 1 365 ? -8.906 31.922 4.633 1 85.88 365 LEU A O 1
ATOM 2907 N N . GLU A 1 366 ? -7.977 32.219 6.633 1 87.25 366 GLU A N 1
ATOM 2908 C CA . GLU A 1 366 ? -6.652 31.812 6.168 1 87.25 366 GLU A CA 1
ATOM 2909 C C . GLU A 1 366 ? -5.961 30.922 7.188 1 87.25 366 GLU A C 1
ATOM 2911 O O . GLU A 1 366 ? -6.273 30.969 8.383 1 87.25 366 GLU A O 1
ATOM 2916 N N . THR A 1 367 ? -5.129 30.109 6.672 1 88.94 367 THR A N 1
ATOM 2917 C CA . THR A 1 367 ? -4.246 29.328 7.527 1 88.94 367 THR A CA 1
ATOM 2918 C C . THR A 1 367 ? -2.795 29.75 7.344 1 88.94 367 THR A C 1
ATOM 2920 O O . THR A 1 367 ? -2.404 30.188 6.258 1 88.94 367 THR A O 1
ATOM 2923 N N . PHE A 1 368 ? -2.092 29.719 8.43 1 92.06 368 PHE A N 1
ATOM 2924 C CA . PHE A 1 368 ? -0.674 30.062 8.445 1 92.06 368 PHE A CA 1
ATOM 2925 C C . PHE A 1 368 ? 0.186 28.812 8.422 1 92.06 368 PHE A C 1
ATOM 2927 O O . PHE A 1 368 ? -0.122 27.828 9.102 1 92.06 368 PHE A O 1
ATOM 2934 N N . HIS A 1 369 ? 1.307 28.812 7.555 1 94.62 369 HIS A N 1
ATOM 2935 C CA . HIS A 1 369 ? 2.146 27.641 7.371 1 94.62 369 HIS A CA 1
ATOM 2936 C C . HIS A 1 369 ? 3.623 27.984 7.527 1 94.62 369 HIS A C 1
ATOM 2938 O O . HIS A 1 369 ? 4.051 29.078 7.168 1 94.62 369 HIS A O 1
ATOM 2944 N N . HIS A 1 370 ? 4.352 27.094 8.141 1 96.62 370 HIS A N 1
ATOM 2945 C CA . HIS A 1 370 ? 5.805 27.078 8.031 1 96.62 370 HIS A CA 1
ATOM 2946 C C . HIS A 1 370 ? 6.262 26.031 7.004 1 96.62 370 HIS A C 1
ATOM 2948 O O . HIS A 1 370 ? 5.715 24.938 6.941 1 96.62 370 HIS A O 1
ATOM 2954 N N . VAL A 1 371 ? 7.145 26.406 6.168 1 98.31 371 VAL A N 1
ATOM 2955 C CA . VAL A 1 371 ? 7.906 25.453 5.371 1 98.31 371 VAL A CA 1
ATOM 2956 C C . VAL A 1 371 ? 9.344 25.375 5.895 1 98.31 371 VAL A C 1
ATOM 2958 O O . VAL A 1 371 ? 10.07 26.375 5.887 1 98.31 371 VAL A O 1
ATOM 2961 N N . ILE A 1 372 ? 9.719 24.25 6.359 1 98.62 372 ILE A N 1
ATOM 2962 C CA . ILE A 1 372 ? 11.008 24.031 7.008 1 98.62 372 ILE A CA 1
ATOM 2963 C C . ILE A 1 372 ? 11.875 23.125 6.145 1 98.62 372 ILE A C 1
ATOM 2965 O O . ILE A 1 372 ? 11.492 21.984 5.852 1 98.62 372 ILE A O 1
ATOM 2969 N N . SER A 1 373 ? 12.984 23.578 5.695 1 98.75 373 SER A N 1
ATOM 2970 C CA . SER A 1 373 ? 13.953 22.812 4.926 1 98.75 373 SER A CA 1
ATOM 2971 C C . SER A 1 373 ? 15.133 22.375 5.797 1 98.75 373 SER A C 1
ATOM 2973 O O . SER A 1 373 ? 15.812 23.219 6.391 1 98.75 373 SER A O 1
ATOM 2975 N N . LEU A 1 374 ? 15.367 21.109 5.84 1 98.81 374 LEU A N 1
ATOM 2976 C CA . LEU A 1 374 ? 16.375 20.547 6.73 1 98.81 374 LEU A CA 1
ATOM 2977 C C . LEU A 1 374 ? 17.406 19.75 5.945 1 98.81 374 LEU A C 1
ATOM 2979 O O . LEU A 1 374 ? 17.078 19.141 4.922 1 98.81 374 LEU A O 1
ATOM 2983 N N . ILE A 1 375 ? 18.641 19.719 6.434 1 98.31 375 ILE A N 1
ATOM 2984 C CA . ILE A 1 375 ? 19.734 18.906 5.887 1 98.31 375 ILE A CA 1
ATOM 2985 C C . ILE A 1 375 ? 20.234 17.938 6.953 1 98.31 375 ILE A C 1
ATOM 2987 O O . ILE A 1 375 ? 20.578 18.344 8.062 1 98.31 375 ILE A O 1
ATOM 2991 N N . LYS A 1 376 ? 20.25 16.75 6.648 1 98.44 376 LYS A N 1
ATOM 2992 C CA . LYS A 1 376 ? 20.75 15.75 7.586 1 98.44 376 LYS A CA 1
ATOM 2993 C C . LYS A 1 376 ? 22.25 15.906 7.812 1 98.44 376 LYS A C 1
ATOM 2995 O O . LYS A 1 376 ? 23.031 16.016 6.855 1 98.44 376 LYS A O 1
ATOM 3000 N N . LYS A 1 377 ? 22.672 15.906 9.117 1 97.5 377 LYS A N 1
ATOM 3001 C CA . LYS A 1 377 ? 24.078 16.047 9.492 1 97.5 377 LYS A CA 1
ATOM 3002 C C . LYS A 1 377 ? 24.859 14.773 9.18 1 97.5 377 LYS A C 1
ATOM 3004 O O . LYS A 1 377 ? 24.297 13.672 9.219 1 97.5 377 LYS A O 1
ATOM 3009 N N . MET B 1 1 ? -10.75 -6.188 -25.25 1 31.77 1 MET B N 1
ATOM 3010 C CA . MET B 1 1 ? -11.375 -6.527 -23.969 1 31.77 1 MET B CA 1
ATOM 3011 C C . MET B 1 1 ? -10.516 -6.039 -22.812 1 31.77 1 MET B C 1
ATOM 3013 O O . MET B 1 1 ? -9.305 -6.238 -22.797 1 31.77 1 MET B O 1
ATOM 3017 N N . LYS B 1 2 ? -10.984 -5.035 -22.109 1 41.34 2 LYS B N 1
ATOM 3018 C CA . LYS B 1 2 ? -10.406 -4.402 -20.938 1 41.34 2 LYS B CA 1
ATOM 3019 C C . LYS B 1 2 ? -9.891 -5.449 -19.953 1 41.34 2 LYS B C 1
ATOM 3021 O O . LYS B 1 2 ? -10.508 -6.504 -19.781 1 41.34 2 LYS B O 1
ATOM 3026 N N . MET B 1 3 ? -8.68 -5.316 -19.609 1 46.72 3 MET B N 1
ATOM 3027 C CA . MET B 1 3 ? -7.895 -6.145 -18.703 1 46.72 3 MET B CA 1
ATOM 3028 C C . MET B 1 3 ? -8.719 -6.547 -17.484 1 46.72 3 MET B C 1
ATOM 3030 O O . MET B 1 3 ? -9.32 -5.695 -16.828 1 46.72 3 MET B O 1
ATOM 3034 N N . GLU B 1 4 ? -9.211 -7.879 -17.516 1 52.12 4 GLU B N 1
ATOM 3035 C CA . GLU B 1 4 ? -9.836 -8.633 -16.438 1 52.12 4 GLU B CA 1
ATOM 3036 C C . GLU B 1 4 ? -8.992 -8.562 -15.164 1 52.12 4 GLU B C 1
ATOM 3038 O O . GLU B 1 4 ? -7.777 -8.766 -15.203 1 52.12 4 GLU B O 1
ATOM 3043 N N . SER B 1 5 ? -9.375 -7.73 -14.281 1 61.09 5 SER B N 1
ATOM 3044 C CA . SER B 1 5 ? -8.82 -7.621 -12.938 1 61.09 5 SER B CA 1
ATOM 3045 C C . SER B 1 5 ? -8.688 -8.992 -12.281 1 61.09 5 SER B C 1
ATOM 3047 O O . SER B 1 5 ? -9.688 -9.688 -12.078 1 61.09 5 SER B O 1
ATOM 3049 N N . THR B 1 6 ? -7.535 -9.625 -12.328 1 70.94 6 THR B N 1
ATOM 3050 C CA . THR B 1 6 ? -7.246 -10.938 -11.766 1 70.94 6 THR B CA 1
ATOM 3051 C C . THR B 1 6 ? -6.871 -10.828 -10.289 1 70.94 6 THR B C 1
ATOM 3053 O O . THR B 1 6 ? -6.227 -11.719 -9.742 1 70.94 6 THR B O 1
ATOM 3056 N N . HIS B 1 7 ? -7.48 -9.695 -9.773 1 80.12 7 HIS B N 1
ATOM 3057 C CA . HIS B 1 7 ? -7.195 -9.656 -8.336 1 80.12 7 HIS B CA 1
ATOM 3058 C C . HIS B 1 7 ? -8.156 -10.555 -7.562 1 80.12 7 HIS B C 1
ATOM 3060 O O . HIS B 1 7 ? -9.242 -10.875 -8.047 1 80.12 7 HIS B O 1
ATOM 3066 N N . MET B 1 8 ? -7.688 -10.953 -6.391 1 84.12 8 MET B N 1
ATOM 3067 C CA . MET B 1 8 ? -8.5 -11.805 -5.527 1 84.12 8 MET B CA 1
ATOM 3068 C C . MET B 1 8 ? -9.578 -10.992 -4.824 1 84.12 8 MET B C 1
ATOM 3070 O O . MET B 1 8 ? -9.484 -9.766 -4.734 1 84.12 8 MET B O 1
ATOM 3074 N N . THR B 1 9 ? -10.594 -11.711 -4.344 1 81.81 9 THR B N 1
ATOM 3075 C CA . THR B 1 9 ? -11.742 -11.062 -3.717 1 81.81 9 THR B CA 1
ATOM 3076 C C . THR B 1 9 ? -11.312 -10.305 -2.467 1 81.81 9 THR B C 1
ATOM 3078 O O . THR B 1 9 ? -10.602 -10.836 -1.619 1 81.81 9 THR B O 1
ATOM 3081 N N . HIS B 1 10 ? -11.797 -9.125 -2.297 1 84.25 10 HIS B N 1
ATOM 3082 C CA . HIS B 1 10 ? -11.406 -8.188 -1.252 1 84.25 10 HIS B CA 1
ATOM 3083 C C . HIS B 1 10 ? -12.07 -8.523 0.076 1 84.25 10 HIS B C 1
ATOM 3085 O O . HIS B 1 10 ? -13.008 -9.328 0.117 1 84.25 10 HIS B O 1
ATOM 3091 N N . GLY B 1 11 ? -11.57 -7.898 1.132 1 82.81 11 GLY B N 1
ATOM 3092 C CA . GLY B 1 11 ? -12.25 -7.832 2.416 1 82.81 11 GLY B CA 1
ATOM 3093 C C . GLY B 1 11 ? -11.961 -9.023 3.309 1 82.81 11 GLY B C 1
ATOM 3094 O O . GLY B 1 11 ? -10.984 -9.742 3.096 1 82.81 11 GLY B O 1
ATOM 3095 N N . THR B 1 12 ? -12.773 -9.094 4.348 1 81.25 12 THR B N 1
ATOM 3096 C CA . THR B 1 12 ? -12.609 -10.148 5.34 1 81.25 12 THR B CA 1
ATOM 3097 C C . THR B 1 12 ? -13.898 -10.938 5.512 1 81.25 12 THR B C 1
ATOM 3099 O O . THR B 1 12 ? -14.07 -11.648 6.5 1 81.25 12 THR B O 1
ATOM 3102 N N . GLY B 1 13 ? -14.742 -10.773 4.566 1 82.81 13 GLY B N 1
ATOM 3103 C CA . GLY B 1 13 ? -16 -11.508 4.609 1 82.81 13 GLY B CA 1
ATOM 3104 C C . GLY B 1 13 ? -15.836 -12.977 4.277 1 82.81 13 GLY B C 1
ATOM 3105 O O . GLY B 1 13 ? -14.734 -13.438 3.973 1 82.81 13 GLY B O 1
ATOM 3106 N N . GLU B 1 14 ? -16.891 -13.703 4.227 1 84.44 14 GLU B N 1
ATOM 3107 C CA . GLU B 1 14 ? -16.891 -15.156 4.055 1 84.44 14 GLU B CA 1
ATOM 3108 C C . GLU B 1 14 ? -16.312 -15.547 2.697 1 84.44 14 GLU B C 1
ATOM 3110 O O . GLU B 1 14 ? -15.633 -16.562 2.578 1 84.44 14 GLU B O 1
ATOM 3115 N N . ASP B 1 15 ? -16.516 -14.758 1.725 1 84.31 15 ASP B N 1
ATOM 3116 C CA . ASP B 1 15 ? -16.109 -15.102 0.367 1 84.31 15 ASP B CA 1
ATOM 3117 C C . ASP B 1 15 ? -14.758 -14.477 0.03 1 84.31 15 ASP B C 1
ATOM 3119 O O . ASP B 1 15 ? -14.242 -14.656 -1.075 1 84.31 15 ASP B O 1
ATOM 3123 N N . SER B 1 16 ? -14.188 -13.773 1 1 85.75 16 SER B N 1
ATOM 3124 C CA . SER B 1 16 ? -12.922 -13.094 0.759 1 85.75 16 SER B CA 1
ATOM 3125 C C . SER B 1 16 ? -11.781 -14.086 0.582 1 85.75 16 SER B C 1
ATOM 3127 O O . SER B 1 16 ? -11.844 -15.211 1.095 1 85.75 16 SER B O 1
ATOM 3129 N N . TYR B 1 17 ? -10.82 -13.695 -0.22 1 85.75 17 TYR B N 1
ATOM 3130 C CA . TYR B 1 17 ? -9.617 -14.508 -0.351 1 85.75 17 TYR B CA 1
ATOM 3131 C C . TYR B 1 17 ? -8.93 -14.688 0.999 1 85.75 17 TYR B C 1
ATOM 3133 O O . TYR B 1 17 ? -8.367 -15.75 1.28 1 85.75 17 TYR B O 1
ATOM 3141 N N . ALA B 1 18 ? -8.992 -13.727 1.821 1 82.25 18 ALA B N 1
ATOM 3142 C CA . ALA B 1 18 ? -8.398 -13.766 3.154 1 82.25 18 ALA B CA 1
ATOM 3143 C C . ALA B 1 18 ? -8.914 -14.953 3.957 1 82.25 18 ALA B C 1
ATOM 3145 O O . ALA B 1 18 ? -8.164 -15.578 4.711 1 82.25 18 ALA B O 1
ATOM 3146 N N . ARG B 1 19 ? -10.117 -15.312 3.688 1 83.81 19 ARG B N 1
ATOM 3147 C CA . ARG B 1 19 ? -10.719 -16.391 4.473 1 83.81 19 ARG B CA 1
ATOM 3148 C C . ARG B 1 19 ? -10.703 -17.703 3.705 1 83.81 19 ARG B C 1
ATOM 3150 O O . ARG B 1 19 ? -11.109 -18.734 4.23 1 83.81 19 ARG B O 1
ATOM 3157 N N . ASN B 1 20 ? -10.305 -17.641 2.498 1 86.56 20 ASN B N 1
ATOM 3158 C CA . ASN B 1 20 ? -10.367 -18.828 1.648 1 86.56 20 ASN B CA 1
ATOM 3159 C C . ASN B 1 20 ? -9.023 -19.125 0.989 1 86.56 20 ASN B C 1
ATOM 3161 O O . ASN B 1 20 ? -8.961 -19.422 -0.203 1 86.56 20 ASN B O 1
ATOM 3165 N N . SER B 1 21 ? -7.945 -19 1.779 1 87.06 21 SER B N 1
ATOM 3166 C CA . SER B 1 21 ? -6.609 -19.172 1.211 1 87.06 21 SER B CA 1
ATOM 3167 C C . SER B 1 21 ? -5.805 -20.219 1.974 1 87.06 21 SER B C 1
ATOM 3169 O O . SER B 1 21 ? -4.574 -20.188 1.969 1 87.06 21 SER B O 1
ATOM 3171 N N . LEU B 1 22 ? -6.492 -21.141 2.619 1 85.56 22 LEU B N 1
ATOM 3172 C CA . LEU B 1 22 ? -5.812 -22.141 3.426 1 85.56 22 LEU B CA 1
ATOM 3173 C C . LEU B 1 22 ? -5.047 -23.125 2.543 1 85.56 22 LEU B C 1
ATOM 3175 O O . LEU B 1 22 ? -3.965 -23.594 2.91 1 85.56 22 LEU B O 1
ATOM 3179 N N . ILE B 1 23 ? -5.625 -23.469 1.449 1 87.12 23 ILE B N 1
ATOM 3180 C CA . ILE B 1 23 ? -4.973 -24.375 0.514 1 87.12 23 ILE B CA 1
ATOM 3181 C C . ILE B 1 23 ? -3.67 -23.766 0.013 1 87.12 23 ILE B C 1
ATOM 3183 O O . ILE B 1 23 ? -2.65 -24.453 -0.096 1 87.12 23 ILE B O 1
ATOM 3187 N N . GLN B 1 24 ? -3.713 -22.484 -0.281 1 90.44 24 GLN B N 1
ATOM 3188 C CA . GLN B 1 24 ? -2.518 -21.766 -0.699 1 90.44 24 GLN B CA 1
ATOM 3189 C C . GLN B 1 24 ? -1.476 -21.734 0.416 1 90.44 24 GLN B C 1
ATOM 3191 O O . GLN B 1 24 ? -0.275 -21.828 0.154 1 90.44 24 GLN B O 1
ATOM 3196 N N . ALA B 1 25 ? -1.941 -21.641 1.643 1 91.38 25 ALA B N 1
ATOM 3197 C CA . ALA B 1 25 ? -1.036 -21.688 2.789 1 91.38 25 ALA B CA 1
ATOM 3198 C C . ALA B 1 25 ? -0.304 -23.016 2.857 1 91.38 25 ALA B C 1
ATOM 3200 O O . ALA B 1 25 ? 0.889 -23.062 3.168 1 91.38 25 ALA B O 1
ATOM 3201 N N . ASP B 1 26 ? -1.02 -24.047 2.572 1 91.38 26 ASP B N 1
ATOM 3202 C CA . ASP B 1 26 ? -0.422 -25.375 2.564 1 91.38 26 ASP B CA 1
ATOM 3203 C C . ASP B 1 26 ? 0.68 -25.469 1.512 1 91.38 26 ASP B C 1
ATOM 3205 O O . ASP B 1 26 ? 1.732 -26.062 1.763 1 91.38 26 ASP B O 1
ATOM 3209 N N . SER B 1 27 ? 0.403 -24.984 0.415 1 93.19 27 SER B N 1
ATOM 3210 C CA . SER B 1 27 ? 1.393 -24.984 -0.657 1 93.19 27 SER B CA 1
ATOM 3211 C C . SER B 1 27 ? 2.652 -24.234 -0.246 1 93.19 27 SER B C 1
ATOM 3213 O O . SER B 1 27 ? 3.768 -24.672 -0.537 1 93.19 27 SER B O 1
ATOM 3215 N N . ILE B 1 28 ? 2.516 -23.125 0.401 1 94.38 28 ILE B N 1
ATOM 3216 C CA . ILE B 1 28 ? 3.639 -22.312 0.869 1 94.38 28 ILE B CA 1
ATOM 3217 C C . ILE B 1 28 ? 4.438 -23.094 1.908 1 94.38 28 ILE B C 1
ATOM 3219 O O . ILE B 1 28 ? 5.672 -23.125 1.867 1 94.38 28 ILE B O 1
ATOM 3223 N N . SER B 1 29 ? 3.732 -23.766 2.748 1 93.19 29 SER B N 1
ATOM 3224 C CA . SER B 1 29 ? 4.379 -24.562 3.795 1 93.19 29 SER B CA 1
ATOM 3225 C C . SER B 1 29 ? 5.211 -25.688 3.203 1 93.19 29 SER B C 1
ATOM 3227 O O . SER B 1 29 ? 6.336 -25.938 3.645 1 93.19 29 SER B O 1
ATOM 3229 N N . LYS B 1 30 ? 4.66 -26.328 2.262 1 94.19 30 LYS B N 1
ATOM 3230 C CA . LYS B 1 30 ? 5.352 -27.438 1.625 1 94.19 30 LYS B CA 1
ATOM 3231 C C . LYS B 1 30 ? 6.602 -26.953 0.888 1 94.19 30 LYS B C 1
ATOM 3233 O O . LYS B 1 30 ? 7.586 -27.688 0.784 1 94.19 30 LYS B O 1
ATOM 3238 N N . ALA B 1 31 ? 6.566 -25.75 0.396 1 96.5 31 ALA B N 1
ATOM 3239 C CA . ALA B 1 31 ? 7.68 -25.188 -0.367 1 96.5 31 ALA B CA 1
ATOM 3240 C C . ALA B 1 31 ? 8.727 -24.578 0.56 1 96.5 31 ALA B C 1
ATOM 3242 O O . ALA B 1 31 ? 9.812 -24.203 0.115 1 96.5 31 ALA B O 1
ATOM 3243 N N . PHE B 1 32 ? 8.492 -24.562 1.866 1 96.25 32 PHE B N 1
ATOM 3244 C CA . PHE B 1 32 ? 9.266 -23.766 2.811 1 96.25 32 PHE B CA 1
ATOM 3245 C C . PHE B 1 32 ? 10.711 -24.25 2.867 1 96.25 32 PHE B C 1
ATOM 3247 O O . PHE B 1 32 ? 11.641 -23.438 2.961 1 96.25 32 PHE B O 1
ATOM 3254 N N . PRO B 1 33 ? 11.008 -25.516 2.805 1 96.69 33 PRO B N 1
ATOM 3255 C CA . PRO B 1 33 ? 12.406 -25.938 2.85 1 96.69 33 PRO B CA 1
ATOM 3256 C C . PRO B 1 33 ? 13.242 -25.328 1.731 1 96.69 33 PRO B C 1
ATOM 3258 O O . PRO B 1 33 ? 14.422 -25.016 1.94 1 96.69 33 PRO B O 1
ATOM 3261 N N . VAL B 1 34 ? 12.648 -25.172 0.557 1 97.75 34 VAL B N 1
ATOM 3262 C CA . VAL B 1 34 ? 13.352 -24.562 -0.565 1 97.75 34 VAL B CA 1
ATOM 3263 C C . VAL B 1 34 ? 13.57 -23.078 -0.295 1 97.75 34 VAL B C 1
ATOM 3265 O O . VAL B 1 34 ? 14.633 -22.531 -0.613 1 97.75 34 VAL B O 1
ATOM 3268 N N . VAL B 1 35 ? 12.594 -22.438 0.291 1 97.19 35 VAL B N 1
ATOM 3269 C CA . VAL B 1 35 ? 12.688 -21.031 0.653 1 97.19 35 VAL B CA 1
ATOM 3270 C C . VAL B 1 35 ? 13.797 -20.828 1.684 1 97.19 35 VAL B C 1
ATOM 3272 O O . VAL B 1 35 ? 14.617 -19.922 1.55 1 97.19 35 VAL B O 1
ATOM 3275 N N . LYS B 1 36 ? 13.797 -21.672 2.666 1 96.19 36 LYS B N 1
ATOM 3276 C CA . LYS B 1 36 ? 14.805 -21.609 3.721 1 96.19 36 LYS B CA 1
ATOM 3277 C C . LYS B 1 36 ? 16.203 -21.734 3.146 1 96.19 36 LYS B C 1
ATOM 3279 O O . LYS B 1 36 ? 17.094 -20.953 3.479 1 96.19 36 LYS B O 1
ATOM 3284 N N . ASP B 1 37 ? 16.359 -22.703 2.33 1 96.31 37 ASP B N 1
ATOM 3285 C CA . ASP B 1 37 ? 17.656 -22.922 1.692 1 96.31 37 ASP B CA 1
ATOM 3286 C C . ASP B 1 37 ? 18.094 -21.688 0.897 1 96.31 37 ASP B C 1
ATOM 3288 O O . ASP B 1 37 ? 19.25 -21.281 0.969 1 96.31 37 ASP B O 1
ATOM 3292 N N . ALA B 1 38 ? 17.203 -21.125 0.133 1 96.5 38 ALA B N 1
ATOM 3293 C CA . ALA B 1 38 ? 17.5 -19.938 -0.677 1 96.5 38 ALA B CA 1
ATOM 3294 C C . ALA B 1 38 ? 17.891 -18.766 0.201 1 96.5 38 ALA B C 1
ATOM 3296 O O . ALA B 1 38 ? 18.844 -18.047 -0.102 1 96.5 38 ALA B O 1
ATOM 3297 N N . LEU B 1 39 ? 17.188 -18.547 1.29 1 93.81 39 LEU B N 1
ATOM 3298 C CA . LEU B 1 39 ? 17.453 -17.438 2.197 1 93.81 39 LEU B CA 1
ATOM 3299 C C . LEU B 1 39 ? 18.812 -17.578 2.865 1 93.81 39 LEU B C 1
ATOM 3301 O O . LEU B 1 39 ? 19.547 -16.609 3.01 1 93.81 39 LEU B O 1
ATOM 3305 N N . GLU B 1 40 ? 19.109 -18.766 3.254 1 91.94 40 GLU B N 1
ATOM 3306 C CA . GLU B 1 40 ? 20.422 -19.031 3.834 1 91.94 40 GLU B CA 1
ATOM 3307 C C . GLU B 1 40 ? 21.531 -18.781 2.822 1 91.94 40 GLU B C 1
ATOM 3309 O O . GLU B 1 40 ? 22.594 -18.281 3.184 1 91.94 40 GLU B O 1
ATOM 3314 N N . GLY B 1 41 ? 21.203 -19.094 1.62 1 89.62 41 GLY B N 1
ATOM 3315 C CA . GLY B 1 41 ? 22.156 -18.828 0.554 1 89.62 41 GLY B CA 1
ATOM 3316 C C . GLY B 1 41 ? 22.422 -17.344 0.341 1 89.62 41 GLY B C 1
ATOM 3317 O O . GLY B 1 41 ? 23.547 -16.953 0.049 1 89.62 41 GLY B O 1
ATOM 3318 N N . VAL B 1 42 ? 21.422 -16.484 0.41 1 87.44 42 VAL B N 1
ATOM 3319 C CA . VAL B 1 42 ? 21.562 -15.047 0.252 1 87.44 42 VAL B CA 1
ATOM 3320 C C . VAL B 1 42 ? 22.547 -14.508 1.297 1 87.44 42 VAL B C 1
ATOM 3322 O O . VAL B 1 42 ? 23.516 -13.82 0.956 1 87.44 42 VAL B O 1
ATOM 3325 N N . TYR B 1 43 ? 22.391 -14.805 2.484 1 79.31 43 TYR B N 1
ATOM 3326 C CA . TYR B 1 43 ? 23.156 -14.203 3.568 1 79.31 43 TYR B CA 1
ATOM 3327 C C . TYR B 1 43 ? 24.562 -14.766 3.625 1 79.31 43 TYR B C 1
ATOM 3329 O O . TYR B 1 43 ? 25.5 -14.086 4.055 1 79.31 43 TYR B O 1
ATOM 3337 N N . SER B 1 44 ? 24.594 -15.984 3.25 1 78.19 44 SER B N 1
ATOM 3338 C CA . SER B 1 44 ? 25.922 -16.578 3.258 1 78.19 44 SER B CA 1
ATOM 3339 C C . SER B 1 44 ? 26.828 -15.938 2.209 1 78.19 44 SER B C 1
ATOM 3341 O O . SER B 1 44 ? 28.031 -15.844 2.4 1 78.19 44 SER B O 1
ATOM 3343 N N . LYS B 1 45 ? 26.188 -15.484 1.243 1 80.12 45 LYS B N 1
ATOM 3344 C CA . LYS B 1 45 ? 26.969 -14.969 0.123 1 80.12 45 LYS B CA 1
ATOM 3345 C C . LYS B 1 45 ? 27.156 -13.461 0.235 1 80.12 45 LYS B C 1
ATOM 3347 O O . LYS B 1 45 ? 28.188 -12.93 -0.18 1 80.12 45 LYS B O 1
ATOM 3352 N N . MET B 1 46 ? 26.062 -12.969 0.763 1 83 46 MET B N 1
ATOM 3353 C CA . MET B 1 46 ? 26.078 -11.516 0.877 1 83 46 MET B CA 1
ATOM 3354 C C . MET B 1 46 ? 25.75 -11.078 2.299 1 83 46 MET B C 1
ATOM 3356 O O . MET B 1 46 ? 25.094 -11.812 3.039 1 83 46 MET B O 1
ATOM 3360 N N . THR B 1 47 ? 26.422 -9.984 2.805 1 81.31 47 THR B N 1
ATOM 3361 C CA . THR B 1 47 ? 26.172 -9.414 4.117 1 81.31 47 THR B CA 1
ATOM 3362 C C . THR B 1 47 ? 25.703 -7.965 3.992 1 81.31 47 THR B C 1
ATOM 3364 O O . THR B 1 47 ? 26.359 -7.043 4.461 1 81.31 47 THR B O 1
ATOM 3367 N N . PRO B 1 48 ? 24.453 -8.055 3.404 1 86.25 48 PRO B N 1
ATOM 3368 C CA . PRO B 1 48 ? 23.969 -6.676 3.258 1 86.25 48 PRO B CA 1
ATOM 3369 C C . PRO B 1 48 ? 23.547 -6.059 4.586 1 86.25 48 PRO B C 1
ATOM 3371 O O . PRO B 1 48 ? 23.125 -6.773 5.496 1 86.25 48 PRO B O 1
ATOM 3374 N N . LYS B 1 49 ? 23.688 -4.734 4.629 1 87.38 49 LYS B N 1
ATOM 3375 C CA . LYS B 1 49 ? 23.203 -4.016 5.809 1 87.38 49 LYS B CA 1
ATOM 3376 C C . LYS B 1 49 ? 21.688 -4.172 5.969 1 87.38 49 LYS B C 1
ATOM 3378 O O . LYS B 1 49 ? 21.188 -4.312 7.086 1 87.38 49 LYS B O 1
ATOM 3383 N N . CYS B 1 50 ? 21.031 -4.129 4.859 1 93.75 50 CYS B N 1
ATOM 3384 C CA . CYS B 1 50 ? 19.578 -4.336 4.82 1 93.75 50 CYS B CA 1
ATOM 3385 C C . CYS B 1 50 ? 19.203 -5.367 3.764 1 93.75 50 CYS B C 1
ATOM 3387 O O . CYS B 1 50 ? 19.547 -5.203 2.588 1 93.75 50 CYS B O 1
ATOM 3389 N N . VAL B 1 51 ? 18.609 -6.43 4.203 1 94.62 51 VAL B N 1
ATOM 3390 C CA . VAL B 1 51 ? 18.125 -7.438 3.26 1 94.62 51 VAL B CA 1
ATOM 3391 C C . VAL B 1 51 ? 16.812 -6.973 2.631 1 94.62 51 VAL B C 1
ATOM 3393 O O . VAL B 1 51 ? 15.805 -6.84 3.318 1 94.62 51 VAL B O 1
ATOM 3396 N N . MET B 1 52 ? 16.859 -6.727 1.333 1 97.62 52 MET B N 1
ATOM 3397 C CA . MET B 1 52 ? 15.672 -6.32 0.579 1 97.62 52 MET B CA 1
ATOM 3398 C C . MET B 1 52 ? 14.938 -7.531 0.016 1 97.62 52 MET B C 1
ATOM 3400 O O . MET B 1 52 ? 15.484 -8.266 -0.812 1 97.62 52 MET B O 1
ATOM 3404 N N . VAL B 1 53 ? 13.664 -7.711 0.451 1 97.88 53 VAL B N 1
ATOM 3405 C CA . VAL B 1 53 ? 12.875 -8.891 0.101 1 97.88 53 VAL B CA 1
ATOM 3406 C C . VAL B 1 53 ? 11.594 -8.469 -0.604 1 97.88 53 VAL B C 1
ATOM 3408 O O . VAL B 1 53 ? 10.961 -7.48 -0.218 1 97.88 53 VAL B O 1
ATOM 3411 N N . ALA B 1 54 ? 11.203 -9.188 -1.65 1 98.62 54 ALA B N 1
ATOM 3412 C CA . ALA B 1 54 ? 9.914 -8.93 -2.285 1 98.62 54 ALA B CA 1
ATOM 3413 C C . ALA B 1 54 ? 9.047 -10.188 -2.303 1 98.62 54 ALA B C 1
ATOM 3415 O O . ALA B 1 54 ? 9.547 -11.281 -2.572 1 98.62 54 ALA B O 1
ATOM 3416 N N . GLU B 1 55 ? 7.84 -10.055 -1.895 1 98.25 55 GLU B N 1
ATOM 3417 C CA . GLU B 1 55 ? 6.77 -11.023 -2.111 1 98.25 55 GLU B CA 1
ATOM 3418 C C . GLU B 1 55 ? 5.898 -10.633 -3.299 1 98.25 55 GLU B C 1
ATOM 3420 O O . GLU B 1 55 ? 5.102 -9.695 -3.207 1 98.25 55 GLU B O 1
ATOM 3425 N N . LEU B 1 56 ? 5.973 -11.344 -4.41 1 98.25 56 LEU B N 1
ATOM 3426 C CA . LEU B 1 56 ? 5.25 -10.984 -5.629 1 98.25 56 LEU B CA 1
ATOM 3427 C C . LEU B 1 56 ? 3.947 -11.773 -5.738 1 98.25 56 LEU B C 1
ATOM 3429 O O . LEU B 1 56 ? 3.947 -13 -5.629 1 98.25 56 LEU B O 1
ATOM 3433 N N . GLY B 1 57 ? 2.875 -11.078 -6.023 1 97.06 57 GLY B N 1
ATOM 3434 C CA . GLY B 1 57 ? 1.563 -11.703 -6.012 1 97.06 57 GLY B CA 1
ATOM 3435 C C . GLY B 1 57 ? 1.071 -12.031 -4.613 1 97.06 57 GLY B C 1
ATOM 3436 O O . GLY B 1 57 ? 0.655 -13.156 -4.344 1 97.06 57 GLY B O 1
ATOM 3437 N N . CYS B 1 58 ? 1.078 -11.008 -3.781 1 95.94 58 CYS B N 1
ATOM 3438 C CA . CYS B 1 58 ? 0.896 -11.266 -2.355 1 95.94 58 CYS B CA 1
ATOM 3439 C C . CYS B 1 58 ? -0.582 -11.398 -2.01 1 95.94 58 CYS B C 1
ATOM 3441 O O . CYS B 1 58 ? -0.931 -11.883 -0.933 1 95.94 58 CYS B O 1
ATOM 3443 N N . ALA B 1 59 ? -1.455 -10.961 -2.908 1 94.19 59 ALA B N 1
ATOM 3444 C CA . ALA B 1 59 ? -2.879 -10.906 -2.592 1 94.19 59 ALA B CA 1
ATOM 3445 C C . ALA B 1 59 ? -3.117 -10.219 -1.251 1 94.19 59 ALA B C 1
ATOM 3447 O O . ALA B 1 59 ? -2.432 -9.25 -0.913 1 94.19 59 ALA B O 1
ATOM 3448 N N . ALA B 1 60 ? -4.27 -10.516 -0.667 1 91.62 60 ALA B N 1
ATOM 3449 C CA . ALA B 1 60 ? -4.582 -9.945 0.643 1 91.62 60 ALA B CA 1
ATOM 3450 C C . ALA B 1 60 ? -5.059 -11.031 1.607 1 91.62 60 ALA B C 1
ATOM 3452 O O . ALA B 1 60 ? -5.734 -11.977 1.202 1 91.62 60 ALA B O 1
ATOM 3453 N N . GLY B 1 61 ? -4.543 -10.945 2.895 1 85.12 61 GLY B N 1
ATOM 3454 C CA . GLY B 1 61 ? -4.953 -11.906 3.904 1 85.12 61 GLY B CA 1
ATOM 3455 C C . GLY B 1 61 ? -3.797 -12.43 4.734 1 85.12 61 GLY B C 1
ATOM 3456 O O . GLY B 1 61 ? -2.701 -11.867 4.707 1 85.12 61 GLY B O 1
ATOM 3457 N N . PRO B 1 62 ? -4.043 -13.523 5.348 1 83.19 62 PRO B N 1
ATOM 3458 C CA . PRO B 1 62 ? -3.074 -14.031 6.32 1 83.19 62 PRO B CA 1
ATOM 3459 C C . PRO B 1 62 ? -1.815 -14.586 5.664 1 83.19 62 PRO B C 1
ATOM 3461 O O . PRO B 1 62 ? -0.748 -14.602 6.281 1 83.19 62 PRO B O 1
ATOM 3464 N N . ASN B 1 63 ? -1.925 -15.055 4.414 1 89.75 63 ASN B N 1
ATOM 3465 C CA . ASN B 1 63 ? -0.786 -15.672 3.742 1 89.75 63 ASN B CA 1
ATOM 3466 C C . ASN B 1 63 ? 0.248 -14.633 3.318 1 89.75 63 ASN B C 1
ATOM 3468 O O . ASN B 1 63 ? 1.399 -14.977 3.041 1 89.75 63 ASN B O 1
ATOM 3472 N N . THR B 1 64 ? -0.202 -13.406 3.217 1 89.12 64 THR B N 1
ATOM 3473 C CA . THR B 1 64 ? 0.625 -12.328 2.678 1 89.12 64 THR B CA 1
ATOM 3474 C C . THR B 1 64 ? 1.914 -12.188 3.48 1 89.12 64 THR B C 1
ATOM 3476 O O . THR B 1 64 ? 2.99 -12 2.908 1 89.12 64 THR B O 1
ATOM 3479 N N . LEU B 1 65 ? 1.797 -12.336 4.762 1 92.25 65 LEU B N 1
ATOM 3480 C CA . LEU B 1 65 ? 2.938 -12.078 5.633 1 92.25 65 LEU B CA 1
ATOM 3481 C C . LEU B 1 65 ? 3.381 -13.359 6.336 1 92.25 65 LEU B C 1
ATOM 3483 O O . LEU B 1 65 ? 4.102 -13.305 7.336 1 92.25 65 LEU B O 1
ATOM 3487 N N . MET B 1 66 ? 3.041 -14.461 5.812 1 90.06 66 MET B N 1
ATOM 3488 C CA . MET B 1 66 ? 3.25 -15.758 6.457 1 90.06 66 MET B CA 1
ATOM 3489 C C . MET B 1 66 ? 4.738 -16.062 6.609 1 90.06 66 MET B C 1
ATOM 3491 O O . MET B 1 66 ? 5.156 -16.656 7.605 1 90.06 66 MET B O 1
ATOM 3495 N N . LEU B 1 67 ? 5.535 -15.617 5.699 1 93 67 LEU B N 1
ATOM 3496 C CA . LEU B 1 67 ? 6.945 -15.992 5.684 1 93 67 LEU B CA 1
ATOM 3497 C C . LEU B 1 67 ? 7.789 -14.977 6.445 1 93 67 LEU B C 1
ATOM 3499 O O . LEU B 1 67 ? 8.969 -15.219 6.699 1 93 67 LEU B O 1
ATOM 3503 N N . LEU B 1 68 ? 7.219 -13.867 6.816 1 93.44 68 LEU B N 1
ATOM 3504 C CA . LEU B 1 68 ? 7.98 -12.766 7.406 1 93.44 68 LEU B CA 1
ATOM 3505 C C . LEU B 1 68 ? 8.703 -13.219 8.672 1 93.44 68 LEU B C 1
ATOM 3507 O O . LEU B 1 68 ? 9.906 -13.016 8.812 1 93.44 68 LEU B O 1
ATOM 3511 N N . PRO B 1 69 ? 8.055 -13.953 9.609 1 91.06 69 PRO B N 1
ATOM 3512 C CA . PRO B 1 69 ? 8.766 -14.398 10.812 1 91.06 69 PRO B CA 1
ATOM 3513 C C . PRO B 1 69 ? 9.945 -15.312 10.492 1 91.06 69 PRO B C 1
ATOM 3515 O O . PRO B 1 69 ? 11 -15.211 11.125 1 91.06 69 PRO B O 1
ATOM 3518 N N . GLU B 1 70 ? 9.734 -16.156 9.531 1 90.31 70 GLU B N 1
ATOM 3519 C CA . GLU B 1 70 ? 10.789 -17.078 9.148 1 90.31 70 GLU B CA 1
ATOM 3520 C C . GLU B 1 70 ? 11.961 -16.359 8.5 1 90.31 70 GLU B C 1
ATOM 3522 O O . GLU B 1 70 ? 13.125 -16.703 8.734 1 90.31 70 GLU B O 1
ATOM 3527 N N . ILE B 1 71 ? 11.656 -15.438 7.676 1 92.19 71 ILE B N 1
ATOM 3528 C CA . ILE B 1 71 ? 12.695 -14.648 7.02 1 92.19 71 ILE B CA 1
ATOM 3529 C C . ILE B 1 71 ? 13.539 -13.93 8.07 1 92.19 71 ILE B C 1
ATOM 3531 O O . ILE B 1 71 ? 14.773 -13.938 7.996 1 92.19 71 ILE B O 1
ATOM 3535 N N . ILE B 1 72 ? 12.875 -13.312 9.023 1 91.56 72 ILE B N 1
ATOM 3536 C CA . ILE B 1 72 ? 13.562 -12.602 10.102 1 91.56 72 ILE B CA 1
ATOM 3537 C C . ILE B 1 72 ? 14.453 -13.57 10.875 1 91.56 72 ILE B C 1
ATOM 3539 O O . ILE B 1 72 ? 15.641 -13.312 11.062 1 91.56 72 ILE B O 1
ATOM 3543 N N . ASP B 1 73 ? 13.945 -14.695 11.203 1 89.12 73 ASP B N 1
ATOM 3544 C CA . ASP B 1 73 ? 14.664 -15.68 12 1 89.12 73 ASP B CA 1
ATOM 3545 C C . ASP B 1 73 ? 15.891 -16.203 11.258 1 89.12 73 ASP B C 1
ATOM 3547 O O . ASP B 1 73 ? 16.984 -16.25 11.812 1 89.12 73 ASP B O 1
ATOM 3551 N N . ILE B 1 74 ? 15.703 -16.547 10.078 1 90.5 74 ILE B N 1
ATOM 3552 C CA . ILE B 1 74 ? 16.781 -17.125 9.281 1 90.5 74 ILE B CA 1
ATOM 3553 C C . ILE B 1 74 ? 17.891 -16.094 9.07 1 90.5 74 ILE B C 1
ATOM 3555 O O . ILE B 1 74 ? 19.078 -16.406 9.172 1 90.5 74 ILE B O 1
ATOM 3559 N N . THR B 1 75 ? 17.484 -14.883 8.742 1 88.12 75 THR B N 1
ATOM 3560 C CA . THR B 1 75 ? 18.438 -13.805 8.523 1 88.12 75 THR B CA 1
ATOM 3561 C C . THR B 1 75 ? 19.297 -13.57 9.766 1 88.12 75 THR B C 1
ATOM 3563 O O . THR B 1 75 ? 20.516 -13.508 9.688 1 88.12 75 THR B O 1
ATOM 3566 N N . TYR B 1 76 ? 18.688 -13.562 10.875 1 86.56 76 TYR B N 1
ATOM 3567 C CA . TYR B 1 76 ? 19.406 -13.266 12.109 1 86.56 76 TYR B CA 1
ATOM 3568 C C . TYR B 1 76 ? 20.266 -14.453 12.539 1 86.56 76 TYR B C 1
ATOM 3570 O O . TYR B 1 76 ? 21.391 -14.281 13.008 1 86.56 76 TYR B O 1
ATOM 3578 N N . LYS B 1 77 ? 19.703 -15.602 12.438 1 86.25 77 LYS B N 1
ATOM 3579 C CA . LYS B 1 77 ? 20.469 -16.797 12.773 1 86.25 77 LYS B CA 1
ATOM 3580 C C . LYS B 1 77 ? 21.734 -16.906 11.914 1 86.25 77 LYS B C 1
ATOM 3582 O O . LYS B 1 77 ? 22.812 -17.203 12.414 1 86.25 77 LYS B O 1
ATOM 3587 N N . THR B 1 78 ? 21.484 -16.672 10.68 1 85.5 78 THR B N 1
ATOM 3588 C CA . THR B 1 78 ? 22.625 -16.734 9.766 1 85.5 78 THR B CA 1
ATOM 3589 C C . THR B 1 78 ? 23.641 -15.648 10.078 1 85.5 78 THR B C 1
ATOM 3591 O O . THR B 1 78 ? 24.844 -15.875 10.008 1 85.5 78 THR B O 1
ATOM 3594 N N . TYR B 1 79 ? 23.156 -14.461 10.43 1 83.62 79 TYR B N 1
ATOM 3595 C CA . TYR B 1 79 ? 24 -13.352 10.844 1 83.62 79 TYR B CA 1
ATOM 3596 C C . TYR B 1 79 ? 24.812 -13.719 12.078 1 83.62 79 TYR B C 1
ATOM 3598 O O . TYR B 1 79 ? 26.016 -13.445 12.148 1 83.62 79 TYR B O 1
ATOM 3606 N N . MET B 1 80 ? 24.188 -14.352 13.008 1 83.88 80 MET B N 1
ATOM 3607 C CA . MET B 1 80 ? 24.844 -14.711 14.258 1 83.88 80 MET B CA 1
ATOM 3608 C C . MET B 1 80 ? 25.906 -15.773 14.031 1 83.88 80 MET B C 1
ATOM 3610 O O . MET B 1 80 ? 26.938 -15.781 14.711 1 83.88 80 MET B O 1
ATOM 3614 N N . ILE B 1 81 ? 25.672 -16.516 13.086 1 82.75 81 ILE B N 1
ATOM 3615 C CA . ILE B 1 81 ? 26.594 -17.609 12.797 1 82.75 81 ILE B CA 1
ATOM 3616 C C . ILE B 1 81 ? 27.797 -17.078 12.016 1 82.75 81 ILE B C 1
ATOM 3618 O O . ILE B 1 81 ? 28.938 -17.469 12.289 1 82.75 81 ILE B O 1
ATOM 3622 N N . ASN B 1 82 ? 27.469 -16.25 11.07 1 77.31 82 ASN B N 1
ATOM 3623 C CA . ASN B 1 82 ? 28.516 -15.828 10.148 1 77.31 82 ASN B CA 1
ATOM 3624 C C . ASN B 1 82 ? 29.359 -14.695 10.734 1 77.31 82 ASN B C 1
ATOM 3626 O O . ASN B 1 82 ? 30.531 -14.539 10.375 1 77.31 82 ASN B O 1
ATOM 3630 N N . LYS B 1 83 ? 28.953 -14.023 11.781 1 65.44 83 LYS B N 1
ATOM 3631 C CA . LYS B 1 83 ? 29.594 -12.938 12.516 1 65.44 83 LYS B CA 1
ATOM 3632 C C . LYS B 1 83 ? 30.359 -12.008 11.57 1 65.44 83 LYS B C 1
ATOM 3634 O O . LYS B 1 83 ? 31.438 -11.523 11.914 1 65.44 83 LYS B O 1
ATOM 3639 N N . LYS B 1 84 ? 30 -12.008 10.391 1 64.19 84 LYS B N 1
ATOM 3640 C CA . LYS B 1 84 ? 30.797 -11.25 9.422 1 64.19 84 LYS B CA 1
ATOM 3641 C C . LYS B 1 84 ? 30.375 -9.789 9.398 1 64.19 84 LYS B C 1
ATOM 3643 O O . LYS B 1 84 ? 31.156 -8.922 9.008 1 64.19 84 LYS B O 1
ATOM 3648 N N . SER B 1 85 ? 29.125 -9.547 9.836 1 65.25 85 SER B N 1
ATOM 3649 C CA . SER B 1 85 ? 28.656 -8.172 9.68 1 65.25 85 SER B CA 1
ATOM 3650 C C . SER B 1 85 ? 28.797 -7.387 10.977 1 65.25 85 SER B C 1
ATOM 3652 O O . SER B 1 85 ? 28.641 -7.938 12.062 1 65.25 85 SER B O 1
ATOM 3654 N N . LYS B 1 86 ? 29.234 -6.273 10.836 1 67.31 86 LYS B N 1
ATOM 3655 C CA . LYS B 1 86 ? 29.391 -5.344 11.961 1 67.31 86 LYS B CA 1
ATOM 3656 C C . LYS B 1 86 ? 28.031 -4.855 12.445 1 67.31 86 LYS B C 1
ATOM 3658 O O . LYS B 1 86 ? 27.906 -4.367 13.57 1 67.31 86 LYS B O 1
ATOM 3663 N N . TYR B 1 87 ? 27.047 -5.008 11.57 1 75.56 87 TYR B N 1
ATOM 3664 C CA . TYR B 1 87 ? 25.75 -4.465 11.93 1 75.56 87 TYR B CA 1
ATOM 3665 C C . TYR B 1 87 ? 24.688 -5.562 11.961 1 75.56 87 TYR B C 1
ATOM 3667 O O . TYR B 1 87 ? 24.75 -6.508 11.164 1 75.56 87 TYR B O 1
ATOM 3675 N N . THR B 1 88 ? 23.891 -5.453 12.891 1 82.12 88 THR B N 1
ATOM 3676 C CA . THR B 1 88 ? 22.688 -6.289 12.859 1 82.12 88 THR B CA 1
ATOM 3677 C C . THR B 1 88 ? 21.859 -5.996 11.609 1 82.12 88 THR B C 1
ATOM 3679 O O . THR B 1 88 ? 21.578 -4.84 11.305 1 82.12 88 THR B O 1
ATOM 3682 N N . PRO B 1 89 ? 21.531 -7.031 10.914 1 87.56 89 PRO B N 1
ATOM 3683 C CA . PRO B 1 89 ? 20.844 -6.781 9.648 1 87.56 89 PRO B CA 1
ATOM 3684 C C . PRO B 1 89 ? 19.453 -6.195 9.844 1 87.56 89 PRO B C 1
ATOM 3686 O O . PRO B 1 89 ? 18.75 -6.57 10.781 1 87.56 89 PRO B O 1
ATOM 3689 N N . GLU B 1 90 ? 19.109 -5.277 8.977 1 94 90 GLU B N 1
ATOM 3690 C CA . GLU B 1 90 ? 17.734 -4.809 8.812 1 94 90 GLU B CA 1
ATOM 3691 C C . GLU B 1 90 ? 17.031 -5.527 7.656 1 94 90 GLU B C 1
ATOM 3693 O O . GLU B 1 90 ? 17.703 -6.074 6.773 1 94 90 GLU B O 1
ATOM 3698 N N . ILE B 1 91 ? 15.758 -5.637 7.746 1 95.12 91 ILE B N 1
ATOM 3699 C CA . ILE B 1 91 ? 14.992 -6.273 6.68 1 95.12 91 ILE B CA 1
ATOM 3700 C C . ILE B 1 91 ? 13.938 -5.305 6.156 1 95.12 91 ILE B C 1
ATOM 3702 O O . ILE B 1 91 ? 13.273 -4.609 6.938 1 95.12 91 ILE B O 1
ATOM 3706 N N . HIS B 1 92 ? 13.852 -5.125 4.891 1 98 92 HIS B N 1
ATOM 3707 C CA . HIS B 1 92 ? 12.75 -4.41 4.262 1 98 92 HIS B CA 1
ATOM 3708 C C . HIS B 1 92 ? 11.984 -5.312 3.293 1 98 92 HIS B C 1
ATOM 3710 O O . HIS B 1 92 ? 12.547 -5.766 2.291 1 98 92 HIS B O 1
ATOM 3716 N N . MET B 1 93 ? 10.773 -5.582 3.605 1 97.81 93 MET B N 1
ATOM 3717 C CA . MET B 1 93 ? 9.938 -6.469 2.799 1 97.81 93 MET B CA 1
ATOM 3718 C C . MET B 1 93 ? 8.953 -5.668 1.955 1 97.81 93 MET B C 1
ATOM 3720 O O . MET B 1 93 ? 8.258 -4.793 2.469 1 97.81 93 MET B O 1
ATOM 3724 N N . PHE B 1 94 ? 8.898 -5.996 0.668 1 98.69 94 PHE B N 1
ATOM 3725 C CA . PHE B 1 94 ? 7.98 -5.371 -0.278 1 98.69 94 PHE B CA 1
ATOM 3726 C C . PHE B 1 94 ? 6.891 -6.352 -0.698 1 98.69 94 PHE B C 1
ATOM 3728 O O . PHE B 1 94 ? 7.184 -7.434 -1.207 1 98.69 94 PHE B O 1
ATOM 3735 N N . LEU B 1 95 ? 5.656 -5.961 -0.465 1 98.5 95 LEU B N 1
ATOM 3736 C CA . LEU B 1 95 ? 4.5 -6.758 -0.858 1 98.5 95 LEU B CA 1
ATOM 3737 C C . LEU B 1 95 ? 3.916 -6.254 -2.174 1 98.5 95 LEU B C 1
ATOM 3739 O O . LEU B 1 95 ? 3.391 -5.137 -2.238 1 98.5 95 LEU B O 1
ATOM 3743 N N . ASN B 1 96 ? 3.957 -7.098 -3.182 1 98.38 96 ASN B N 1
ATOM 3744 C CA . ASN B 1 96 ? 3.529 -6.672 -4.512 1 98.38 96 ASN B CA 1
ATOM 3745 C C . ASN B 1 96 ? 2.26 -7.398 -4.949 1 98.38 96 ASN B C 1
ATOM 3747 O O . ASN B 1 96 ? 2.115 -8.602 -4.719 1 98.38 96 ASN B O 1
ATOM 3751 N N . ASP B 1 97 ? 1.43 -6.707 -5.559 1 97.44 97 ASP B N 1
ATOM 3752 C CA . ASP B 1 97 ? 0.303 -7.223 -6.328 1 97.44 97 ASP B CA 1
ATOM 3753 C C . ASP B 1 97 ? -0.244 -6.164 -7.281 1 97.44 97 ASP B C 1
ATOM 3755 O O . ASP B 1 97 ? 0.286 -5.051 -7.352 1 97.44 97 ASP B O 1
ATOM 3759 N N . LEU B 1 98 ? -1.234 -6.527 -8.031 1 96 98 LEU B N 1
ATOM 3760 C CA . LEU B 1 98 ? -1.855 -5.613 -8.984 1 96 98 LEU B CA 1
ATOM 3761 C C . LEU B 1 98 ? -2.42 -4.387 -8.273 1 96 98 LEU B C 1
ATOM 3763 O O . LEU B 1 98 ? -2.795 -4.461 -7.105 1 96 98 LEU B O 1
ATOM 3767 N N . PRO B 1 99 ? -2.527 -3.236 -8.969 1 95.06 99 PRO B N 1
ATOM 3768 C CA . PRO B 1 99 ? -3.059 -2.01 -8.375 1 95.06 99 PRO B CA 1
ATOM 3769 C C . PRO B 1 99 ? -4.469 -2.186 -7.812 1 95.06 99 PRO B C 1
ATOM 3771 O O . PRO B 1 99 ? -4.875 -1.457 -6.906 1 95.06 99 PRO B O 1
ATOM 3774 N N . THR B 1 100 ? -5.172 -3.17 -8.273 1 92.88 100 THR B N 1
ATOM 3775 C CA . THR B 1 100 ? -6.555 -3.391 -7.863 1 92.88 100 THR B CA 1
ATOM 3776 C C . THR B 1 100 ? -6.613 -4.309 -6.645 1 92.88 100 THR B C 1
ATOM 3778 O O . THR B 1 100 ? -7.699 -4.648 -6.172 1 92.88 100 THR B O 1
ATOM 3781 N N . ASN B 1 101 ? -5.492 -4.734 -6.172 1 94.25 101 ASN B N 1
ATOM 3782 C CA . ASN B 1 101 ? -5.461 -5.559 -4.969 1 94.25 101 ASN B CA 1
ATOM 3783 C C . ASN B 1 101 ? -5.98 -4.789 -3.754 1 94.25 101 ASN B C 1
ATOM 3785 O O . ASN B 1 101 ? -6.074 -3.562 -3.785 1 94.25 101 ASN B O 1
ATOM 3789 N N . ASP B 1 102 ? -6.312 -5.531 -2.723 1 94.31 102 ASP B N 1
ATOM 3790 C CA . ASP B 1 102 ? -6.828 -4.949 -1.488 1 94.31 102 ASP B CA 1
ATOM 3791 C C . ASP B 1 102 ? -5.695 -4.586 -0.535 1 94.31 102 ASP B C 1
ATOM 3793 O O . ASP B 1 102 ? -5.508 -5.238 0.494 1 94.31 102 ASP B O 1
ATOM 3797 N N . PHE B 1 103 ? -5.07 -3.51 -0.674 1 96 103 PHE B N 1
ATOM 3798 C CA . PHE B 1 103 ? -3.943 -3.084 0.145 1 96 103 PHE B CA 1
ATOM 3799 C C . PHE B 1 103 ? -4.422 -2.518 1.476 1 96 103 PHE B C 1
ATOM 3801 O O . PHE B 1 103 ? -3.656 -2.443 2.438 1 96 103 PHE B O 1
ATOM 3808 N N . ASN B 1 104 ? -5.676 -2.088 1.531 1 94.31 104 ASN B N 1
ATOM 3809 C CA . ASN B 1 104 ? -6.234 -1.645 2.805 1 94.31 104 ASN B CA 1
ATOM 3810 C C . ASN B 1 104 ? -6.242 -2.77 3.836 1 94.31 104 ASN B C 1
ATOM 3812 O O . ASN B 1 104 ? -5.855 -2.564 4.988 1 94.31 104 ASN B O 1
ATOM 3816 N N . THR B 1 105 ? -6.668 -3.949 3.35 1 93.44 105 THR B N 1
ATOM 3817 C CA . THR B 1 105 ? -6.711 -5.098 4.254 1 93.44 105 THR B CA 1
ATOM 3818 C C . THR B 1 105 ? -5.309 -5.461 4.734 1 93.44 105 THR B C 1
ATOM 3820 O O . THR B 1 105 ? -5.105 -5.73 5.918 1 93.44 105 THR B O 1
ATOM 3823 N N . ILE B 1 106 ? -4.383 -5.426 3.834 1 95 106 ILE B N 1
ATOM 3824 C CA . ILE B 1 106 ? -3 -5.715 4.195 1 95 106 ILE B CA 1
ATOM 3825 C C . ILE B 1 106 ? -2.512 -4.699 5.227 1 95 106 ILE B C 1
ATOM 3827 O O . ILE B 1 106 ? -2.008 -5.074 6.285 1 95 106 ILE B O 1
ATOM 3831 N N . SER B 1 107 ? -2.652 -3.445 4.938 1 95.31 107 SER B N 1
ATOM 3832 C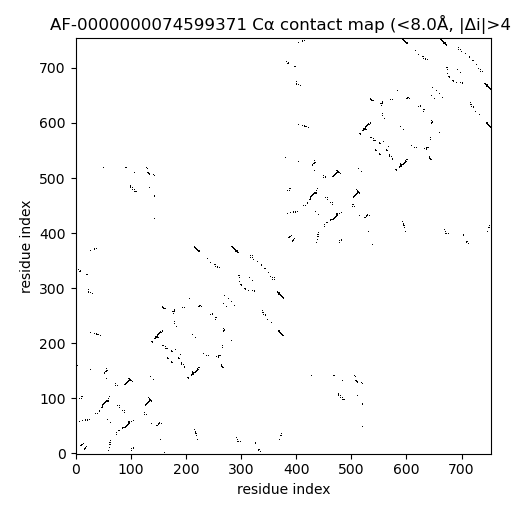 CA . SER B 1 107 ? -2.164 -2.371 5.793 1 95.31 107 SER B CA 1
ATOM 3833 C C . SER B 1 107 ? -2.805 -2.432 7.176 1 95.31 107 SER B C 1
ATOM 3835 O O . SER B 1 107 ? -2.131 -2.219 8.188 1 95.31 107 SER B O 1
ATOM 3837 N N . ALA B 1 108 ? -4.035 -2.709 7.23 1 92.25 108 ALA B N 1
ATOM 3838 C CA . ALA B 1 108 ? -4.773 -2.752 8.492 1 92.25 108 ALA B CA 1
ATOM 3839 C C . ALA B 1 108 ? -4.309 -3.918 9.359 1 92.25 108 ALA B C 1
ATOM 3841 O O . ALA B 1 108 ? -4.48 -3.896 10.578 1 92.25 108 ALA B O 1
ATOM 3842 N N . SER B 1 109 ? -3.748 -4.926 8.758 1 92.69 109 SER B N 1
ATOM 3843 C CA . SER B 1 109 ? -3.318 -6.102 9.5 1 92.69 109 SER B CA 1
ATOM 3844 C C . SER B 1 109 ? -1.948 -5.883 10.133 1 92.69 109 SER B C 1
ATOM 3846 O O . SER B 1 109 ? -1.549 -6.629 11.031 1 92.69 109 SER B O 1
ATOM 3848 N N . LEU B 1 110 ? -1.22 -4.914 9.703 1 94.31 110 LEU B N 1
ATOM 3849 C CA . LEU B 1 110 ? 0.19 -4.758 10.039 1 94.31 110 LEU B CA 1
ATOM 3850 C C . LEU B 1 110 ? 0.365 -4.535 11.539 1 94.31 110 LEU B C 1
ATOM 3852 O O . LEU B 1 110 ? 1.264 -5.109 12.156 1 94.31 110 LEU B O 1
ATOM 3856 N N . PRO B 1 111 ? -0.456 -3.697 12.211 1 91.69 111 PRO B N 1
ATOM 3857 C CA . PRO B 1 111 ? -0.272 -3.518 13.656 1 91.69 111 PRO B CA 1
ATOM 3858 C C . PRO B 1 111 ? -0.341 -4.832 14.43 1 91.69 111 PRO B C 1
ATOM 3860 O O . PRO B 1 111 ? 0.448 -5.051 15.352 1 91.69 111 PRO B O 1
ATOM 3863 N N . ILE B 1 112 ? -1.213 -5.695 14.016 1 89.88 112 ILE B N 1
ATOM 3864 C CA . ILE B 1 112 ? -1.363 -6.992 14.664 1 89.88 112 ILE B CA 1
ATOM 3865 C C . ILE B 1 112 ? -0.136 -7.855 14.383 1 89.88 112 ILE B C 1
ATOM 3867 O O . ILE B 1 112 ? 0.379 -8.523 15.281 1 89.88 112 ILE B O 1
ATOM 3871 N N . VAL B 1 113 ? 0.282 -7.816 13.18 1 88.81 113 VAL B N 1
ATOM 3872 C CA . VAL B 1 113 ? 1.461 -8.578 12.781 1 88.81 113 VAL B CA 1
ATOM 3873 C C . VAL B 1 113 ? 2.67 -8.125 13.594 1 88.81 113 VAL B C 1
ATOM 3875 O O . VAL B 1 113 ? 3.434 -8.945 14.102 1 88.81 113 VAL B O 1
ATOM 3878 N N . HIS B 1 114 ? 2.828 -6.82 13.75 1 89.44 114 HIS B N 1
ATOM 3879 C CA . HIS B 1 114 ? 3.938 -6.266 14.523 1 89.44 114 HIS B CA 1
ATOM 3880 C C . HIS B 1 114 ? 3.873 -6.707 15.977 1 89.44 114 HIS B C 1
ATOM 3882 O O . HIS B 1 114 ? 4.895 -7.07 16.578 1 89.44 114 HIS B O 1
ATOM 3888 N N . GLU B 1 115 ? 2.742 -6.676 16.5 1 88.38 115 GLU B N 1
ATOM 3889 C CA . GLU B 1 115 ? 2.555 -7.07 17.891 1 88.38 115 GLU B CA 1
ATOM 3890 C C . GLU B 1 115 ? 2.91 -8.539 18.109 1 88.38 115 GLU B C 1
ATOM 3892 O O . GLU B 1 115 ? 3.594 -8.891 19.062 1 88.38 115 GLU B O 1
ATOM 3897 N N . GLU B 1 116 ? 2.471 -9.359 17.219 1 86.94 116 GLU B N 1
ATOM 3898 C CA . GLU B 1 116 ? 2.727 -10.797 17.312 1 86.94 116 GLU B CA 1
ATOM 3899 C C . GLU B 1 116 ? 4.215 -11.102 17.172 1 86.94 116 GLU B C 1
ATOM 3901 O O . GLU B 1 116 ? 4.754 -11.945 17.891 1 86.94 116 GLU B O 1
ATOM 3906 N N . LEU B 1 117 ? 4.801 -10.43 16.281 1 87.5 117 LEU B N 1
ATOM 3907 C CA . LEU B 1 117 ? 6.223 -10.648 16.047 1 87.5 117 LEU B CA 1
ATOM 3908 C C . LEU B 1 117 ? 7.047 -10.164 17.234 1 87.5 117 LEU B C 1
ATOM 3910 O O . LEU B 1 117 ? 8.047 -10.789 17.609 1 87.5 117 LEU B O 1
ATOM 3914 N N . ASN B 1 118 ? 6.664 -9.086 17.797 1 83.56 118 ASN B N 1
ATOM 3915 C CA . ASN B 1 118 ? 7.383 -8.539 18.938 1 83.56 118 ASN B CA 1
ATOM 3916 C C . ASN B 1 118 ? 7.23 -9.43 20.172 1 83.56 118 ASN B C 1
ATOM 3918 O O . ASN B 1 118 ? 8.148 -9.531 20.984 1 83.56 118 ASN B O 1
ATOM 3922 N N . LYS B 1 119 ? 6.125 -10.047 20.359 1 82.56 119 LYS B N 1
ATOM 3923 C CA . LYS B 1 119 ? 5.875 -10.938 21.5 1 82.56 119 LYS B CA 1
ATOM 3924 C C . LYS B 1 119 ? 6.672 -12.227 21.375 1 82.56 119 LYS B C 1
ATOM 3926 O O . LYS B 1 119 ? 7.145 -12.773 22.375 1 82.56 119 LYS B O 1
ATOM 3931 N N . SER B 1 120 ? 6.684 -12.703 20.219 1 73.81 120 SER B N 1
ATOM 3932 C CA . SER B 1 120 ? 7.281 -14.016 19.984 1 73.81 120 SER B CA 1
ATOM 3933 C C . SER B 1 120 ? 8.805 -13.93 19.953 1 73.81 120 SER B C 1
ATOM 3935 O O . SER B 1 120 ? 9.484 -14.945 20.109 1 73.81 120 SER B O 1
ATOM 3937 N N . ARG B 1 121 ? 9.273 -12.922 19.672 1 69.12 121 ARG B N 1
ATOM 3938 C CA . ARG B 1 121 ? 10.711 -12.797 19.453 1 69.12 121 ARG B CA 1
ATOM 3939 C C . ARG B 1 121 ? 11.445 -12.539 20.766 1 69.12 121 ARG B C 1
ATOM 3941 O O . ARG B 1 121 ? 11.031 -11.695 21.562 1 69.12 121 ARG B O 1
ATOM 3948 N N . GLU B 1 122 ? 12.031 -13.695 21.125 1 60.72 122 GLU B N 1
ATOM 3949 C CA . GLU B 1 122 ? 12.992 -13.562 22.219 1 60.72 122 GLU B CA 1
ATOM 3950 C C . GLU B 1 122 ? 14.227 -12.773 21.781 1 60.72 122 GLU B C 1
ATOM 3952 O O . GLU B 1 122 ? 14.828 -13.086 20.75 1 60.72 122 GLU B O 1
ATOM 3957 N N . GLY B 1 123 ? 14.398 -11.5 22.109 1 59.62 123 GLY B N 1
ATOM 3958 C CA . GLY B 1 123 ? 15.648 -10.797 21.844 1 59.62 123 GLY B CA 1
ATOM 3959 C C . GLY B 1 123 ? 15.492 -9.648 20.875 1 59.62 123 GLY B C 1
ATOM 3960 O O . GLY B 1 123 ? 14.391 -9.359 20.406 1 59.62 123 GLY B O 1
ATOM 3961 N N . ASP B 1 124 ? 16.5 -8.977 20.578 1 61.75 124 ASP B N 1
ATOM 3962 C CA . ASP B 1 124 ? 16.625 -7.789 19.734 1 61.75 124 ASP B CA 1
ATOM 3963 C C . ASP B 1 124 ? 16.734 -8.172 18.266 1 61.75 124 ASP B C 1
ATOM 3965 O O . ASP B 1 124 ? 17.828 -8.242 17.703 1 61.75 124 ASP B O 1
ATOM 3969 N N . LEU B 1 125 ? 15.633 -8.875 17.688 1 67.06 125 LEU B N 1
ATOM 3970 C CA . LEU B 1 125 ? 15.695 -9.141 16.25 1 67.06 125 LEU B CA 1
ATOM 3971 C C . LEU B 1 125 ? 15.625 -7.848 15.453 1 67.06 125 LEU B C 1
ATOM 3973 O O . LEU B 1 125 ? 14.773 -6.996 15.711 1 67.06 125 LEU B O 1
ATOM 3977 N N . GLY B 1 126 ? 16.672 -7.262 15.117 1 76.25 126 GLY B N 1
ATOM 3978 C CA . GLY B 1 126 ? 16.859 -6.066 14.312 1 76.25 126 GLY B CA 1
ATOM 3979 C C . GLY B 1 126 ? 15.57 -5.555 13.703 1 76.25 126 GLY B C 1
ATOM 3980 O O . GLY B 1 126 ? 14.555 -6.262 13.688 1 76.25 126 GLY B O 1
ATOM 3981 N N . PRO B 1 127 ? 15.531 -4.379 13.289 1 89.69 127 PRO B N 1
ATOM 3982 C CA . PRO B 1 127 ? 14.336 -3.748 12.734 1 89.69 127 PRO B CA 1
ATOM 3983 C C . PRO B 1 127 ? 13.945 -4.312 11.367 1 89.69 127 PRO B C 1
ATOM 3985 O O . PRO B 1 127 ? 14.812 -4.785 10.625 1 89.69 127 PRO B O 1
ATOM 3988 N N . TYR B 1 128 ? 12.688 -4.438 11.164 1 94.06 128 TYR B N 1
ATOM 3989 C CA . TYR B 1 128 ? 12.156 -4.773 9.852 1 94.06 128 TYR B CA 1
ATOM 3990 C C . TYR B 1 128 ? 11.094 -3.766 9.414 1 94.06 128 TYR B C 1
ATOM 3992 O O . TYR B 1 128 ? 10.445 -3.133 10.258 1 94.06 128 TYR B O 1
ATOM 4000 N N . PHE B 1 129 ? 10.977 -3.627 8.148 1 97.06 129 PHE B N 1
ATOM 4001 C CA . PHE B 1 129 ? 10.07 -2.654 7.547 1 97.06 129 PHE B CA 1
ATOM 4002 C C . PHE B 1 129 ? 9.242 -3.301 6.441 1 97.06 129 PHE B C 1
ATOM 4004 O O . PHE B 1 129 ? 9.68 -4.27 5.812 1 97.06 129 PHE B O 1
ATOM 4011 N N . ILE B 1 130 ? 8.047 -2.82 6.254 1 97.5 130 ILE B N 1
ATOM 4012 C CA . ILE B 1 130 ? 7.145 -3.393 5.262 1 97.5 130 ILE B CA 1
ATOM 4013 C C . ILE B 1 130 ? 6.594 -2.285 4.367 1 97.5 130 ILE B C 1
ATOM 4015 O O . ILE B 1 130 ? 6.148 -1.245 4.859 1 97.5 130 ILE B O 1
ATOM 4019 N N . SER B 1 131 ? 6.672 -2.449 3.08 1 98.38 131 SER B N 1
ATOM 4020 C CA . SER B 1 131 ? 6.051 -1.577 2.09 1 98.38 131 SER B CA 1
ATOM 4021 C C . SER B 1 131 ? 5.211 -2.377 1.1 1 98.38 131 SER B C 1
ATOM 4023 O O . SER B 1 131 ? 5.441 -3.572 0.907 1 98.38 131 SER B O 1
ATOM 4025 N N . ALA B 1 132 ? 4.199 -1.767 0.585 1 98.25 132 ALA B N 1
ATOM 4026 C CA . ALA B 1 132 ? 3.406 -2.338 -0.498 1 98.25 132 ALA B CA 1
ATOM 4027 C C . ALA B 1 132 ? 3.797 -1.733 -1.844 1 98.25 132 ALA B C 1
ATOM 4029 O O . ALA B 1 132 ? 4.035 -0.528 -1.943 1 98.25 132 ALA B O 1
ATOM 4030 N N . THR B 1 133 ? 3.902 -2.547 -2.844 1 98.38 133 THR B N 1
ATOM 4031 C CA . THR B 1 133 ? 4.297 -2.105 -4.176 1 98.38 133 THR B CA 1
ATOM 4032 C C . THR B 1 133 ? 3.266 -2.535 -5.215 1 98.38 133 THR B C 1
ATOM 4034 O O . THR B 1 133 ? 3.398 -3.596 -5.828 1 98.38 133 THR B O 1
ATOM 4037 N N . PRO B 1 134 ? 2.297 -1.674 -5.469 1 97.44 134 PRO B N 1
ATOM 4038 C CA . PRO B 1 134 ? 1.298 -2.004 -6.484 1 97.44 134 PRO B CA 1
ATOM 4039 C C . PRO B 1 134 ? 1.864 -1.969 -7.902 1 97.44 134 PRO B C 1
ATOM 4041 O O . PRO B 1 134 ? 2.613 -1.052 -8.25 1 97.44 134 PRO B O 1
ATOM 4044 N N . GLY B 1 135 ? 1.504 -2.947 -8.672 1 96.69 135 GLY B N 1
ATOM 4045 C CA . GLY B 1 135 ? 1.918 -3.031 -10.062 1 96.69 135 GLY B CA 1
ATOM 4046 C C . GLY B 1 135 ? 1.95 -4.453 -10.594 1 96.69 135 GLY B C 1
ATOM 4047 O O . GLY B 1 135 ? 1.959 -5.41 -9.812 1 96.69 135 GLY B O 1
ATOM 4048 N N . SER B 1 136 ? 1.989 -4.598 -11.891 1 96.38 136 SER B N 1
ATOM 4049 C CA . SER B 1 136 ? 2.143 -5.914 -12.492 1 96.38 136 SER B CA 1
ATOM 4050 C C . SER B 1 136 ? 3.584 -6.402 -12.406 1 96.38 136 SER B C 1
ATOM 4052 O O . SER B 1 136 ? 4.512 -5.688 -12.789 1 96.38 136 SER B O 1
ATOM 4054 N N . TYR B 1 137 ? 3.777 -7.629 -11.906 1 97.62 137 TYR B N 1
ATOM 4055 C CA . TYR B 1 137 ? 5.141 -8.133 -11.797 1 97.62 137 TYR B CA 1
ATOM 4056 C C . TYR B 1 137 ? 5.68 -8.555 -13.156 1 97.62 137 TYR B C 1
ATOM 4058 O O . TYR B 1 137 ? 6.82 -9 -13.273 1 97.62 137 TYR B O 1
ATOM 4066 N N . TYR B 1 138 ? 4.93 -8.367 -14.25 1 97.56 138 TYR B N 1
ATOM 4067 C CA . TYR B 1 138 ? 5.43 -8.578 -15.602 1 97.56 138 TYR B CA 1
ATOM 4068 C C . TYR B 1 138 ? 6.102 -7.312 -16.141 1 97.56 138 TYR B C 1
ATOM 4070 O O . TYR B 1 138 ? 6.562 -7.285 -17.281 1 97.56 138 TYR B O 1
ATOM 4078 N N . LYS B 1 139 ? 6.141 -6.305 -15.336 1 96.31 139 LYS B N 1
ATOM 4079 C CA . LYS B 1 139 ? 6.875 -5.066 -15.578 1 96.31 139 LYS B CA 1
ATOM 4080 C C . LYS B 1 139 ? 7.852 -4.773 -14.438 1 96.31 139 LYS B C 1
ATOM 4082 O O . LYS B 1 139 ? 7.852 -5.469 -13.422 1 96.31 139 LYS B O 1
ATOM 4087 N N . ARG B 1 140 ? 8.656 -3.744 -14.648 1 96.5 140 ARG B N 1
ATOM 4088 C CA . ARG B 1 140 ? 9.602 -3.342 -13.617 1 96.5 140 ARG B CA 1
ATOM 4089 C C . ARG B 1 140 ? 8.875 -2.783 -12.391 1 96.5 140 ARG B C 1
ATOM 4091 O O . ARG B 1 140 ? 7.918 -2.021 -12.531 1 96.5 140 ARG B O 1
ATOM 4098 N N . LEU B 1 141 ? 9.367 -3.197 -11.227 1 98 141 LEU B N 1
ATOM 4099 C CA . LEU B 1 141 ? 8.742 -2.779 -9.977 1 98 141 LEU B CA 1
ATOM 4100 C C . LEU B 1 141 ? 9.758 -2.121 -9.055 1 98 141 LEU B C 1
ATOM 4102 O O . LEU B 1 141 ? 9.383 -1.379 -8.141 1 98 141 LEU B O 1
ATOM 4106 N N . PHE B 1 142 ? 11.023 -2.439 -9.266 1 98.56 142 PHE B N 1
ATOM 4107 C CA . PHE B 1 142 ? 12.062 -2.023 -8.328 1 98.56 142 PHE B CA 1
ATOM 4108 C C . PHE B 1 142 ? 13.281 -1.503 -9.078 1 98.56 142 PHE B C 1
ATOM 4110 O O . PHE B 1 142 ? 13.461 -1.785 -10.266 1 98.56 142 PHE B O 1
ATOM 4117 N N . PRO B 1 143 ? 14.133 -0.734 -8.375 1 97.75 143 PRO B N 1
ATOM 4118 C CA . PRO B 1 143 ? 15.391 -0.276 -8.977 1 97.75 143 PRO B CA 1
ATOM 4119 C C . PRO B 1 143 ? 16.312 -1.428 -9.352 1 97.75 143 PRO B C 1
ATOM 4121 O O . PRO B 1 143 ? 16.125 -2.557 -8.891 1 97.75 143 PRO B O 1
ATOM 4124 N N . THR B 1 144 ? 17.25 -1.109 -10.188 1 97.06 144 THR B N 1
ATOM 4125 C CA . THR B 1 144 ? 18.25 -2.072 -10.617 1 97.06 144 THR B CA 1
ATOM 4126 C C . THR B 1 144 ? 19.062 -2.574 -9.43 1 97.06 144 THR B C 1
ATOM 4128 O O . THR B 1 144 ? 19.5 -1.783 -8.586 1 97.06 144 THR B O 1
ATOM 4131 N N . GLU B 1 145 ? 19.219 -3.896 -9.312 1 96.94 145 GLU B N 1
ATOM 4132 C CA . GLU B 1 145 ? 20.047 -4.531 -8.281 1 96.94 145 GLU B CA 1
ATOM 4133 C C . GLU B 1 145 ? 19.641 -4.066 -6.887 1 96.94 145 GLU B C 1
ATOM 4135 O O . GLU B 1 145 ? 20.484 -3.656 -6.094 1 96.94 145 GLU B O 1
ATOM 4140 N N . PHE B 1 146 ? 18.422 -4.168 -6.664 1 98 146 PHE B N 1
ATOM 4141 C CA . PHE B 1 146 ? 17.812 -3.643 -5.453 1 98 146 PHE B CA 1
ATOM 4142 C C . PHE B 1 146 ? 17.438 -4.773 -4.504 1 98 146 PHE B C 1
ATOM 4144 O O . PHE B 1 146 ? 17.594 -4.652 -3.287 1 98 146 PHE B O 1
ATOM 4151 N N . LEU B 1 147 ? 16.953 -5.891 -5.004 1 98.5 147 LEU B N 1
ATOM 4152 C CA . LEU B 1 147 ? 16.406 -6.988 -4.211 1 98.5 147 LEU B CA 1
ATOM 4153 C C . LEU B 1 147 ? 17.469 -8.055 -3.959 1 98.5 147 LEU B C 1
ATOM 4155 O O . LEU B 1 147 ? 18.266 -8.352 -4.844 1 98.5 147 LEU B O 1
ATOM 4159 N N . HIS B 1 148 ? 17.406 -8.602 -2.787 1 97.62 148 HIS B N 1
ATOM 4160 C CA . HIS B 1 148 ? 18.297 -9.703 -2.438 1 97.62 148 HIS B CA 1
ATOM 4161 C C . HIS B 1 148 ? 17.578 -11.047 -2.529 1 97.62 148 HIS B C 1
ATOM 4163 O O . HIS B 1 148 ? 18.188 -12.07 -2.822 1 97.62 148 HIS B O 1
ATOM 4169 N N . PHE B 1 149 ? 16.344 -11.039 -2.256 1 97.56 149 PHE B N 1
ATOM 4170 C CA . PHE B 1 149 ? 15.523 -12.25 -2.254 1 97.56 149 PHE B CA 1
ATOM 4171 C C . PHE B 1 149 ? 14.117 -11.945 -2.768 1 97.56 149 PHE B C 1
ATOM 4173 O O . PHE B 1 149 ? 13.5 -10.961 -2.363 1 97.56 149 PHE B O 1
ATOM 4180 N N . VAL B 1 150 ? 13.625 -12.805 -3.639 1 98.69 150 VAL B N 1
ATOM 4181 C CA . VAL B 1 150 ? 12.273 -12.68 -4.172 1 98.69 150 VAL B CA 1
ATOM 4182 C C . VAL B 1 150 ? 11.523 -13.992 -3.992 1 98.69 150 VAL B C 1
ATOM 4184 O O . VAL B 1 150 ? 12.07 -15.07 -4.262 1 98.69 150 VAL B O 1
ATOM 4187 N N . HIS B 1 151 ? 10.352 -13.891 -3.502 1 98.5 151 HIS B N 1
ATOM 4188 C CA . HIS B 1 151 ? 9.445 -15.016 -3.367 1 98.5 151 HIS B CA 1
ATOM 4189 C C . HIS B 1 151 ? 8.125 -14.758 -4.086 1 98.5 151 HIS B C 1
ATOM 4191 O O . HIS B 1 151 ? 7.617 -13.633 -4.066 1 98.5 151 HIS B O 1
ATOM 4197 N N . SER B 1 152 ? 7.629 -15.672 -4.77 1 98.31 152 SER B N 1
ATOM 4198 C CA . SER B 1 152 ? 6.301 -15.648 -5.375 1 98.31 152 SER B CA 1
ATOM 4199 C C . SER B 1 152 ? 5.605 -17 -5.238 1 98.31 152 SER B C 1
ATOM 4201 O O . 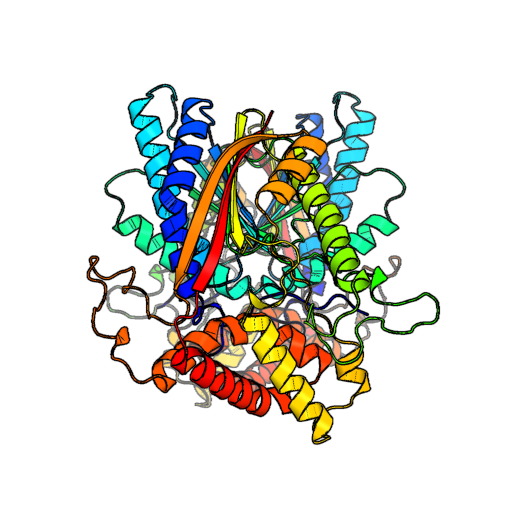SER B 1 152 ? 6.113 -18.016 -5.715 1 98.31 152 SER B O 1
ATOM 4203 N N . ALA B 1 153 ? 4.465 -16.969 -4.586 1 96.88 153 ALA B N 1
ATOM 4204 C CA . ALA B 1 153 ? 3.742 -18.219 -4.371 1 96.88 153 ALA B CA 1
ATOM 4205 C C . ALA B 1 153 ? 2.336 -18.141 -4.957 1 96.88 153 ALA B C 1
ATOM 4207 O O . ALA B 1 153 ? 1.617 -17.156 -4.746 1 96.88 153 ALA B O 1
ATOM 4208 N N . ASN B 1 154 ? 2.012 -19.188 -5.723 1 94.31 154 ASN B N 1
ATOM 4209 C CA . ASN B 1 154 ? 0.671 -19.375 -6.266 1 94.31 154 ASN B CA 1
ATOM 4210 C C . ASN B 1 154 ? 0.246 -18.188 -7.129 1 94.31 154 ASN B C 1
ATOM 4212 O O . ASN B 1 154 ? -0.904 -17.75 -7.07 1 94.31 154 ASN B O 1
ATOM 4216 N N . SER B 1 155 ? 1.169 -17.641 -7.863 1 94.5 155 SER B N 1
ATOM 4217 C CA . SER B 1 155 ? 0.803 -16.422 -8.594 1 94.5 155 SER B CA 1
ATOM 4218 C C . SER B 1 155 ? 1.364 -16.453 -10.016 1 94.5 155 SER B C 1
ATOM 4220 O O . SER B 1 155 ? 0.65 -16.156 -10.977 1 94.5 155 SER B O 1
ATOM 4222 N N . ALA B 1 156 ? 2.553 -16.891 -10.258 1 95.06 156 ALA B N 1
ATOM 4223 C CA . ALA B 1 156 ? 3.26 -16.719 -11.523 1 95.06 156 ALA B CA 1
ATOM 4224 C C . ALA B 1 156 ? 2.682 -17.641 -12.609 1 95.06 156 ALA B C 1
ATOM 4226 O O . ALA B 1 156 ? 3.16 -17.641 -13.742 1 95.06 156 ALA B O 1
ATOM 4227 N N . HIS B 1 157 ? 1.657 -18.422 -12.328 1 93.62 157 HIS B N 1
ATOM 4228 C CA . HIS B 1 157 ? 0.923 -19.188 -13.336 1 93.62 157 HIS B CA 1
ATOM 4229 C C . HIS B 1 157 ? -0.247 -18.375 -13.891 1 93.62 157 HIS B C 1
ATOM 4231 O O . HIS B 1 157 ? -0.841 -18.75 -14.898 1 93.62 157 HIS B O 1
ATOM 4237 N N . TRP B 1 158 ? -0.586 -17.297 -13.234 1 94.56 158 TRP B N 1
ATOM 4238 C CA . TRP B 1 158 ? -1.534 -16.344 -13.812 1 94.56 158 TRP B CA 1
ATOM 4239 C C . TRP B 1 158 ? -0.881 -15.539 -14.93 1 94.56 158 TRP B C 1
ATOM 4241 O O . TRP B 1 158 ? 0.238 -15.047 -14.773 1 94.56 158 TRP B O 1
ATOM 4251 N N . LEU B 1 159 ? -1.602 -15.414 -15.969 1 95.94 159 LEU B N 1
ATOM 4252 C CA . LEU B 1 159 ? -1.085 -14.688 -17.109 1 95.94 159 LEU B CA 1
ATOM 4253 C C . LEU B 1 159 ? -1.414 -13.203 -17.016 1 95.94 159 LEU B C 1
ATOM 4255 O O . LEU B 1 159 ? -2.33 -12.812 -16.281 1 95.94 159 LEU B O 1
ATOM 4259 N N . SER B 1 160 ? -0.618 -12.352 -17.703 1 95.62 160 SER B N 1
ATOM 4260 C CA . SER B 1 160 ? -0.83 -10.906 -17.688 1 95.62 160 SER B CA 1
ATOM 4261 C C . SER B 1 160 ? -2.15 -10.531 -18.359 1 95.62 160 SER B C 1
ATOM 4263 O O . SER B 1 160 ? -2.709 -9.469 -18.078 1 95.62 160 SER B O 1
ATOM 4265 N N . GLN B 1 161 ? -2.592 -11.414 -19.266 1 94.5 161 GLN B N 1
ATOM 4266 C CA . GLN B 1 161 ? -3.811 -11.195 -20.031 1 94.5 161 GLN B CA 1
ATOM 4267 C C . GLN B 1 161 ? -4.262 -12.484 -20.719 1 94.5 161 GLN B C 1
ATOM 4269 O O . GLN B 1 161 ? -3.506 -13.453 -20.797 1 94.5 161 GLN B O 1
ATOM 4274 N N . VAL B 1 162 ? -5.48 -12.43 -21.172 1 94.69 162 VAL B N 1
ATOM 4275 C CA . VAL B 1 162 ? -5.957 -13.492 -22.047 1 94.69 162 VAL B CA 1
ATOM 4276 C C . VAL B 1 162 ? -5.164 -13.461 -23.359 1 94.69 162 VAL B C 1
ATOM 4278 O O . VAL B 1 162 ? -4.895 -12.391 -23.906 1 94.69 162 VAL B O 1
ATOM 4281 N N . PRO B 1 163 ? -4.809 -14.672 -23.828 1 96 163 PRO B N 1
ATOM 4282 C CA . PRO B 1 163 ? -4.047 -14.68 -25.078 1 96 163 PRO B CA 1
ATOM 4283 C C . PRO B 1 163 ? -4.762 -13.961 -26.203 1 96 163 PRO B C 1
ATOM 4285 O O . PRO B 1 163 ? -5.91 -14.281 -26.531 1 96 163 PRO B O 1
ATOM 4288 N N . LYS B 1 164 ? -4.066 -13.055 -26.812 1 93.5 164 LYS B N 1
ATOM 4289 C CA . LYS B 1 164 ? -4.641 -12.266 -27.906 1 93.5 164 LYS B CA 1
ATOM 4290 C C . LYS B 1 164 ? -4.984 -13.148 -29.094 1 93.5 164 LYS B C 1
ATOM 4292 O O . LYS B 1 164 ? -5.941 -12.867 -29.828 1 93.5 164 LYS B O 1
ATOM 4297 N N . ARG B 1 165 ? -4.297 -14.156 -29.234 1 94.88 165 ARG B N 1
ATOM 4298 C CA . ARG B 1 165 ? -4.418 -15.039 -30.391 1 94.88 165 ARG B CA 1
ATOM 4299 C C . ARG B 1 165 ? -5.715 -15.836 -30.328 1 94.88 165 ARG B C 1
ATOM 4301 O O . ARG B 1 165 ? -6.07 -16.516 -31.297 1 94.88 165 ARG B O 1
ATOM 4308 N N . LEU B 1 166 ? -6.383 -15.742 -29.234 1 96.31 166 LEU B N 1
ATOM 4309 C CA . LEU B 1 166 ? -7.648 -16.469 -29.125 1 96.31 166 LEU B CA 1
ATOM 4310 C C . LEU B 1 166 ? -8.734 -15.789 -29.953 1 96.31 166 LEU B C 1
ATOM 4312 O O . LEU B 1 166 ? -9.797 -16.375 -30.188 1 96.31 166 LEU B O 1
ATOM 4316 N N . ILE B 1 167 ? -8.484 -14.602 -30.406 1 94.81 167 ILE B N 1
ATOM 4317 C CA . ILE B 1 167 ? -9.398 -13.875 -31.281 1 94.81 167 ILE B CA 1
ATOM 4318 C C . ILE B 1 167 ? -8.773 -13.711 -32.656 1 94.81 167 ILE B C 1
ATOM 4320 O O . ILE B 1 167 ? -7.688 -13.141 -32.812 1 94.81 167 ILE B O 1
ATOM 4324 N N . LYS B 1 168 ? -9.438 -14.156 -33.594 1 93.44 168 LYS B N 1
ATOM 4325 C CA . LYS B 1 168 ? -8.961 -14.016 -34.969 1 93.44 168 LYS B CA 1
ATOM 4326 C C . LYS B 1 168 ? -9.062 -12.562 -35.438 1 93.44 168 LYS B C 1
ATOM 4328 O O . LYS B 1 168 ? -9.711 -11.742 -34.781 1 93.44 168 LYS B O 1
ATOM 4333 N N . GLU B 1 169 ? -8.469 -12.344 -36.562 1 91.69 169 GLU B N 1
ATOM 4334 C CA . GLU B 1 169 ? -8.461 -11 -37.125 1 91.69 169 GLU B CA 1
ATOM 4335 C C . GLU B 1 169 ? -9.875 -10.523 -37.406 1 91.69 169 GLU B C 1
ATOM 4337 O O . GLU B 1 169 ? -10.172 -9.328 -37.312 1 91.69 169 GLU B O 1
ATOM 4342 N N . ASN B 1 170 ? -10.742 -11.414 -37.75 1 92.56 170 ASN B N 1
ATOM 4343 C CA . ASN B 1 170 ? -12.109 -11.055 -38.094 1 92.56 170 ASN B CA 1
ATOM 4344 C C . ASN B 1 170 ? -12.992 -10.922 -36.844 1 92.56 170 ASN B C 1
ATOM 4346 O O . ASN B 1 170 ? -14.203 -10.719 -36.969 1 92.56 170 ASN B O 1
ATOM 4350 N N . GLY B 1 171 ? -12.406 -11.156 -35.719 1 91.25 171 GLY B N 1
ATOM 4351 C CA . GLY B 1 171 ? -13.148 -10.961 -34.469 1 91.25 171 GLY B CA 1
ATOM 4352 C C . GLY B 1 171 ? -13.734 -12.25 -33.938 1 91.25 171 GLY B C 1
ATOM 4353 O O . GLY B 1 171 ? -14.312 -12.258 -32.844 1 91.25 171 GLY B O 1
ATOM 4354 N N . GLU B 1 172 ? -13.5 -13.312 -34.656 1 93.81 172 GLU B N 1
ATOM 4355 C CA . GLU B 1 172 ? -14.062 -14.594 -34.219 1 93.81 172 GLU B CA 1
ATOM 4356 C C . GLU B 1 172 ? -13.242 -15.195 -33.062 1 93.81 172 GLU B C 1
ATOM 4358 O O . GLU B 1 172 ? -12.016 -15.164 -33.094 1 93.81 172 GLU B O 1
ATOM 4363 N N . TYR B 1 173 ? -13.992 -15.719 -32.094 1 95.25 173 TYR B N 1
ATOM 4364 C CA . TYR B 1 173 ? -13.336 -16.422 -31 1 95.25 173 TYR B CA 1
ATOM 4365 C C . TYR B 1 173 ? -13.055 -17.875 -31.375 1 95.25 173 TYR B C 1
ATOM 4367 O O . TYR B 1 173 ? -13.93 -18.578 -31.875 1 95.25 173 TYR B O 1
ATOM 4375 N N . ILE B 1 174 ? -11.875 -18.312 -31.109 1 95.75 174 ILE B N 1
ATOM 4376 C CA . ILE B 1 174 ? -11.477 -19.625 -31.578 1 95.75 174 ILE B CA 1
ATOM 4377 C C . ILE B 1 174 ? -11.898 -20.688 -30.578 1 95.75 174 ILE B C 1
ATOM 4379 O O . ILE B 1 174 ? -12 -21.875 -30.906 1 95.75 174 ILE B O 1
ATOM 4383 N N . ASN B 1 175 ? -12.109 -20.328 -29.344 1 95.81 175 ASN B N 1
ATOM 4384 C CA . ASN B 1 175 ? -12.422 -21.266 -28.281 1 95.81 175 ASN B CA 1
ATOM 4385 C C . ASN B 1 175 ? -13.898 -21.234 -27.906 1 95.81 175 ASN B C 1
ATOM 4387 O O . ASN B 1 175 ? -14.25 -21.391 -26.734 1 95.81 175 ASN B O 1
ATOM 4391 N N . LYS B 1 176 ? -14.719 -21.094 -28.891 1 95.31 176 LYS B N 1
ATOM 4392 C CA . LYS B 1 176 ? -16.156 -20.938 -28.641 1 95.31 176 LYS B CA 1
ATOM 4393 C C . LYS B 1 176 ? -16.703 -22.078 -27.812 1 95.31 176 LYS B C 1
ATOM 4395 O O . LYS B 1 176 ? -16.359 -23.25 -28.047 1 95.31 176 LYS B O 1
ATOM 4400 N N . GLY B 1 177 ? -17.5 -21.656 -26.828 1 94.56 177 GLY B N 1
ATOM 4401 C CA . GLY B 1 177 ? -18.156 -22.641 -25.969 1 94.56 177 GLY B CA 1
ATOM 4402 C C . GLY B 1 177 ? -17.328 -23.016 -24.766 1 94.56 177 GLY B C 1
ATOM 4403 O O . GLY B 1 177 ? -17.828 -23.703 -23.859 1 94.56 177 GLY B O 1
ATOM 4404 N N . ASN B 1 178 ? -16.078 -22.594 -24.719 1 93.69 178 ASN B N 1
ATOM 4405 C CA . ASN B 1 178 ? -15.188 -22.875 -23.594 1 93.69 178 ASN B CA 1
ATOM 4406 C C . ASN B 1 178 ? -14.602 -21.594 -23 1 93.69 178 ASN B C 1
ATOM 4408 O O . ASN B 1 178 ? -14.477 -20.578 -23.703 1 93.69 178 ASN B O 1
ATOM 4412 N N . ILE B 1 179 ? -14.25 -21.672 -21.734 1 94.56 179 ILE B N 1
ATOM 4413 C CA . ILE B 1 179 ? -13.688 -20.5 -21.078 1 94.56 179 ILE B CA 1
ATOM 4414 C C . ILE B 1 179 ? -12.203 -20.719 -20.812 1 94.56 179 ILE B C 1
ATOM 4416 O O . ILE B 1 179 ? -11.531 -19.875 -20.219 1 94.56 179 ILE B O 1
ATOM 4420 N N . TYR B 1 180 ? -11.734 -21.891 -21.125 1 93.12 180 TYR B N 1
ATOM 4421 C CA . TYR B 1 180 ? -10.352 -22.312 -20.953 1 93.12 180 TYR B CA 1
ATOM 4422 C C . TYR B 1 180 ? -10.031 -23.516 -21.828 1 93.12 180 TYR B C 1
ATOM 4424 O O . TYR B 1 180 ? -10.875 -23.953 -22.625 1 93.12 180 TYR B O 1
ATOM 4432 N N . ILE B 1 181 ? -8.82 -24 -21.781 1 90.62 181 ILE B N 1
ATOM 4433 C CA . ILE B 1 181 ? -8.43 -25.203 -22.531 1 90.62 181 ILE B CA 1
ATOM 4434 C C . ILE B 1 181 ? -9.289 -26.375 -22.109 1 90.62 181 ILE B C 1
ATOM 4436 O O . ILE B 1 181 ? -9.344 -26.734 -20.922 1 90.62 181 ILE B O 1
ATOM 4440 N N . ALA B 1 182 ? -10.008 -26.906 -22.984 1 88.44 182 ALA B N 1
ATOM 4441 C CA . ALA B 1 182 ? -10.891 -28.047 -22.766 1 88.44 182 ALA B CA 1
ATOM 4442 C C . ALA B 1 182 ? -10.648 -29.141 -23.797 1 88.44 182 ALA B C 1
ATOM 4444 O O . ALA B 1 182 ? -9.883 -28.953 -24.734 1 88.44 182 ALA B O 1
ATOM 4445 N N . GLU B 1 183 ? -11.266 -30.266 -23.562 1 83.88 183 GLU B N 1
ATOM 4446 C CA . GLU B 1 183 ? -11.148 -31.375 -24.516 1 83.88 183 GLU B CA 1
ATOM 4447 C C . GLU B 1 183 ? -11.648 -30.969 -25.891 1 83.88 183 GLU B C 1
ATOM 4449 O O . GLU B 1 183 ? -11.133 -31.438 -26.906 1 83.88 183 GLU B O 1
ATOM 4454 N N . THR B 1 184 ? -12.594 -30.125 -25.938 1 86.88 184 THR B N 1
ATOM 4455 C CA . THR B 1 184 ? -13.219 -29.719 -27.188 1 86.88 184 THR B CA 1
ATOM 4456 C C . THR B 1 184 ? -12.5 -28.516 -27.781 1 86.88 184 THR B C 1
ATOM 4458 O O . THR B 1 184 ? -12.859 -28.047 -28.859 1 86.88 184 THR B O 1
ATOM 4461 N N . SER B 1 185 ? -11.508 -28 -27.078 1 91.44 185 SER B N 1
ATOM 4462 C CA . SER B 1 185 ? -10.773 -26.844 -27.594 1 91.44 185 SER B CA 1
ATOM 4463 C C . SER B 1 185 ? -9.891 -27.219 -28.781 1 91.44 185 SER B C 1
ATOM 4465 O O . SER B 1 185 ? -9.266 -28.281 -28.781 1 91.44 185 SER B O 1
ATOM 4467 N N . PRO B 1 186 ? -9.875 -26.391 -29.828 1 91.69 186 PRO B N 1
ATOM 4468 C CA . PRO B 1 186 ? -8.898 -26.609 -30.891 1 91.69 186 PRO B CA 1
ATOM 4469 C C . PRO B 1 186 ? -7.457 -26.531 -30.391 1 91.69 186 PRO B C 1
ATOM 4471 O O . PRO B 1 186 ? -7.172 -25.828 -29.422 1 91.69 186 PRO B O 1
ATOM 4474 N N . PRO B 1 187 ? -6.566 -27.25 -31.047 1 89.56 187 PRO B N 1
ATOM 4475 C CA . PRO B 1 187 ? -5.16 -27.234 -30.641 1 89.56 187 PRO B CA 1
ATOM 4476 C C . PRO B 1 187 ? -4.562 -25.844 -30.594 1 89.56 187 PRO B C 1
ATOM 4478 O O . PRO B 1 187 ? -3.664 -25.562 -29.797 1 89.56 187 PRO B O 1
ATOM 4481 N N . GLU B 1 188 ? -5.062 -24.969 -31.391 1 93.06 188 GLU B N 1
ATOM 4482 C CA . GLU B 1 188 ? -4.57 -23.594 -31.453 1 93.06 188 GLU B CA 1
ATOM 4483 C C . GLU B 1 188 ? -4.766 -22.875 -30.125 1 93.06 188 GLU B C 1
ATOM 4485 O O . GLU B 1 188 ? -4.016 -21.953 -29.797 1 93.06 188 GLU B O 1
ATOM 4490 N N . VAL B 1 189 ? -5.738 -23.312 -29.391 1 93.88 189 VAL B N 1
ATOM 4491 C CA . VAL B 1 189 ? -6.027 -22.703 -28.109 1 93.88 189 VAL B CA 1
ATOM 4492 C C . VAL B 1 189 ? -4.895 -22.984 -27.125 1 93.88 189 VAL B C 1
ATOM 4494 O O . VAL B 1 189 ? -4.422 -22.094 -26.422 1 93.88 189 VAL B O 1
ATOM 4497 N N . ILE B 1 190 ? -4.457 -24.203 -27.125 1 91.44 190 ILE B N 1
ATOM 4498 C CA . ILE B 1 190 ? -3.363 -24.594 -26.25 1 91.44 190 ILE B CA 1
ATOM 4499 C C . ILE B 1 190 ? -2.105 -23.812 -26.594 1 91.44 190 ILE B C 1
ATOM 4501 O O . ILE B 1 190 ? -1.404 -23.312 -25.703 1 91.44 190 ILE B O 1
ATOM 4505 N N . GLU B 1 191 ? -1.849 -23.703 -27.844 1 93.25 191 GLU B N 1
ATOM 4506 C CA . GLU B 1 191 ? -0.676 -22.969 -28.312 1 93.25 191 GLU B CA 1
ATOM 4507 C C . GLU B 1 191 ? -0.755 -21.484 -27.922 1 93.25 191 GLU B C 1
ATOM 4509 O O . GLU B 1 191 ? 0.26 -20.875 -27.594 1 93.25 191 GLU B O 1
ATOM 4514 N N . ALA B 1 192 ? -1.937 -20.922 -28.016 1 95.06 192 ALA B N 1
ATOM 4515 C CA . ALA B 1 192 ? -2.127 -19.516 -27.672 1 95.06 192 ALA B CA 1
ATOM 4516 C C . ALA B 1 192 ? -1.793 -19.266 -26.203 1 95.06 192 ALA B C 1
ATOM 4518 O O . ALA B 1 192 ? -1.102 -18.297 -25.859 1 95.06 192 ALA B O 1
ATOM 4519 N N . TYR B 1 193 ? -2.234 -20.156 -25.344 1 94.62 193 TYR B N 1
ATOM 4520 C CA . TYR B 1 193 ? -1.957 -20.047 -23.922 1 94.62 193 TYR B CA 1
ATOM 4521 C C . TYR B 1 193 ? -0.471 -20.234 -23.641 1 94.62 193 TYR B C 1
ATOM 4523 O O . TYR B 1 193 ? 0.115 -19.484 -22.844 1 94.62 193 TYR B O 1
ATOM 4531 N N . ARG B 1 194 ? 0.114 -21.203 -24.266 1 94.44 194 ARG B N 1
ATOM 4532 C CA . ARG B 1 194 ? 1.537 -21.469 -24.078 1 94.44 194 ARG B CA 1
ATOM 4533 C C . ARG B 1 194 ? 2.381 -20.281 -24.5 1 94.44 194 ARG B C 1
ATOM 4535 O O . ARG B 1 194 ? 3.326 -19.891 -23.812 1 94.44 194 ARG B O 1
ATOM 4542 N N . GLU B 1 195 ? 2.018 -19.703 -25.609 1 96.44 195 GLU B N 1
ATOM 4543 C CA . GLU B 1 195 ? 2.76 -18.562 -26.125 1 96.44 195 GLU B CA 1
ATOM 4544 C C . GLU B 1 195 ? 2.631 -17.344 -25.203 1 96.44 195 GLU B C 1
ATOM 4546 O O . GLU B 1 195 ? 3.598 -16.609 -24.984 1 96.44 195 GLU B O 1
ATOM 4551 N N . GLN B 1 196 ? 1.463 -17.141 -24.719 1 96.44 196 GLN B N 1
ATOM 4552 C CA . GLN B 1 196 ? 1.271 -16.047 -23.781 1 96.44 196 GLN B CA 1
ATOM 4553 C C . GLN B 1 196 ? 2.082 -16.281 -22.5 1 96.44 196 GLN B C 1
ATOM 4555 O O . GLN B 1 196 ? 2.668 -15.336 -21.953 1 96.44 196 GLN B O 1
ATOM 4560 N N . TYR B 1 197 ? 2.1 -17.531 -22.047 1 96 197 TYR B N 1
ATOM 4561 C CA . TYR B 1 197 ? 2.918 -17.859 -20.891 1 96 197 TYR B CA 1
ATOM 4562 C C . TYR B 1 197 ? 4.391 -17.594 -21.156 1 96 197 TYR B C 1
ATOM 4564 O O . TYR B 1 197 ? 5.086 -17 -20.328 1 96 197 TYR B O 1
ATOM 4572 N N . LYS B 1 198 ? 4.844 -18.047 -22.234 1 97.88 198 LYS B N 1
ATOM 4573 C CA . LYS B 1 198 ? 6.234 -17.812 -22.625 1 97.88 198 LYS B CA 1
ATOM 4574 C C . LYS B 1 198 ? 6.57 -16.328 -22.609 1 97.88 198 LYS B C 1
ATOM 4576 O O . LYS B 1 198 ? 7.586 -15.922 -22.031 1 97.88 198 LYS B O 1
ATOM 4581 N N . GLU B 1 199 ? 5.715 -15.578 -23.188 1 98 199 GLU B N 1
ATOM 4582 C CA . GLU B 1 199 ? 5.922 -14.133 -23.25 1 98 199 GLU B CA 1
ATOM 4583 C C . GLU B 1 199 ? 5.941 -13.531 -21.844 1 98 199 GLU B C 1
ATOM 4585 O O . GLU B 1 199 ? 6.832 -12.75 -21.5 1 98 199 GLU B O 1
ATOM 4590 N N . ASP B 1 200 ? 4.977 -13.883 -21.062 1 97.88 200 ASP B N 1
ATOM 4591 C CA . ASP B 1 200 ? 4.824 -13.344 -19.719 1 97.88 200 ASP B CA 1
ATOM 4592 C C . ASP B 1 200 ? 5.992 -13.758 -18.828 1 97.88 200 ASP B C 1
ATOM 4594 O O . ASP B 1 200 ? 6.598 -12.914 -18.156 1 97.88 200 ASP B O 1
ATOM 4598 N N . PHE B 1 201 ? 6.273 -15.047 -18.828 1 98.38 201 PHE B N 1
ATOM 4599 C CA . PHE B 1 201 ? 7.309 -15.562 -17.938 1 98.38 201 PHE B CA 1
ATOM 4600 C C . PHE B 1 201 ? 8.672 -15.008 -18.328 1 98.38 201 PHE B C 1
ATOM 4602 O O . PHE B 1 201 ? 9.492 -14.711 -17.453 1 98.38 201 PHE B O 1
ATOM 4609 N N . THR B 1 202 ? 8.898 -14.859 -19.562 1 98.69 202 THR B N 1
ATOM 4610 C CA . THR B 1 202 ? 10.133 -14.242 -20.031 1 98.69 202 THR B CA 1
ATOM 4611 C C . THR B 1 202 ? 10.234 -12.797 -19.547 1 98.69 202 THR B C 1
ATOM 4613 O O . THR B 1 202 ? 11.281 -12.367 -19.062 1 98.69 202 THR B O 1
ATOM 4616 N N . ALA B 1 203 ? 9.172 -12.055 -19.656 1 98.56 203 ALA B N 1
ATOM 4617 C CA . ALA B 1 203 ? 9.148 -10.68 -19.172 1 98.56 203 ALA B CA 1
ATOM 4618 C C . ALA B 1 203 ? 9.375 -10.625 -17.672 1 98.56 203 ALA B C 1
ATOM 4620 O O . ALA B 1 203 ? 10.117 -9.766 -17.172 1 98.56 203 ALA B O 1
ATOM 4621 N N . PHE B 1 204 ? 8.734 -11.539 -17.031 1 98.62 204 PHE B N 1
ATOM 4622 C CA . PHE B 1 204 ? 8.883 -11.656 -15.586 1 98.62 204 PHE B CA 1
ATOM 4623 C C . PHE B 1 204 ? 10.344 -11.859 -15.203 1 98.62 204 PHE B C 1
ATOM 4625 O O . PHE B 1 204 ? 10.875 -11.156 -14.336 1 98.62 204 PHE B O 1
ATOM 4632 N N . LEU B 1 205 ? 10.977 -12.781 -15.805 1 98.81 205 LEU B N 1
ATOM 4633 C CA . LEU B 1 205 ? 12.367 -13.102 -15.539 1 98.81 205 LEU B CA 1
ATOM 4634 C C . LEU B 1 205 ? 13.281 -11.93 -15.883 1 98.81 205 LEU B C 1
ATOM 4636 O O . LEU B 1 205 ? 14.227 -11.641 -15.148 1 98.81 205 LEU B O 1
ATOM 4640 N N . LYS B 1 206 ? 13 -11.305 -16.969 1 98.75 206 LYS B N 1
ATOM 4641 C CA . LYS B 1 206 ? 13.805 -10.156 -17.375 1 98.75 206 LYS B CA 1
ATOM 4642 C C . LYS B 1 206 ? 13.75 -9.039 -16.344 1 98.75 206 LYS B C 1
ATOM 4644 O O . LYS B 1 206 ? 14.781 -8.461 -15.992 1 98.75 206 LYS B O 1
ATOM 4649 N N . CYS B 1 207 ? 12.586 -8.719 -15.891 1 98.56 207 CYS B N 1
ATOM 4650 C CA . CYS B 1 207 ? 12.414 -7.68 -14.883 1 98.56 207 CYS B CA 1
ATOM 4651 C C . CYS B 1 207 ? 13.148 -8.039 -13.602 1 98.56 207 CYS B C 1
ATOM 4653 O O . CYS B 1 207 ? 13.891 -7.223 -13.055 1 98.56 207 CYS B O 1
ATOM 4655 N N . ARG B 1 208 ? 12.961 -9.273 -13.156 1 98.81 208 ARG B N 1
ATOM 4656 C CA . ARG B 1 208 ? 13.633 -9.727 -11.945 1 98.81 208 ARG B CA 1
ATOM 4657 C C . ARG B 1 208 ? 15.148 -9.789 -12.148 1 98.81 208 ARG B C 1
ATOM 4659 O O . ARG B 1 208 ? 15.914 -9.5 -11.227 1 98.81 208 ARG B O 1
ATOM 4666 N N . GLY B 1 209 ? 15.531 -10.18 -13.328 1 98.75 209 GLY B N 1
ATOM 4667 C CA . GLY B 1 209 ? 16.953 -10.18 -13.648 1 98.75 209 GLY B CA 1
ATOM 4668 C C . GLY B 1 209 ? 17.594 -8.82 -13.484 1 98.75 209 GLY B C 1
ATOM 4669 O O . GLY B 1 209 ? 18.781 -8.734 -13.141 1 98.75 209 GLY B O 1
ATOM 4670 N N . GLN B 1 210 ? 16.906 -7.789 -13.711 1 98 210 GLN B N 1
ATOM 4671 C CA . GLN B 1 210 ? 17.406 -6.426 -13.547 1 98 210 GLN B CA 1
ATOM 4672 C C . GLN B 1 210 ? 17.312 -5.984 -12.086 1 98 210 GLN B C 1
ATOM 4674 O O . GLN B 1 210 ? 18.172 -5.246 -11.602 1 98 210 GLN B O 1
ATOM 4679 N N . GLU B 1 211 ? 16.344 -6.453 -11.352 1 98.69 211 GLU B N 1
ATOM 4680 C CA . GLU B 1 211 ? 15.992 -5.922 -10.039 1 98.69 211 GLU B CA 1
ATOM 4681 C C . GLU B 1 211 ? 16.781 -6.629 -8.93 1 98.69 211 GLU B C 1
ATOM 4683 O O . GLU B 1 211 ? 17.031 -6.047 -7.879 1 98.69 211 GLU B O 1
ATOM 4688 N N . ILE B 1 212 ? 17.078 -7.91 -9.172 1 98.56 212 ILE B N 1
ATOM 4689 C CA . ILE B 1 212 ? 17.766 -8.703 -8.148 1 98.56 212 ILE B CA 1
ATOM 4690 C C . ILE B 1 212 ? 19.266 -8.531 -8.281 1 98.56 212 ILE B C 1
ATOM 4692 O O . ILE B 1 212 ? 19.812 -8.516 -9.391 1 98.56 212 ILE B O 1
ATOM 4696 N N . VAL B 1 213 ? 20 -8.406 -7.191 1 97.75 213 VAL B N 1
ATOM 4697 C CA . VAL B 1 213 ? 21.453 -8.281 -7.176 1 97.75 213 VAL B CA 1
ATOM 4698 C C . VAL B 1 213 ? 22.094 -9.594 -7.621 1 97.75 213 VAL B C 1
ATOM 4700 O O . VAL B 1 213 ? 21.484 -10.664 -7.484 1 97.75 213 VAL B O 1
ATOM 4703 N N . SER B 1 214 ? 23.297 -9.539 -8.148 1 96.94 214 SER B N 1
ATOM 4704 C CA . SER B 1 214 ? 24.031 -10.758 -8.477 1 96.94 214 SER B CA 1
ATOM 4705 C C . SER B 1 214 ? 24.188 -11.648 -7.25 1 96.94 214 SER B C 1
ATOM 4707 O O . SER B 1 214 ? 24.547 -11.18 -6.172 1 96.94 214 SER B O 1
ATOM 4709 N N . GLY B 1 215 ? 23.875 -12.867 -7.398 1 96.38 215 GLY B N 1
ATOM 4710 C CA . GLY B 1 215 ? 23.922 -13.805 -6.285 1 96.38 215 GLY B CA 1
ATOM 4711 C C . GLY B 1 215 ? 22.641 -13.852 -5.488 1 96.38 215 GLY B C 1
ATOM 4712 O O . GLY B 1 215 ? 22.453 -14.734 -4.645 1 96.38 215 GLY B O 1
ATOM 4713 N N . GLY B 1 216 ? 21.734 -12.82 -5.754 1 97.88 216 GLY B N 1
ATOM 4714 C CA . GLY B 1 216 ? 20.438 -12.859 -5.113 1 97.88 216 GLY B CA 1
ATOM 4715 C C . GLY B 1 216 ? 19.625 -14.094 -5.48 1 97.88 216 GLY B C 1
ATOM 4716 O O . GLY B 1 216 ? 20 -14.828 -6.402 1 97.88 216 GLY B O 1
ATOM 4717 N N . ARG B 1 217 ? 18.578 -14.344 -4.766 1 98 217 ARG B N 1
ATOM 4718 C CA . ARG B 1 217 ? 17.828 -15.586 -4.93 1 98 217 ARG B CA 1
ATOM 4719 C C . ARG B 1 217 ? 16.359 -15.297 -5.199 1 98 217 ARG B C 1
ATOM 4721 O O . ARG B 1 217 ? 15.82 -14.281 -4.746 1 98 217 ARG B O 1
ATOM 4728 N N . MET B 1 218 ? 15.75 -16.172 -5.879 1 98.75 218 MET B N 1
ATOM 4729 C CA . MET B 1 218 ? 14.312 -16.125 -6.129 1 98.75 218 MET B CA 1
ATOM 4730 C C . MET B 1 218 ? 13.703 -17.516 -6.047 1 98.75 218 MET B C 1
ATOM 4732 O O . MET B 1 218 ? 14.273 -18.484 -6.57 1 98.75 218 MET B O 1
ATOM 4736 N N . VAL B 1 219 ? 12.602 -17.641 -5.367 1 98.69 219 VAL B N 1
ATOM 4737 C CA . VAL B 1 219 ? 11.875 -18.891 -5.273 1 98.69 219 VAL B CA 1
ATOM 4738 C C . VAL B 1 219 ? 10.453 -18.703 -5.793 1 98.69 219 VAL B C 1
ATOM 4740 O O . VAL B 1 219 ? 9.719 -17.844 -5.312 1 98.69 219 VAL B O 1
ATOM 4743 N N . LEU B 1 220 ? 10.109 -19.516 -6.742 1 98.69 220 LEU B N 1
ATOM 4744 C CA . LEU B 1 220 ? 8.766 -19.531 -7.324 1 98.69 220 LEU B CA 1
ATOM 4745 C C . LEU B 1 220 ? 8.031 -20.812 -6.973 1 98.69 220 LEU B C 1
ATOM 4747 O O . LEU B 1 220 ? 8.539 -21.906 -7.203 1 98.69 220 LEU B O 1
ATOM 4751 N N . ASN B 1 221 ? 6.918 -20.688 -6.344 1 97.94 221 ASN B N 1
ATOM 4752 C CA . ASN B 1 221 ? 5.965 -21.766 -6.133 1 97.94 221 ASN B CA 1
ATOM 4753 C C . ASN B 1 221 ? 4.742 -21.625 -7.035 1 97.94 221 ASN B C 1
ATOM 4755 O O . ASN B 1 221 ? 3.881 -20.781 -6.789 1 97.94 221 ASN B O 1
ATOM 4759 N N . ILE B 1 222 ? 4.652 -22.484 -8.078 1 96.31 222 ILE B N 1
ATOM 4760 C CA . ILE B 1 222 ? 3.635 -22.281 -9.102 1 96.31 222 ILE B CA 1
ATOM 4761 C C . ILE B 1 222 ? 2.826 -23.562 -9.297 1 96.31 222 ILE B C 1
ATOM 4763 O O . ILE B 1 222 ? 3.363 -24.656 -9.18 1 96.31 222 ILE B O 1
ATOM 4767 N N . MET B 1 223 ? 1.54 -23.375 -9.523 1 93.56 223 MET B N 1
ATOM 4768 C CA . MET B 1 223 ? 0.765 -24.516 -10.008 1 93.56 223 MET B CA 1
ATOM 4769 C C . MET B 1 223 ? 1.292 -25 -11.359 1 93.56 223 MET B C 1
ATOM 4771 O O . MET B 1 223 ? 1.635 -24.188 -12.219 1 93.56 223 MET B O 1
ATOM 4775 N N . ALA B 1 224 ? 1.328 -26.266 -11.484 1 93.19 224 ALA B N 1
ATOM 4776 C CA . ALA B 1 224 ? 2.018 -26.844 -12.633 1 93.19 224 ALA B CA 1
ATOM 4777 C C . ALA B 1 224 ? 1.282 -28.078 -13.141 1 93.19 224 ALA B C 1
ATOM 4779 O O . ALA B 1 224 ? 0.227 -28.438 -12.617 1 93.19 224 ALA B O 1
ATOM 4780 N N . THR B 1 225 ? 1.73 -28.547 -14.273 1 90.44 225 THR B N 1
ATOM 4781 C CA . THR B 1 225 ? 1.223 -29.797 -14.844 1 90.44 225 THR B CA 1
ATOM 4782 C C . THR B 1 225 ? 2.371 -30.703 -15.281 1 90.44 225 THR B C 1
ATOM 4784 O O . THR B 1 225 ? 3.508 -30.234 -15.43 1 90.44 225 THR B O 1
ATOM 4787 N N . THR B 1 226 ? 2.111 -32 -15.234 1 84.5 226 THR B N 1
ATOM 4788 C CA . THR B 1 226 ? 3.115 -32.969 -15.703 1 84.5 226 THR B CA 1
ATOM 4789 C C . THR B 1 226 ? 3.002 -33.156 -17.203 1 84.5 226 THR B C 1
ATO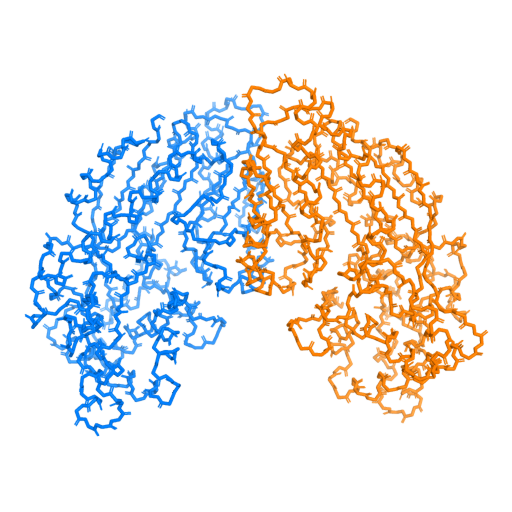M 4791 O O . THR B 1 226 ? 3.945 -33.625 -17.844 1 84.5 226 THR B O 1
ATOM 4794 N N . GLU B 1 227 ? 1.795 -32.969 -17.641 1 75.94 227 GLU B N 1
ATOM 4795 C CA . GLU B 1 227 ? 1.592 -33.156 -19.078 1 75.94 227 GLU B CA 1
ATOM 4796 C C . GLU B 1 227 ? 1.063 -31.875 -19.719 1 75.94 227 GLU B C 1
ATOM 4798 O O . GLU B 1 227 ? 0.206 -31.188 -19.156 1 75.94 227 GLU B O 1
ATOM 4803 N N . SER B 1 228 ? 1.861 -31.266 -20.656 1 58.91 228 SER B N 1
ATOM 4804 C CA . SER B 1 228 ? 1.55 -29.969 -21.281 1 58.91 228 SER B CA 1
ATOM 4805 C C . SER B 1 228 ? 0.133 -29.953 -21.844 1 58.91 228 SER B C 1
ATOM 4807 O O . SER B 1 228 ? -0.506 -28.906 -21.891 1 58.91 228 SER B O 1
ATOM 4809 N N . HIS B 1 229 ? -0.346 -30.984 -22.328 1 55.84 229 HIS B N 1
ATOM 4810 C CA . HIS B 1 229 ? -1.483 -30.875 -23.234 1 55.84 229 HIS B CA 1
ATOM 4811 C C . HIS B 1 229 ? -2.736 -31.5 -22.625 1 55.84 229 HIS B C 1
ATOM 4813 O O . HIS B 1 229 ? -3.787 -31.531 -23.281 1 55.84 229 HIS B O 1
ATOM 4819 N N . LYS B 1 230 ? -2.615 -32.031 -21.453 1 55.56 230 LYS B N 1
ATOM 4820 C CA . LYS B 1 230 ? -3.887 -32.656 -21.141 1 55.56 230 LYS B CA 1
ATOM 4821 C C . LYS B 1 230 ? -4.82 -31.719 -20.406 1 55.56 230 LYS B C 1
ATOM 4823 O O . LYS B 1 230 ? -4.445 -31.141 -19.375 1 55.56 230 LYS B O 1
ATOM 4828 N N . PRO B 1 231 ? -5.832 -31.219 -21.172 1 50.97 231 PRO B N 1
ATOM 4829 C CA . PRO B 1 231 ? -6.887 -30.359 -20.625 1 50.97 231 PRO B CA 1
ATOM 4830 C C . PRO B 1 231 ? -7.316 -30.781 -19.219 1 50.97 231 PRO B C 1
ATOM 4832 O O . PRO B 1 231 ? -7.73 -29.922 -18.422 1 50.97 231 PRO B O 1
ATOM 4835 N N . HIS B 1 232 ? -7.359 -32.125 -18.906 1 47.31 232 HIS B N 1
ATOM 4836 C CA . HIS B 1 232 ? -8.125 -32.688 -17.812 1 47.31 232 HIS B CA 1
ATOM 4837 C C . HIS B 1 232 ? -7.547 -32.312 -16.453 1 47.31 232 HIS B C 1
ATOM 4839 O O . HIS B 1 232 ? -8.227 -32.406 -15.438 1 47.31 232 HIS B O 1
ATOM 4845 N N . HIS B 1 233 ? -6.402 -31.562 -16.453 1 57.25 233 HIS B N 1
ATOM 4846 C CA . HIS B 1 233 ? -5.789 -31.688 -15.141 1 57.25 233 HIS B CA 1
ATOM 4847 C C . HIS B 1 233 ? -6.121 -30.484 -14.266 1 57.25 233 HIS B C 1
ATOM 4849 O O . HIS B 1 233 ? -5.816 -30.484 -13.07 1 57.25 233 HIS B O 1
ATOM 4855 N N . TYR B 1 234 ? -7.035 -29.672 -14.828 1 76.56 234 TYR B N 1
ATOM 4856 C CA . TYR B 1 234 ? -7.32 -28.641 -13.836 1 76.56 234 TYR B CA 1
ATOM 4857 C C . TYR B 1 234 ? -8.805 -28.594 -13.516 1 76.56 234 TYR B C 1
ATOM 4859 O O . TYR B 1 234 ? -9.57 -27.906 -14.203 1 76.56 234 TYR B O 1
ATOM 4867 N N . PHE B 1 235 ? -9.164 -29.375 -12.617 1 81.44 235 PHE B N 1
ATOM 4868 C CA . PHE B 1 235 ? -10.547 -29.594 -12.211 1 81.44 235 PHE B CA 1
ATOM 4869 C C . PHE B 1 235 ? -11.25 -28.266 -11.961 1 81.44 235 PHE B C 1
ATOM 4871 O O . PHE B 1 235 ? -12.43 -28.125 -12.266 1 81.44 235 PHE B O 1
ATOM 4878 N N . MET B 1 236 ? -10.539 -27.25 -11.523 1 87.25 236 MET B N 1
ATOM 4879 C CA . MET B 1 236 ? -11.148 -25.969 -11.164 1 87.25 236 MET B CA 1
ATOM 4880 C C . MET B 1 236 ? -11.727 -25.266 -12.391 1 87.25 236 MET B C 1
ATOM 4882 O O . MET B 1 236 ? -12.867 -24.812 -12.367 1 87.25 236 MET B O 1
ATOM 4886 N N . THR B 1 237 ? -10.945 -25.25 -13.453 1 89.12 237 THR B N 1
ATOM 4887 C CA . THR B 1 237 ? -11.422 -24.594 -14.664 1 89.12 237 THR B CA 1
ATOM 4888 C C . THR B 1 237 ? -12.492 -25.453 -15.352 1 89.12 237 THR B C 1
ATOM 4890 O O . THR B 1 237 ? -13.422 -24.906 -15.953 1 89.12 237 THR B O 1
ATOM 4893 N N . ASN B 1 238 ? -12.359 -26.734 -15.18 1 89.5 238 ASN B N 1
ATOM 4894 C CA . ASN B 1 238 ? -13.32 -27.641 -15.797 1 89.5 238 ASN B CA 1
ATOM 4895 C C . ASN B 1 238 ? -14.703 -27.484 -15.172 1 89.5 238 ASN B C 1
ATOM 4897 O O . ASN B 1 238 ? -15.711 -27.484 -15.875 1 89.5 238 ASN B O 1
ATOM 4901 N N . VAL B 1 239 ? -14.773 -27.453 -13.906 1 93.06 239 VAL B N 1
ATOM 4902 C CA . VAL B 1 239 ? -16.062 -27.344 -13.242 1 93.06 239 VAL B CA 1
ATOM 4903 C C . VAL B 1 239 ? -16.703 -25.984 -13.539 1 93.06 239 VAL B C 1
ATOM 4905 O O . VAL B 1 239 ? -17.922 -25.891 -13.703 1 93.06 239 VAL B O 1
ATOM 4908 N N . LEU B 1 240 ? -15.883 -24.953 -13.602 1 94.75 240 LEU B N 1
ATOM 4909 C CA . LEU B 1 240 ? -16.391 -23.625 -13.977 1 94.75 240 LEU B CA 1
ATOM 4910 C C . LEU B 1 240 ? -16.906 -23.625 -15.406 1 94.75 240 LEU B C 1
ATOM 4912 O O . LEU B 1 240 ? -18 -23.109 -15.672 1 94.75 240 LEU B O 1
ATOM 4916 N N . ASN B 1 241 ? -16.094 -24.188 -16.25 1 94.62 241 ASN B N 1
ATOM 4917 C CA . ASN B 1 241 ? -16.469 -24.297 -17.656 1 94.62 241 ASN B CA 1
ATOM 4918 C C . ASN B 1 241 ? -17.797 -25.047 -17.828 1 94.62 241 ASN B C 1
ATOM 4920 O O . ASN B 1 241 ? -18.672 -24.594 -18.547 1 94.62 241 ASN B O 1
ATOM 4924 N N . THR B 1 242 ? -17.953 -26.156 -17.172 1 95.44 242 THR B N 1
ATOM 4925 C CA . THR B 1 242 ? -19.156 -26.984 -17.25 1 95.44 242 THR B CA 1
ATOM 4926 C C . THR B 1 242 ? -20.375 -26.219 -16.734 1 95.44 242 THR B C 1
ATOM 4928 O O . THR B 1 242 ? -21.422 -26.234 -17.375 1 95.44 242 THR B O 1
ATOM 4931 N N . ALA B 1 243 ? -20.203 -25.594 -15.625 1 97.44 243 ALA B N 1
ATOM 4932 C CA . ALA B 1 243 ? -21.312 -24.859 -15.016 1 97.44 243 ALA B CA 1
ATOM 4933 C C . ALA B 1 243 ? -21.766 -23.719 -15.914 1 97.44 243 ALA B C 1
ATOM 4935 O O . ALA B 1 243 ? -22.969 -23.516 -16.109 1 97.44 243 ALA B O 1
ATOM 4936 N N . LEU B 1 244 ? -20.859 -22.969 -16.5 1 97.62 244 LEU B N 1
ATOM 4937 C CA . LEU B 1 244 ? -21.203 -21.844 -17.359 1 97.62 244 LEU B CA 1
ATOM 4938 C C . LEU B 1 244 ? -21.844 -22.312 -18.656 1 97.62 244 LEU B C 1
ATOM 4940 O O . LEU B 1 244 ? -22.781 -21.688 -19.156 1 97.62 244 LEU B O 1
ATOM 4944 N N . LYS B 1 245 ? -21.375 -23.391 -19.156 1 96.75 245 LYS B N 1
ATOM 4945 C CA . LYS B 1 245 ? -21.984 -23.969 -20.344 1 96.75 245 LYS B CA 1
ATOM 4946 C C . LYS B 1 245 ? -23.438 -24.375 -20.094 1 96.75 245 LYS B C 1
ATOM 4948 O O . LYS B 1 245 ? -24.312 -24.125 -20.922 1 96.75 245 LYS B O 1
ATOM 4953 N N . ASP B 1 246 ? -23.609 -24.984 -18.938 1 97.56 246 ASP B N 1
ATOM 4954 C CA . ASP B 1 246 ? -24.953 -25.375 -18.531 1 97.56 246 ASP B CA 1
ATOM 4955 C C . ASP B 1 246 ? -25.875 -24.156 -18.438 1 97.56 246 ASP B C 1
ATOM 4957 O O . ASP B 1 246 ? -27.016 -24.188 -18.891 1 97.56 246 ASP B O 1
ATOM 4961 N N . MET B 1 247 ? -25.375 -23.109 -17.875 1 98.12 247 MET B N 1
ATOM 4962 C CA . MET B 1 247 ? -26.156 -21.891 -17.703 1 98.12 247 MET B CA 1
ATOM 4963 C C . MET B 1 247 ? -26.469 -21.25 -19.047 1 98.12 247 MET B C 1
ATOM 4965 O O . MET B 1 247 ? -27.578 -20.734 -19.25 1 98.12 247 MET B O 1
ATOM 4969 N N . ALA B 1 248 ? -25.562 -21.297 -19.938 1 97.75 248 ALA B N 1
ATOM 4970 C CA . ALA B 1 248 ? -25.812 -20.781 -21.281 1 97.75 248 ALA B CA 1
ATOM 4971 C C . ALA B 1 248 ? -26.875 -21.594 -22 1 97.75 248 ALA B C 1
ATOM 4973 O O . ALA B 1 248 ? -27.766 -21.047 -22.641 1 97.75 248 ALA B O 1
ATOM 4974 N N . SER B 1 249 ? -26.812 -22.859 -21.859 1 97.5 249 SER B N 1
ATOM 4975 C CA . SER B 1 249 ? -27.75 -23.75 -22.516 1 97.5 249 SER B CA 1
ATOM 4976 C C . SER B 1 249 ? -29.172 -23.547 -21.984 1 97.5 249 SER B C 1
ATOM 4978 O O . SER B 1 249 ? -30.141 -23.781 -22.703 1 97.5 249 SER B O 1
ATOM 4980 N N . GLN B 1 250 ? -29.234 -23.078 -20.75 1 97.62 250 GLN B N 1
ATOM 4981 C CA . GLN B 1 250 ? -30.531 -22.844 -20.109 1 97.62 250 GLN B CA 1
ATOM 4982 C C . GLN B 1 250 ? -31 -21.406 -20.344 1 97.62 250 GLN B C 1
ATOM 4984 O O . GLN B 1 250 ? -32.062 -21.016 -19.844 1 97.62 250 GLN B O 1
ATOM 4989 N N . GLY B 1 251 ? -30.156 -20.641 -20.953 1 96.75 251 GLY B N 1
ATOM 4990 C CA . GLY B 1 251 ? -30.516 -19.266 -21.281 1 96.75 251 GLY B CA 1
ATOM 4991 C C . GLY B 1 251 ? -30.328 -18.312 -20.125 1 96.75 251 GLY B C 1
ATOM 4992 O O . GLY B 1 251 ? -30.812 -17.172 -20.156 1 96.75 251 GLY B O 1
ATOM 4993 N N . LEU B 1 252 ? -29.594 -18.734 -19.125 1 97.25 252 LEU B N 1
ATOM 4994 C CA . LEU B 1 252 ? -29.359 -17.906 -17.953 1 97.25 252 LEU B CA 1
ATOM 4995 C C . LEU B 1 252 ? -28.281 -16.875 -18.234 1 97.25 252 LEU B C 1
ATOM 4997 O O . LEU B 1 252 ? -28.219 -15.836 -17.578 1 97.25 252 LEU B O 1
ATOM 5001 N N . ILE B 1 253 ? -27.359 -17.188 -19.156 1 97.44 253 ILE B N 1
ATOM 5002 C CA . ILE B 1 253 ? -26.375 -16.234 -19.641 1 97.44 253 ILE B CA 1
ATOM 5003 C C . ILE B 1 253 ? -26.328 -16.266 -21.172 1 97.44 253 ILE B C 1
ATOM 5005 O O . ILE B 1 253 ? -26.766 -17.25 -21.781 1 97.44 253 ILE B O 1
ATOM 5009 N N . GLU B 1 254 ? -25.891 -15.25 -21.734 1 97.19 254 GLU B N 1
ATOM 5010 C CA . GLU B 1 254 ? -25.781 -15.18 -23.188 1 97.19 254 GLU B CA 1
ATOM 5011 C C . GLU B 1 254 ? -24.625 -16.016 -23.703 1 97.19 254 GLU B C 1
ATOM 5013 O O . GLU B 1 254 ? -23.547 -16.016 -23.109 1 97.19 254 GLU B O 1
ATOM 5018 N N . GLN B 1 255 ? -24.922 -16.703 -24.766 1 96.88 255 GLN B N 1
ATOM 5019 C CA . GLN B 1 255 ? -23.875 -17.516 -25.391 1 96.88 255 GLN B CA 1
ATOM 5020 C C . GLN B 1 255 ? -22.672 -16.672 -25.797 1 96.88 255 GLN B C 1
ATOM 5022 O O . GLN B 1 255 ? -21.531 -17.125 -25.688 1 96.88 255 GLN B O 1
ATOM 5027 N N . GLU B 1 256 ? -22.906 -15.484 -26.234 1 95.56 256 GLU B N 1
ATOM 5028 C CA . GLU B 1 256 ? -21.844 -14.594 -26.672 1 95.56 256 GLU B CA 1
ATOM 5029 C C . GLU B 1 256 ? -20.906 -14.242 -25.5 1 95.56 256 GLU B C 1
ATOM 5031 O O . GLU B 1 256 ? -19.703 -14.078 -25.703 1 95.56 256 GLU B O 1
ATOM 5036 N N . LYS B 1 257 ? -21.469 -14.133 -24.359 1 96.12 257 LYS B N 1
ATOM 5037 C CA . LYS B 1 257 ? -20.672 -13.836 -23.172 1 96.12 257 LYS B CA 1
ATOM 5038 C C . LYS B 1 257 ? -19.797 -15.031 -22.781 1 96.12 257 LYS B C 1
ATOM 5040 O O . LYS B 1 257 ? -18.656 -14.867 -22.375 1 96.12 257 LYS B O 1
ATOM 5045 N N . LEU B 1 258 ? -20.406 -16.172 -22.922 1 97.06 258 LEU B N 1
ATOM 5046 C CA . LEU B 1 258 ? -19.609 -17.375 -22.688 1 97.06 258 LEU B CA 1
ATOM 5047 C C . LEU B 1 258 ? -18.453 -17.469 -23.672 1 97.06 258 LEU B C 1
ATOM 5049 O O . LEU B 1 258 ? -17.312 -17.703 -23.281 1 97.06 258 LEU B O 1
ATOM 5053 N N . ASP B 1 259 ? -18.703 -17.172 -24.922 1 96.19 259 ASP B N 1
ATOM 5054 C CA . ASP B 1 259 ? -17.719 -17.328 -26 1 96.19 259 ASP B CA 1
ATOM 5055 C C . ASP B 1 259 ? -16.594 -16.312 -25.859 1 96.19 259 ASP B C 1
ATOM 5057 O O . ASP B 1 259 ? -15.469 -16.578 -26.297 1 96.19 259 ASP B O 1
ATOM 5061 N N . SER B 1 260 ? -16.875 -15.242 -25.219 1 95.12 260 SER B N 1
ATOM 5062 C CA . SER B 1 260 ? -15.906 -14.156 -25.172 1 95.12 260 SER B CA 1
ATOM 5063 C C . SER B 1 260 ? -15.172 -14.125 -23.828 1 95.12 260 SER B C 1
ATOM 5065 O O . SER B 1 260 ? -14.391 -13.219 -23.562 1 95.12 260 SER B O 1
ATOM 5067 N N . PHE B 1 261 ? -15.391 -15.133 -23.016 1 95.12 261 PHE B N 1
ATOM 5068 C CA . PHE B 1 261 ? -14.758 -15.172 -21.703 1 95.12 261 PHE B CA 1
ATOM 5069 C C . PHE B 1 261 ? -13.664 -16.234 -21.656 1 95.12 261 PHE B C 1
ATOM 5071 O O . PHE B 1 261 ? -13.891 -17.375 -22.047 1 95.12 261 PHE B O 1
ATOM 5078 N N . GLU B 1 262 ? -12.469 -15.867 -21.219 1 94.88 262 GLU B N 1
ATOM 5079 C CA . GLU B 1 262 ? -11.328 -16.766 -21.062 1 94.88 262 GLU B CA 1
ATOM 5080 C C . GLU B 1 262 ? -10.633 -16.531 -19.719 1 94.88 262 GLU B C 1
ATOM 5082 O O . GLU B 1 262 ? -10.562 -15.398 -19.234 1 94.88 262 GLU B O 1
ATOM 5087 N N . ILE B 1 263 ? -10.117 -17.562 -19.109 1 92.81 263 ILE B N 1
ATOM 5088 C CA . ILE B 1 263 ? -9.359 -17.469 -17.859 1 92.81 263 ILE B CA 1
ATOM 5089 C C . ILE B 1 263 ? -7.867 -17.359 -18.188 1 92.81 263 ILE B C 1
ATOM 5091 O O . ILE B 1 263 ? -7.301 -18.203 -18.875 1 92.81 263 ILE B O 1
ATOM 5095 N N . PRO B 1 264 ? -7.191 -16.297 -17.75 1 94.19 264 PRO B N 1
ATOM 5096 C CA . PRO B 1 264 ? -5.762 -16.125 -18.016 1 94.19 264 PRO B CA 1
ATOM 5097 C C . PRO B 1 264 ? -4.879 -16.906 -17.062 1 94.19 264 PRO B C 1
ATOM 5099 O O . PRO B 1 264 ? -4.246 -16.328 -16.172 1 94.19 264 PRO B O 1
ATOM 5102 N N . PHE B 1 265 ? -4.797 -18.156 -17.25 1 91.88 265 PHE B N 1
ATOM 5103 C CA . PHE B 1 265 ? -4.109 -19.125 -16.406 1 91.88 265 PHE B CA 1
ATOM 5104 C C . PHE B 1 265 ? -3.352 -20.141 -17.25 1 91.88 265 PHE B C 1
ATOM 5106 O O . PHE B 1 265 ? -3.852 -20.594 -18.281 1 91.88 265 PHE B O 1
ATOM 5113 N N . TYR B 1 266 ? -2.129 -20.438 -16.844 1 92.31 266 TYR B N 1
ATOM 5114 C CA . TYR B 1 266 ? -1.383 -21.484 -17.547 1 92.31 266 TYR B CA 1
ATOM 5115 C C . TYR B 1 266 ? -0.397 -22.172 -16.609 1 92.31 266 TYR B C 1
ATOM 5117 O O . TYR B 1 266 ? 0.602 -21.578 -16.203 1 92.31 266 TYR B O 1
ATOM 5125 N N . PRO B 1 267 ? -0.59 -23.391 -16.234 1 92.88 267 PRO B N 1
ATOM 5126 C CA . PRO B 1 267 ? 0.367 -24.188 -15.477 1 92.88 267 PRO B CA 1
ATOM 5127 C C . PRO B 1 267 ? 1.447 -24.812 -16.359 1 92.88 267 PRO B C 1
ATOM 5129 O O . PRO B 1 267 ? 1.153 -25.703 -17.156 1 92.88 267 PRO B O 1
ATOM 5132 N N . PRO B 1 268 ? 2.627 -24.453 -16.219 1 93.69 268 PRO B N 1
ATOM 5133 C CA . PRO B 1 268 ? 3.686 -24.969 -17.094 1 93.69 268 PRO B CA 1
ATOM 5134 C C . PRO B 1 268 ? 4.184 -26.344 -16.641 1 93.69 268 PRO B C 1
ATOM 5136 O O . PRO B 1 268 ? 4.023 -26.719 -15.484 1 93.69 268 PRO B O 1
ATOM 5139 N N . THR B 1 269 ? 4.723 -27.047 -17.594 1 93.38 269 THR B N 1
ATOM 5140 C CA . THR B 1 269 ? 5.531 -28.203 -17.219 1 93.38 269 THR B CA 1
ATOM 5141 C C . THR B 1 269 ? 6.895 -27.766 -16.703 1 93.38 269 THR B C 1
ATOM 5143 O O . THR B 1 269 ? 7.312 -26.625 -16.906 1 93.38 269 THR B O 1
ATOM 5146 N N . LYS B 1 270 ? 7.523 -28.734 -16.016 1 95.06 270 LYS B N 1
ATOM 5147 C CA . LYS B 1 270 ? 8.875 -28.484 -15.531 1 95.06 270 LYS B CA 1
ATOM 5148 C C . LYS B 1 270 ? 9.812 -28.109 -16.672 1 95.06 270 LYS B C 1
ATOM 5150 O O . LYS B 1 270 ? 10.625 -27.188 -16.547 1 95.06 270 LYS B O 1
ATOM 5155 N N . GLU B 1 271 ? 9.672 -28.766 -17.766 1 94.56 271 GLU B N 1
ATOM 5156 C CA . GLU B 1 271 ? 10.531 -28.562 -18.938 1 94.56 271 GLU B CA 1
ATOM 5157 C C . GLU B 1 271 ? 10.305 -27.188 -19.547 1 94.56 271 GLU B C 1
ATOM 5159 O O . GLU B 1 271 ? 11.266 -26.516 -19.922 1 94.56 271 GLU B O 1
ATOM 5164 N N . GLU B 1 272 ? 9.07 -26.812 -19.672 1 94.5 272 GLU B N 1
ATOM 5165 C CA . GLU B 1 272 ? 8.766 -25.484 -20.203 1 94.5 272 GLU B CA 1
ATOM 5166 C C . GLU B 1 272 ? 9.406 -24.391 -19.359 1 94.5 272 GLU B C 1
ATOM 5168 O O . GLU B 1 272 ? 10.102 -23.516 -19.891 1 94.5 272 GLU B O 1
ATOM 5173 N N . ALA B 1 273 ? 9.188 -24.453 -18.062 1 96.19 273 ALA B N 1
ATOM 5174 C CA . ALA B 1 273 ? 9.727 -23.453 -17.156 1 96.19 273 ALA B CA 1
ATOM 5175 C C . ALA B 1 273 ? 11.25 -23.391 -17.25 1 96.19 273 ALA B C 1
ATOM 5177 O O . ALA B 1 273 ? 11.828 -22.312 -17.406 1 96.19 273 ALA B O 1
ATOM 5178 N N . LYS B 1 274 ? 11.867 -24.531 -17.172 1 97.31 274 LYS B N 1
ATOM 5179 C CA . LYS B 1 274 ? 13.32 -24.609 -17.219 1 97.31 274 LYS B CA 1
ATOM 5180 C C . LYS B 1 274 ? 13.859 -24.031 -18.531 1 97.31 274 LYS B C 1
ATOM 5182 O O . LYS B 1 274 ? 14.836 -23.281 -18.531 1 97.31 274 LYS B O 1
ATOM 5187 N N . THR B 1 275 ? 13.211 -24.391 -19.609 1 97.56 275 THR B N 1
ATOM 5188 C CA . THR B 1 275 ? 13.641 -23.953 -20.922 1 97.56 275 THR B CA 1
ATOM 5189 C C . THR B 1 275 ? 13.586 -22.422 -21.031 1 97.56 275 THR B C 1
ATOM 5191 O O . THR B 1 275 ? 14.539 -21.797 -21.5 1 97.56 275 THR B O 1
ATOM 5194 N N . TYR B 1 276 ? 12.5 -21.859 -20.594 1 97.81 276 TYR B N 1
ATOM 5195 C CA . TYR B 1 276 ? 12.352 -20.406 -20.719 1 97.81 276 TYR B CA 1
ATOM 5196 C C . TYR B 1 276 ? 13.328 -19.688 -19.812 1 97.81 276 TYR B C 1
ATOM 5198 O O . TYR B 1 276 ? 13.812 -18.594 -20.156 1 97.81 276 TYR B O 1
ATOM 5206 N N . ILE B 1 277 ? 13.656 -20.219 -18.609 1 98.5 277 ILE B N 1
ATOM 5207 C CA . ILE B 1 277 ? 14.648 -19.641 -17.703 1 98.5 277 ILE B CA 1
ATOM 5208 C C . ILE B 1 277 ? 16.016 -19.641 -18.391 1 98.5 277 ILE B C 1
ATOM 5210 O O . ILE B 1 277 ? 16.719 -18.625 -18.359 1 98.5 277 ILE B O 1
ATOM 5214 N N . GLU B 1 278 ? 16.359 -20.734 -19.016 1 98.12 278 GLU B N 1
ATOM 5215 C CA . GLU B 1 278 ? 17.656 -20.875 -19.656 1 98.12 278 GLU B CA 1
ATOM 5216 C C . GLU B 1 278 ? 17.766 -19.953 -20.875 1 98.12 278 GLU B C 1
ATOM 5218 O O . GLU B 1 278 ? 18.828 -19.375 -21.125 1 98.12 278 GLU B O 1
ATOM 5223 N N . ILE B 1 279 ? 16.719 -19.875 -21.594 1 98.12 279 ILE B N 1
ATOM 5224 C CA . ILE B 1 279 ? 16.703 -19.031 -22.781 1 98.12 279 ILE B CA 1
ATOM 5225 C C . ILE B 1 279 ? 16.891 -17.562 -22.375 1 98.12 279 ILE B C 1
ATOM 5227 O O . ILE B 1 279 ? 17.688 -16.844 -22.984 1 98.12 279 ILE B O 1
ATOM 5231 N N . GLU B 1 280 ? 16.109 -17.125 -21.422 1 98.19 280 GLU B N 1
ATOM 5232 C CA . GLU B 1 280 ? 16.219 -15.742 -20.969 1 98.19 280 GLU B CA 1
ATOM 5233 C C . GLU B 1 280 ? 17.625 -15.461 -20.422 1 98.19 280 GLU B C 1
ATOM 5235 O O . GLU B 1 280 ? 18.219 -14.43 -20.734 1 98.19 280 GLU B O 1
ATOM 5240 N N . GLY B 1 281 ? 18.141 -16.234 -19.469 1 98.56 281 GLY B N 1
ATOM 5241 C CA 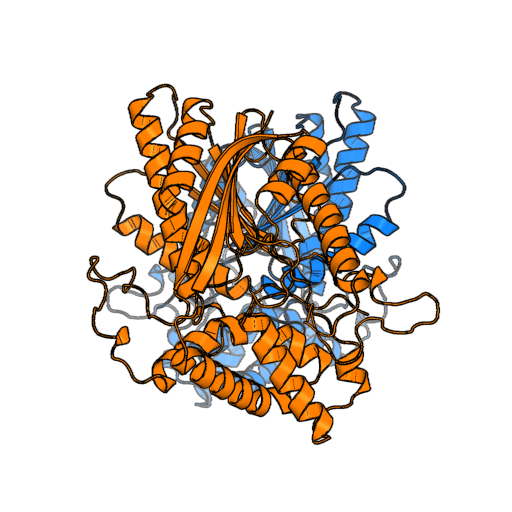. GLY B 1 281 ? 19.578 -16.328 -19.25 1 98.56 281 GLY B CA 1
ATOM 5242 C C . GLY B 1 281 ? 20.047 -15.57 -18.031 1 98.56 281 GLY B C 1
ATOM 5243 O O . GLY B 1 281 ? 21.219 -15.602 -17.688 1 98.56 281 GLY B O 1
ATOM 5244 N N . SER B 1 282 ? 19.156 -14.938 -17.25 1 98.69 282 SER B N 1
ATOM 5245 C CA . SER B 1 282 ? 19.578 -14.102 -16.141 1 98.69 282 SER B CA 1
ATOM 5246 C C . SER B 1 282 ? 19.797 -14.93 -14.875 1 98.69 282 SER B C 1
ATOM 5248 O O . SER B 1 282 ? 20.406 -14.453 -13.906 1 98.69 282 SER B O 1
ATOM 5250 N N . PHE B 1 283 ? 19.359 -16.219 -14.883 1 98.69 283 PHE B N 1
ATOM 5251 C CA . PHE B 1 283 ? 19.375 -16.984 -13.641 1 98.69 283 PHE B CA 1
ATOM 5252 C C . PHE B 1 283 ? 19.969 -18.359 -13.867 1 98.69 283 PHE B C 1
ATOM 5254 O O . PHE B 1 283 ? 19.875 -18.922 -14.961 1 98.69 283 PHE B O 1
ATOM 5261 N N . TYR B 1 284 ? 20.531 -18.938 -12.773 1 97.75 284 TYR B N 1
ATOM 5262 C CA . TYR B 1 284 ? 20.812 -20.359 -12.641 1 97.75 284 TYR B CA 1
ATOM 5263 C C . TYR B 1 284 ? 19.672 -21.062 -11.922 1 97.75 284 TYR B C 1
ATOM 5265 O O . TYR B 1 284 ? 19.141 -20.562 -10.922 1 97.75 284 TYR B O 1
ATOM 5273 N N . VAL B 1 285 ? 19.328 -22.188 -12.508 1 98.31 285 VAL B N 1
ATOM 5274 C CA . VAL B 1 285 ? 18.375 -23.031 -11.781 1 98.31 285 VAL B CA 1
ATOM 5275 C C . VAL B 1 285 ? 19.109 -23.781 -10.672 1 98.31 285 VAL B C 1
ATOM 5277 O O . VAL B 1 285 ? 19.922 -24.656 -10.945 1 98.31 285 VAL B O 1
ATOM 5280 N N . HIS B 1 286 ? 18.812 -23.438 -9.453 1 97.69 286 HIS B N 1
ATOM 5281 C CA . HIS B 1 286 ? 19.422 -24.109 -8.312 1 97.69 286 HIS B CA 1
ATOM 5282 C C . HIS B 1 286 ? 18.75 -25.438 -8.031 1 97.69 286 HIS B C 1
ATOM 5284 O O . HIS B 1 286 ? 19.422 -26.453 -7.836 1 97.69 286 HIS B O 1
ATOM 5290 N N . GLU B 1 287 ? 17.406 -25.391 -8.039 1 97.06 287 GLU B N 1
ATOM 5291 C CA . GLU B 1 287 ? 16.656 -26.641 -7.867 1 97.06 287 GLU B CA 1
ATOM 5292 C C . GLU B 1 287 ? 15.203 -26.469 -8.305 1 97.06 287 GLU B C 1
ATOM 5294 O O . GLU B 1 287 ? 14.672 -25.344 -8.289 1 97.06 287 GLU B O 1
ATOM 5299 N N . ILE B 1 288 ? 14.648 -27.531 -8.773 1 97.19 288 ILE B N 1
ATOM 5300 C CA . ILE B 1 288 ? 13.211 -27.625 -9.023 1 97.19 288 ILE B CA 1
ATOM 5301 C C . ILE B 1 288 ? 12.641 -28.859 -8.305 1 97.19 288 ILE B C 1
ATOM 5303 O O . ILE B 1 288 ? 13.094 -29.984 -8.531 1 97.19 288 ILE B O 1
ATOM 5307 N N . LYS B 1 289 ? 11.719 -28.594 -7.426 1 97 289 LYS B N 1
ATOM 5308 C CA . LYS B 1 289 ? 11 -29.656 -6.727 1 97 289 LYS B CA 1
ATOM 5309 C C . LYS B 1 289 ? 9.516 -29.609 -7.051 1 97 289 LYS B C 1
ATOM 5311 O O . LYS B 1 289 ? 9 -28.594 -7.531 1 97 289 LYS B O 1
ATOM 5316 N N . ASN B 1 290 ? 8.938 -30.75 -6.879 1 95.38 290 ASN B N 1
ATOM 5317 C CA . ASN B 1 290 ? 7.5 -30.828 -7.113 1 95.38 290 ASN B CA 1
ATOM 5318 C C . ASN B 1 290 ? 6.773 -31.469 -5.938 1 95.38 290 ASN B C 1
ATOM 5320 O O . ASN B 1 290 ? 7.363 -32.219 -5.176 1 95.38 290 ASN B O 1
ATOM 5324 N N . PHE B 1 291 ? 5.535 -31.062 -5.746 1 94.06 291 PHE B N 1
ATOM 5325 C CA . PHE B 1 291 ? 4.672 -31.656 -4.734 1 94.06 291 PHE B CA 1
ATOM 5326 C C . PHE B 1 291 ? 3.205 -31.484 -5.105 1 94.06 291 PHE B C 1
ATOM 5328 O O . PHE B 1 291 ? 2.877 -30.766 -6.051 1 94.06 291 PHE B O 1
ATOM 5335 N N . THR B 1 292 ? 2.383 -32.25 -4.469 1 91.38 292 THR B N 1
ATOM 5336 C CA . THR B 1 292 ? 0.938 -32.125 -4.621 1 91.38 292 THR B CA 1
ATOM 5337 C C . THR B 1 292 ? 0.311 -31.547 -3.355 1 91.38 292 THR B C 1
ATOM 5339 O O . THR B 1 292 ? 0.873 -31.672 -2.266 1 91.38 292 THR B O 1
ATOM 5342 N N . VAL B 1 293 ? -0.726 -30.797 -3.551 1 90.5 293 VAL B N 1
ATOM 5343 C CA . VAL B 1 293 ? -1.492 -30.234 -2.443 1 90.5 293 VAL B CA 1
ATOM 5344 C C . VAL B 1 293 ? -2.936 -30.734 -2.512 1 90.5 293 VAL B C 1
ATOM 5346 O O . VAL B 1 293 ? -3.576 -30.641 -3.562 1 90.5 293 VAL B O 1
ATOM 5349 N N . ASP B 1 294 ? -3.445 -31.219 -1.408 1 87.31 294 ASP B N 1
ATOM 5350 C CA . ASP B 1 294 ? -4.852 -31.609 -1.327 1 87.31 294 ASP B CA 1
ATOM 5351 C C . ASP B 1 294 ? -5.758 -30.375 -1.354 1 87.31 294 ASP B C 1
ATOM 5353 O O . ASP B 1 294 ? -5.492 -29.391 -0.673 1 87.31 294 ASP B O 1
ATOM 5357 N N . TRP B 1 295 ? -6.793 -30.531 -2.113 1 87.38 295 TRP B N 1
ATOM 5358 C CA . TRP B 1 295 ? -7.625 -29.344 -2.309 1 87.38 295 TRP B CA 1
ATOM 5359 C C . TRP B 1 295 ? -8.922 -29.453 -1.508 1 87.38 295 TRP B C 1
ATOM 5361 O O . TRP B 1 295 ? -9.75 -28.547 -1.536 1 87.38 295 TRP B O 1
ATOM 5371 N N . ASP B 1 296 ? -9.18 -30.531 -0.862 1 79 296 ASP B N 1
ATOM 5372 C CA . ASP B 1 296 ? -10.477 -30.688 -0.211 1 79 296 ASP B CA 1
ATOM 5373 C C . ASP B 1 296 ? -10.312 -31.031 1.268 1 79 296 ASP B C 1
ATOM 5375 O O . ASP B 1 296 ? -11.273 -31.391 1.938 1 79 296 ASP B O 1
ATOM 5379 N N . VAL B 1 297 ? -9.125 -31.156 1.734 1 70.88 297 VAL B N 1
ATOM 5380 C CA . VAL B 1 297 ? -8.938 -31.5 3.139 1 70.88 297 VAL B CA 1
ATOM 5381 C C . VAL B 1 297 ? -8.477 -30.281 3.92 1 70.88 297 VAL B C 1
ATOM 5383 O O . VAL B 1 297 ? -7.59 -29.547 3.475 1 70.88 297 VAL B O 1
ATOM 5386 N N . PRO B 1 298 ? -9.305 -29.922 4.93 1 59.62 298 PRO B N 1
ATOM 5387 C CA . PRO B 1 298 ? -8.82 -28.797 5.746 1 59.62 298 PRO B CA 1
ATOM 5388 C C . PRO B 1 298 ? -7.449 -29.078 6.367 1 59.62 298 PRO B C 1
ATOM 5390 O O . PRO B 1 298 ? -7.199 -30.188 6.844 1 59.62 298 PRO B O 1
ATOM 5393 N N . THR B 1 299 ? -6.469 -28.578 5.699 1 55.75 299 THR B N 1
ATOM 5394 C CA . THR B 1 299 ? -5.141 -28.781 6.266 1 55.75 299 THR B CA 1
ATOM 5395 C C . THR B 1 299 ? -5.148 -28.547 7.773 1 55.75 299 THR B C 1
ATOM 5397 O O . THR B 1 299 ? -6.051 -27.891 8.297 1 55.75 299 THR B O 1
ATOM 5400 N N . LYS B 1 300 ? -4.055 -29.062 8.453 1 48.56 300 LYS B N 1
ATOM 5401 C CA . LYS B 1 300 ? -3.746 -28.844 9.859 1 48.56 300 LYS B CA 1
ATOM 5402 C C . LYS B 1 300 ? -3.926 -27.375 10.234 1 48.56 300 LYS B C 1
ATOM 5404 O O . LYS B 1 300 ? -3.781 -26.484 9.391 1 48.56 300 LYS B O 1
ATOM 5409 N N . ASP B 1 301 ? -4.84 -27.062 11.109 1 44.34 301 ASP B N 1
ATOM 5410 C CA . ASP B 1 301 ? -4.73 -25.719 11.695 1 44.34 301 ASP B CA 1
ATOM 5411 C C . ASP B 1 301 ? -3.279 -25.234 11.695 1 44.34 301 ASP B C 1
ATOM 5413 O O . ASP B 1 301 ? -2.428 -25.828 12.367 1 44.34 301 ASP B O 1
ATOM 5417 N N . PHE B 1 302 ? -2.76 -24.875 10.641 1 39.06 302 PHE B N 1
ATOM 5418 C CA . PHE B 1 302 ? -1.407 -24.328 10.719 1 39.06 302 PHE B CA 1
ATOM 5419 C C . PHE B 1 302 ? -1.092 -23.875 12.141 1 39.06 302 PHE B C 1
ATOM 5421 O O . PHE B 1 302 ? 0.075 -23.797 12.531 1 39.06 302 PHE B O 1
ATOM 5428 N N . HIS B 1 303 ? -2.002 -23.172 12.711 1 36.94 303 HIS B N 1
ATOM 5429 C CA . HIS B 1 303 ? -1.706 -22.781 14.086 1 36.94 303 HIS B CA 1
ATOM 5430 C C . HIS B 1 303 ? -1.695 -24 15.008 1 36.94 303 HIS B C 1
ATOM 5432 O O . HIS B 1 303 ? -1.285 -23.906 16.172 1 36.94 303 HIS B O 1
ATOM 5438 N N . ASN B 1 304 ? -2.453 -25.078 14.711 1 35.28 304 ASN B N 1
ATOM 5439 C CA . ASN B 1 304 ? -2.441 -26.188 15.656 1 35.28 304 ASN B CA 1
ATOM 5440 C C . ASN B 1 304 ? -1.439 -27.266 15.242 1 35.28 304 ASN B C 1
ATOM 5442 O O . ASN B 1 304 ? -1.224 -27.5 14.047 1 35.28 304 ASN B O 1
ATOM 5446 N N . ASN B 1 305 ? -0.511 -27.859 16.156 1 33.41 305 ASN B N 1
ATOM 5447 C CA . ASN B 1 305 ? 0.612 -28.766 16.391 1 33.41 305 ASN B CA 1
ATOM 5448 C C . ASN B 1 305 ? 0.507 -30.016 15.516 1 33.41 305 ASN B C 1
ATOM 5450 O O . ASN B 1 305 ? 0.247 -31.109 16.031 1 33.41 305 ASN B O 1
ATOM 5454 N N . GLY B 1 306 ? 0.446 -30.109 14.234 1 37.88 306 GLY B N 1
ATOM 5455 C CA . GLY B 1 306 ? 0.898 -31.203 13.398 1 37.88 306 GLY B CA 1
ATOM 5456 C C . GLY B 1 306 ? -0.202 -32.188 13.078 1 37.88 306 GLY B C 1
ATOM 5457 O O . GLY B 1 306 ? 0.045 -33.219 12.422 1 37.88 306 GLY B O 1
ATOM 5458 N N . GLN B 1 307 ? -1.163 -32.594 13.906 1 38.34 307 GLN B N 1
ATOM 5459 C CA . GLN B 1 307 ? -1.902 -33.844 13.672 1 38.34 307 GLN B CA 1
ATOM 5460 C C . GLN B 1 307 ? -2.889 -33.688 12.516 1 38.34 307 GLN B C 1
ATOM 5462 O O . GLN B 1 307 ? -3.707 -32.75 12.516 1 38.34 307 GLN B O 1
ATOM 5467 N N . LYS B 1 308 ? -2.486 -34.156 11.289 1 45.53 308 LYS B N 1
ATOM 5468 C CA . LYS B 1 308 ? -3.432 -34.375 10.203 1 45.53 308 LYS B CA 1
ATOM 5469 C C . LYS B 1 308 ? -4.789 -34.844 10.742 1 45.53 308 LYS B C 1
ATOM 5471 O O . LYS B 1 308 ? -4.863 -35.688 11.609 1 45.53 308 LYS B O 1
ATOM 5476 N N . SER B 1 309 ? -5.777 -34.125 10.773 1 43.28 309 SER B N 1
ATOM 5477 C CA . SER B 1 309 ? -7.051 -34.719 11.188 1 43.28 309 SER B CA 1
ATOM 5478 C C . SER B 1 309 ? -7.398 -35.938 10.344 1 43.28 309 SER B C 1
ATOM 5480 O O . SER B 1 309 ? -7.582 -35.812 9.125 1 43.28 309 SER B O 1
ATOM 5482 N N . ASN B 1 310 ? -6.91 -37.031 10.477 1 44.38 310 ASN B N 1
ATOM 5483 C CA . ASN B 1 310 ? -7.348 -38.344 9.961 1 44.38 310 ASN B CA 1
ATOM 5484 C C . ASN B 1 310 ? -8.828 -38.312 9.578 1 44.38 310 ASN B C 1
ATOM 5486 O O . ASN B 1 310 ? -9.297 -39.188 8.844 1 44.38 310 ASN B O 1
ATOM 5490 N N . GLY B 1 311 ? -9.656 -37.469 10.102 1 48.25 311 GLY B N 1
ATOM 5491 C CA . GLY B 1 311 ? -11.094 -37.656 10.023 1 48.25 311 GLY B CA 1
ATOM 5492 C C . GLY B 1 311 ? -11.711 -37.031 8.789 1 48.25 311 GLY B C 1
ATOM 5493 O O . GLY B 1 311 ? -12.906 -37.188 8.547 1 48.25 311 GLY B O 1
ATOM 5494 N N . TYR B 1 312 ? -11.102 -36.156 8.133 1 53.16 312 TYR B N 1
ATOM 5495 C CA . TYR B 1 312 ? -11.859 -35.469 7.102 1 53.16 312 TYR B CA 1
ATOM 5496 C C . TYR B 1 312 ? -12.086 -36.344 5.887 1 53.16 312 TYR B C 1
ATOM 5498 O O . TYR B 1 312 ? -13.094 -36.219 5.188 1 53.16 312 TYR B O 1
ATOM 5506 N N . ALA B 1 313 ? -11.047 -37.281 5.582 1 53.97 313 ALA B N 1
ATOM 5507 C CA . ALA B 1 313 ? -11.359 -38.219 4.512 1 53.97 313 ALA B CA 1
ATOM 5508 C C . ALA B 1 313 ? -12.703 -38.906 4.754 1 53.97 313 ALA B C 1
ATOM 5510 O O . ALA B 1 313 ? -13.367 -39.344 3.805 1 53.97 313 ALA B O 1
ATOM 5511 N N . GLU B 1 314 ? -13.008 -38.812 6.062 1 60.88 314 GLU B N 1
ATOM 5512 C CA . GLU B 1 314 ? -14.25 -39.5 6.402 1 60.88 314 GLU B CA 1
ATOM 5513 C C . GLU B 1 314 ? -15.43 -38.531 6.402 1 60.88 314 GLU B C 1
ATOM 5515 O O . GLU B 1 314 ? -16.578 -38.969 6.57 1 60.88 314 GLU B O 1
ATOM 5520 N N . MET B 1 315 ? -15 -37.344 5.977 1 66.19 315 MET B N 1
ATOM 5521 C CA . MET B 1 315 ? -16.094 -36.375 6.023 1 66.19 315 MET B CA 1
ATOM 5522 C C . MET B 1 315 ? -17 -36.531 4.809 1 66.19 315 MET B C 1
ATOM 5524 O O . MET B 1 315 ? -16.594 -37.094 3.787 1 66.19 315 MET B O 1
ATOM 5528 N N . ASP B 1 316 ? -18.156 -36.062 4.977 1 81.25 316 ASP B N 1
ATOM 5529 C CA . ASP B 1 316 ? -19.188 -35.938 3.938 1 81.25 316 ASP B CA 1
ATOM 5530 C C . ASP B 1 316 ? -18.672 -35.156 2.736 1 81.25 316 ASP B C 1
ATOM 5532 O O . ASP B 1 316 ? -17.969 -34.156 2.898 1 81.25 316 ASP B O 1
ATOM 5536 N N . VAL B 1 317 ? -18.828 -35.75 1.607 1 84.06 317 VAL B N 1
ATOM 5537 C CA . VAL B 1 317 ? -18.344 -35.188 0.341 1 84.06 317 VAL B CA 1
ATOM 5538 C C . VAL B 1 317 ? -18.828 -33.75 0.171 1 84.06 317 VAL B C 1
ATOM 5540 O O . VAL B 1 317 ? -18.109 -32.938 -0.391 1 84.06 317 VAL B O 1
ATOM 5543 N N . TYR B 1 318 ? -19.938 -33.469 0.671 1 84.69 318 TYR B N 1
ATOM 5544 C CA . TYR B 1 318 ? -20.484 -32.125 0.503 1 84.69 318 TYR B CA 1
ATOM 5545 C C . TYR B 1 318 ? -19.75 -31.141 1.387 1 84.69 318 TYR B C 1
ATOM 5547 O O . TYR B 1 318 ? -19.562 -29.969 1.007 1 84.69 318 TYR B O 1
ATOM 5555 N N . VAL B 1 319 ? -19.359 -31.547 2.475 1 83.75 319 VAL B N 1
ATOM 5556 C CA . VAL B 1 319 ? -18.562 -30.688 3.359 1 83.75 319 VAL B CA 1
ATOM 5557 C C . VAL B 1 319 ? -17.203 -30.406 2.725 1 83.75 319 VAL B C 1
ATOM 5559 O O . VAL B 1 319 ? -16.734 -29.266 2.742 1 83.75 319 VAL B O 1
ATOM 5562 N N . ARG B 1 320 ? -16.672 -31.406 2.193 1 86.94 320 ARG B N 1
ATOM 5563 C CA . ARG B 1 320 ? -15.391 -31.25 1.511 1 86.94 320 ARG B CA 1
ATOM 5564 C C . ARG B 1 320 ? -15.523 -30.344 0.293 1 86.94 320 ARG B C 1
ATOM 5566 O O . ARG B 1 320 ? -14.633 -29.547 0.014 1 86.94 320 ARG B O 1
ATOM 5573 N N . ALA B 1 321 ? -16.609 -30.484 -0.35 1 90.25 321 ALA B N 1
ATOM 5574 C CA . ALA B 1 321 ? -16.859 -29.656 -1.528 1 90.25 321 ALA B CA 1
ATOM 5575 C C . ALA B 1 321 ? -17 -28.188 -1.146 1 90.25 321 ALA B C 1
ATOM 5577 O O . ALA B 1 321 ? -16.531 -27.312 -1.868 1 90.25 321 ALA B O 1
ATOM 5578 N N . LYS B 1 322 ? -17.594 -27.984 -0.051 1 86.12 322 LYS B N 1
ATOM 5579 C CA . LYS B 1 322 ? -17.766 -26.609 0.439 1 86.12 322 LYS B CA 1
ATOM 5580 C C . LYS B 1 322 ? -16.422 -25.984 0.797 1 86.12 322 LYS B C 1
ATOM 5582 O O . LYS B 1 322 ? -16.219 -24.781 0.621 1 86.12 322 LYS B O 1
ATOM 5587 N N . TYR B 1 323 ? -15.602 -26.797 1.237 1 84.06 323 TYR B N 1
ATOM 5588 C CA . TYR B 1 323 ? -14.25 -26.328 1.527 1 84.06 323 TYR B CA 1
ATOM 5589 C C . TYR B 1 323 ? -13.477 -26.047 0.242 1 84.06 323 TYR B C 1
ATOM 5591 O O . TYR B 1 323 ? -12.812 -25.016 0.119 1 84.06 323 TYR B O 1
ATOM 5599 N N . ALA B 1 324 ? -13.68 -26.891 -0.694 1 88.88 324 ALA B N 1
ATOM 5600 C CA . ALA B 1 324 ? -12.906 -26.844 -1.933 1 88.88 324 ALA B CA 1
ATOM 5601 C C . ALA B 1 324 ? -13.336 -25.672 -2.809 1 88.88 324 ALA B C 1
ATOM 5603 O O . ALA B 1 324 ? -12.547 -25.156 -3.602 1 88.88 324 ALA B O 1
ATOM 5604 N N . ILE B 1 325 ? -14.516 -25.188 -2.637 1 92 325 ILE B N 1
ATOM 5605 C CA . ILE B 1 325 ? -15.047 -24.156 -3.514 1 92 325 ILE B CA 1
ATOM 5606 C C . ILE B 1 325 ? -14.492 -22.797 -3.094 1 92 325 ILE B C 1
ATOM 5608 O O . ILE B 1 325 ? -14.414 -21.875 -3.908 1 92 325 ILE B O 1
ATOM 5612 N N . GLY B 1 326 ? -14.094 -22.625 -1.878 1 90.19 326 GLY B N 1
ATOM 5613 C CA . GLY B 1 326 ? -13.664 -21.344 -1.331 1 90.19 326 GLY B CA 1
ATOM 5614 C C . GLY B 1 326 ? -12.609 -20.656 -2.174 1 90.19 326 GLY B C 1
ATOM 5615 O O . GLY B 1 326 ? -12.836 -19.578 -2.709 1 90.19 326 GLY B O 1
ATOM 5616 N N . PRO B 1 327 ? -11.5 -21.328 -2.346 1 89.94 327 PRO B N 1
ATOM 5617 C CA . PRO B 1 327 ? -10.43 -20.719 -3.139 1 89.94 327 PRO B CA 1
ATOM 5618 C C . PRO B 1 327 ? -10.828 -20.5 -4.598 1 89.94 327 PRO B C 1
ATOM 5620 O O . PRO B 1 327 ? -10.367 -19.547 -5.23 1 89.94 327 PRO B O 1
ATOM 5623 N N . ILE B 1 328 ? -11.641 -21.328 -5.133 1 91.81 328 ILE B N 1
ATOM 5624 C CA . ILE B 1 328 ? -12.094 -21.172 -6.508 1 91.81 328 ILE B CA 1
ATOM 5625 C C . ILE B 1 328 ? -12.945 -19.906 -6.629 1 91.81 328 ILE B C 1
ATOM 5627 O O . ILE B 1 328 ? -12.727 -19.094 -7.531 1 91.81 328 ILE B O 1
ATOM 5631 N N . LYS B 1 329 ? -13.867 -19.844 -5.707 1 93.31 329 LYS B N 1
ATOM 5632 C CA . LYS B 1 329 ? -14.773 -18.703 -5.711 1 93.31 329 LYS B CA 1
ATOM 5633 C C . LYS B 1 329 ? -14.008 -17.391 -5.465 1 93.31 329 LYS B C 1
ATOM 5635 O O . LYS B 1 329 ? -14.148 -16.438 -6.223 1 93.31 329 LYS B O 1
ATOM 5640 N N . SER B 1 330 ? -13.164 -17.359 -4.5 1 91.38 330 SER B N 1
ATOM 5641 C CA . SER B 1 330 ? -12.43 -16.141 -4.152 1 91.38 330 SER B CA 1
ATOM 5642 C C . SER B 1 330 ? -11.445 -15.75 -5.254 1 91.38 330 SER B C 1
ATOM 5644 O O . SER B 1 330 ? -11.133 -14.57 -5.426 1 91.38 330 SER B O 1
ATOM 5646 N N . GLY B 1 331 ? -10.992 -16.688 -6.027 1 90.62 331 GLY B N 1
ATOM 5647 C CA . GLY B 1 331 ? -10.023 -16.422 -7.082 1 90.62 331 GLY B CA 1
ATOM 5648 C C . GLY B 1 331 ? -10.672 -16.062 -8.406 1 90.62 331 GLY B C 1
ATOM 5649 O O . GLY B 1 331 ? -10.023 -15.477 -9.273 1 90.62 331 GLY B O 1
ATOM 5650 N N . SER B 1 332 ? -11.961 -16.359 -8.562 1 91.69 332 SER B N 1
ATOM 5651 C CA . SER B 1 332 ? -12.547 -16.188 -9.891 1 91.69 332 SER B CA 1
ATOM 5652 C C . SER B 1 332 ? -13.734 -15.234 -9.852 1 91.69 332 SER B C 1
ATOM 5654 O O . SER B 1 332 ? -14.172 -14.727 -10.883 1 91.69 332 SER B O 1
ATOM 5656 N N . GLN B 1 333 ? -14.266 -14.984 -8.742 1 90.69 333 GLN B N 1
ATOM 5657 C CA . GLN B 1 333 ? -15.523 -14.25 -8.633 1 90.69 333 GLN B CA 1
ATOM 5658 C C . GLN B 1 333 ? -15.414 -12.859 -9.25 1 90.69 333 GLN B C 1
ATOM 5660 O O . GLN B 1 333 ? -16.344 -12.383 -9.898 1 90.69 333 GLN B O 1
ATOM 5665 N N . CYS B 1 334 ? -14.297 -12.211 -9.031 1 87.94 334 CYS B N 1
ATOM 5666 C CA . CYS B 1 334 ? -14.133 -10.859 -9.547 1 87.94 334 CYS B CA 1
ATOM 5667 C C . CYS B 1 334 ? -14.188 -10.844 -11.07 1 87.94 334 CYS B C 1
ATOM 5669 O O . CYS B 1 334 ? -14.891 -10.031 -11.664 1 87.94 334 CYS B O 1
ATOM 5671 N N . MET B 1 335 ? -13.516 -11.75 -11.672 1 90.44 335 MET B N 1
ATOM 5672 C CA . MET B 1 335 ? -13.492 -11.82 -13.133 1 90.44 335 MET B CA 1
ATOM 5673 C C . MET B 1 335 ? -14.867 -12.211 -13.672 1 90.44 335 MET B C 1
ATOM 5675 O O . MET B 1 335 ? -15.32 -11.648 -14.672 1 90.44 335 MET B O 1
ATOM 5679 N N . ILE B 1 336 ? -15.531 -13.109 -12.992 1 93.38 336 ILE B N 1
ATOM 5680 C CA . ILE B 1 336 ? -16.828 -13.609 -13.438 1 93.38 336 ILE B CA 1
ATOM 5681 C C . ILE B 1 336 ? -17.891 -12.508 -13.289 1 93.38 336 ILE B C 1
ATOM 5683 O O . ILE B 1 336 ? -18.672 -12.273 -14.203 1 93.38 336 ILE B O 1
ATOM 5687 N N . THR B 1 337 ? -17.859 -11.859 -12.172 1 92.44 337 THR B N 1
ATOM 5688 C CA . THR B 1 337 ? -18.797 -10.781 -11.93 1 92.44 337 THR B CA 1
ATOM 5689 C C . THR B 1 337 ? -18.625 -9.656 -12.945 1 92.44 337 THR B C 1
ATOM 5691 O O . THR B 1 337 ? -19.594 -9.109 -13.461 1 92.44 337 THR B O 1
ATOM 5694 N N . SER B 1 338 ? -17.391 -9.32 -13.172 1 89.81 338 SER B N 1
ATOM 5695 C CA . SER B 1 338 ? -17.094 -8.242 -14.109 1 89.81 338 SER B CA 1
ATOM 5696 C C . SER B 1 338 ? -17.594 -8.562 -15.508 1 89.81 338 SER B C 1
ATOM 5698 O O . SER B 1 338 ? -18.094 -7.68 -16.203 1 89.81 338 SER B O 1
ATOM 5700 N N . HIS B 1 339 ? -17.562 -9.789 -15.93 1 93.56 339 HIS B N 1
ATOM 5701 C CA . HIS B 1 339 ? -17.875 -10.18 -17.297 1 93.56 339 HIS B CA 1
ATOM 5702 C C . HIS B 1 339 ? -19.359 -10.555 -17.422 1 93.56 339 HIS B C 1
ATOM 5704 O O . HIS B 1 339 ? -20.016 -10.18 -18.391 1 93.56 339 HIS B O 1
ATOM 5710 N N . PHE B 1 340 ? -19.906 -11.281 -16.438 1 95.5 340 PHE B N 1
ATOM 5711 C CA . PHE B 1 340 ? -21.234 -11.859 -16.562 1 95.5 340 PHE B CA 1
ATOM 5712 C C . PHE B 1 340 ? -22.234 -11.094 -15.711 1 95.5 340 PHE B C 1
ATOM 5714 O O . PHE B 1 340 ? -23.453 -11.227 -15.906 1 95.5 340 PHE B O 1
ATOM 5721 N N . GLY B 1 341 ? -21.766 -10.297 -14.805 1 92.62 341 GLY B N 1
ATOM 5722 C CA . GLY B 1 341 ? -22.656 -9.609 -13.883 1 92.62 341 GLY B CA 1
ATOM 5723 C C . GLY B 1 341 ? -22.844 -10.344 -12.562 1 92.62 341 GLY B C 1
ATOM 5724 O O . GLY B 1 341 ? -22.5 -11.523 -12.453 1 92.62 341 GLY B O 1
ATOM 5725 N N . ASP B 1 342 ? -23.391 -9.727 -11.664 1 92.62 342 ASP B N 1
ATOM 5726 C CA . ASP B 1 342 ? -23.516 -10.227 -10.297 1 92.62 342 ASP B CA 1
ATOM 5727 C C . ASP B 1 342 ? -24.672 -11.211 -10.172 1 92.62 342 ASP B C 1
ATOM 5729 O O . ASP B 1 342 ? -24.688 -12.047 -9.266 1 92.62 342 ASP B O 1
ATOM 5733 N N . HIS B 1 343 ? -25.547 -11.164 -10.984 1 94.38 343 HIS B N 1
ATOM 5734 C CA . HIS B 1 343 ? -26.797 -11.883 -10.844 1 94.38 343 HIS B CA 1
ATOM 5735 C C . HIS B 1 343 ? -26.609 -13.383 -11 1 94.38 343 HIS B C 1
ATOM 5737 O O . HIS B 1 343 ? -27.438 -14.18 -10.547 1 94.38 343 HIS B O 1
ATOM 5743 N N . ILE B 1 344 ? -25.547 -13.836 -11.555 1 96.25 344 ILE B N 1
ATOM 5744 C CA . ILE B 1 344 ? -25.391 -15.266 -11.812 1 96.25 344 ILE B CA 1
ATOM 5745 C C . ILE B 1 344 ? -24.547 -15.906 -10.719 1 96.25 344 ILE B C 1
ATOM 5747 O O . ILE B 1 344 ? -24.422 -17.125 -10.664 1 96.25 344 ILE B O 1
ATOM 5751 N N . ILE B 1 345 ? -23.922 -15.203 -9.852 1 95.56 345 ILE B N 1
ATOM 5752 C CA . ILE B 1 345 ? -22.828 -15.633 -8.977 1 95.56 345 ILE B CA 1
ATOM 5753 C C . ILE B 1 345 ? -23.328 -16.734 -8.047 1 95.56 345 ILE B C 1
ATOM 5755 O O . ILE B 1 345 ? -22.703 -17.797 -7.949 1 95.56 345 ILE B O 1
ATOM 5759 N N . GLU B 1 346 ? -24.438 -16.578 -7.414 1 95.75 346 GLU B N 1
ATOM 5760 C CA . GLU B 1 346 ? -24.953 -17.578 -6.477 1 95.75 346 GLU B CA 1
ATOM 5761 C C . GLU B 1 346 ? -25.25 -18.891 -7.184 1 95.75 346 GLU B C 1
ATOM 5763 O O . GLU B 1 346 ? -24.859 -19.953 -6.715 1 95.75 346 GLU B O 1
ATOM 5768 N N . ASP B 1 347 ? -25.969 -18.781 -8.242 1 97.56 347 ASP B N 1
ATOM 5769 C CA . ASP B 1 347 ? -26.344 -19.969 -9.008 1 97.56 347 ASP B CA 1
ATOM 5770 C C . ASP B 1 347 ? -25.094 -20.672 -9.547 1 97.56 347 ASP B C 1
ATOM 5772 O O . ASP B 1 347 ? -24.984 -21.906 -9.469 1 97.56 347 ASP B O 1
ATOM 5776 N N . LEU B 1 348 ? -24.203 -19.938 -10.086 1 97.81 348 LEU B N 1
ATOM 5777 C CA . LEU B 1 348 ? -22.984 -20.5 -10.664 1 97.81 348 LEU B CA 1
ATOM 5778 C C . LEU B 1 348 ? -22.219 -21.312 -9.625 1 97.81 348 LEU B C 1
ATOM 5780 O O . LEU B 1 348 ? -21.906 -22.484 -9.867 1 97.81 348 LEU B O 1
ATOM 5784 N N . TYR B 1 349 ? -22 -20.766 -8.477 1 96.56 349 TYR B N 1
ATOM 5785 C CA . TYR B 1 349 ? -21.125 -21.438 -7.527 1 96.56 349 TYR B CA 1
ATOM 5786 C C . TYR B 1 349 ? -21.859 -22.547 -6.789 1 96.56 349 TYR B C 1
ATOM 5788 O O . TYR B 1 349 ? -21.234 -23.469 -6.25 1 96.56 349 TYR B O 1
ATOM 5796 N N . SER B 1 350 ? -23.188 -22.453 -6.785 1 96.62 350 SER B N 1
ATOM 5797 C CA . SER B 1 350 ? -23.953 -23.625 -6.359 1 96.62 350 SER B CA 1
ATOM 5798 C C . SER B 1 350 ? -23.734 -24.797 -7.301 1 96.62 350 SER B C 1
ATOM 5800 O O . SER B 1 350 ? -23.516 -25.922 -6.852 1 96.62 350 SER B O 1
ATOM 5802 N N . ARG B 1 351 ? -23.781 -24.562 -8.578 1 97.31 351 ARG B N 1
ATOM 5803 C CA . ARG B 1 351 ? -23.531 -25.594 -9.578 1 97.31 351 ARG B CA 1
ATOM 5804 C C . ARG B 1 351 ? -22.109 -26.141 -9.461 1 97.31 351 ARG B C 1
ATOM 5806 O O . ARG B 1 351 ? -21.906 -27.359 -9.531 1 97.31 351 ARG B O 1
ATOM 5813 N N . VAL B 1 352 ? -21.156 -25.234 -9.305 1 96.94 352 VAL B N 1
ATOM 5814 C CA . VAL B 1 352 ? -19.766 -25.625 -9.203 1 96.94 352 VAL B CA 1
ATOM 5815 C C . VAL B 1 352 ? -19.562 -26.516 -7.977 1 96.94 352 VAL B C 1
ATOM 5817 O O . VAL B 1 352 ? -18.844 -27.516 -8.039 1 96.94 352 VAL B O 1
ATOM 5820 N N . THR B 1 353 ? -20.203 -26.141 -6.875 1 95.5 353 THR B N 1
ATOM 5821 C CA . THR B 1 353 ? -20.094 -26.938 -5.656 1 95.5 353 THR B CA 1
ATOM 5822 C C . THR B 1 353 ? -20.594 -28.359 -5.898 1 95.5 353 THR B C 1
ATOM 5824 O O . THR B 1 353 ? -19.953 -29.328 -5.469 1 95.5 353 THR B O 1
ATOM 5827 N N . ASN B 1 354 ? -21.672 -28.469 -6.582 1 95.5 354 ASN B N 1
ATOM 5828 C CA . ASN B 1 354 ? -22.234 -29.781 -6.895 1 95.5 354 ASN B CA 1
ATOM 5829 C C . ASN B 1 354 ? -21.312 -30.578 -7.801 1 95.5 354 ASN B C 1
ATOM 5831 O O . ASN B 1 354 ? -21.172 -31.797 -7.629 1 95.5 354 ASN B O 1
ATOM 5835 N N . LEU B 1 355 ? -20.781 -29.922 -8.734 1 95.12 355 LEU B N 1
ATOM 5836 C CA . LEU B 1 355 ? -19.859 -30.594 -9.641 1 95.12 355 LEU B CA 1
ATOM 5837 C C . LEU B 1 355 ? -18.609 -31.062 -8.898 1 95.12 355 LEU B C 1
ATOM 5839 O O . LEU B 1 355 ? -18.094 -32.156 -9.18 1 95.12 355 LEU B O 1
ATOM 5843 N N . ILE B 1 356 ? -18.125 -30.281 -7.953 1 93.62 356 ILE B N 1
ATOM 5844 C CA . ILE B 1 356 ? -16.969 -30.656 -7.145 1 93.62 356 ILE B CA 1
ATOM 5845 C C . ILE B 1 356 ? -17.312 -31.859 -6.281 1 93.62 356 ILE B C 1
ATOM 5847 O O . ILE B 1 356 ? -16.516 -32.781 -6.152 1 93.62 356 ILE B O 1
ATOM 5851 N N . ALA B 1 357 ? -18.5 -31.828 -5.703 1 92.69 357 ALA B N 1
ATOM 5852 C CA . ALA B 1 357 ? -18.938 -32.969 -4.895 1 92.69 357 ALA B CA 1
ATOM 5853 C C . ALA B 1 357 ? -18.953 -34.25 -5.715 1 92.69 357 ALA B C 1
ATOM 5855 O O . ALA B 1 357 ? -18.547 -35.312 -5.23 1 92.69 357 ALA B O 1
ATOM 5856 N N . LYS B 1 358 ? -19.422 -34.125 -6.902 1 92.19 358 LYS B N 1
ATOM 5857 C CA . LYS B 1 358 ? -19.453 -35.281 -7.793 1 92.19 358 LYS B CA 1
ATOM 5858 C C . LYS B 1 358 ? -18.047 -35.781 -8.094 1 92.19 358 LYS B C 1
ATOM 5860 O O . LYS B 1 358 ? -17.797 -37 -8.102 1 92.19 358 LYS B O 1
ATOM 5865 N N . GLN B 1 359 ? -17.172 -34.906 -8.352 1 89.06 359 GLN B N 1
ATOM 5866 C CA . GLN B 1 359 ? -15.781 -35.281 -8.625 1 89.06 359 GLN B CA 1
ATOM 5867 C C . GLN B 1 359 ? -15.133 -35.938 -7.406 1 89.06 359 GLN B C 1
ATOM 5869 O O . GLN B 1 359 ? -14.352 -36.875 -7.543 1 89.06 359 GLN B O 1
ATOM 5874 N N . LEU B 1 360 ? -15.438 -35.375 -6.242 1 87.56 360 LEU B N 1
ATOM 5875 C CA . LEU B 1 360 ? -14.852 -35.875 -5 1 87.56 360 LEU B CA 1
ATOM 5876 C C . LEU B 1 360 ? -15.328 -37.281 -4.707 1 87.56 360 LEU B C 1
ATOM 5878 O O . LEU B 1 360 ? -14.641 -38.031 -4.023 1 87.56 360 LEU B O 1
ATOM 5882 N N . SER B 1 361 ? -16.5 -37.594 -5.191 1 86.12 361 SER B N 1
ATOM 5883 C CA . SER B 1 361 ? -17.016 -38.938 -5.012 1 86.12 361 SER B CA 1
ATOM 5884 C C . SER B 1 361 ? -16.203 -39.938 -5.801 1 86.12 361 SER B C 1
ATOM 5886 O O . SER B 1 361 ? -16.203 -41.125 -5.465 1 86.12 361 SER B O 1
ATOM 5888 N N . CYS B 1 362 ? -15.484 -39.469 -6.777 1 82.19 362 CYS B N 1
ATOM 5889 C CA . CYS B 1 362 ? -14.719 -40.375 -7.645 1 82.19 362 CYS B CA 1
ATOM 5890 C C . CYS B 1 362 ? -13.242 -40.375 -7.258 1 82.19 362 CYS B C 1
ATOM 5892 O O . CYS B 1 362 ? -12.477 -41.219 -7.711 1 82.19 362 CYS B O 1
ATOM 5894 N N . GLY B 1 363 ? -12.867 -39.469 -6.434 1 79.31 363 GLY B N 1
ATOM 5895 C CA . GLY B 1 363 ? -11.461 -39.406 -6.062 1 79.31 363 GLY B CA 1
ATOM 5896 C C . GLY B 1 363 ? -11.07 -38.094 -5.422 1 79.31 363 GLY B C 1
ATOM 5897 O O . GLY B 1 363 ? -11.898 -37.219 -5.254 1 79.31 363 GLY B O 1
ATOM 5898 N N . LYS B 1 364 ? -9.773 -38.062 -5.125 1 79 364 LYS B N 1
ATOM 5899 C CA . LYS B 1 364 ? -9.25 -36.875 -4.43 1 79 364 LYS B CA 1
ATOM 5900 C C . LYS B 1 364 ? -8.992 -35.75 -5.406 1 79 364 LYS B C 1
ATOM 5902 O O . LYS B 1 364 ? -8.727 -35.969 -6.59 1 79 364 LYS B O 1
ATOM 5907 N N . LEU B 1 365 ? -9.164 -34.562 -4.934 1 86.06 365 LEU B N 1
ATOM 5908 C CA . LEU B 1 365 ? -8.82 -33.375 -5.664 1 86.06 365 LEU B CA 1
ATOM 5909 C C . LEU B 1 365 ? -7.465 -32.812 -5.215 1 86.06 365 LEU B C 1
ATOM 5911 O O . LEU B 1 365 ? -7.27 -32.531 -4.031 1 86.06 365 LEU B O 1
ATOM 5915 N N . GLU B 1 366 ? -6.551 -32.781 -6.109 1 87.38 366 GLU B N 1
ATOM 5916 C CA . GLU B 1 366 ? -5.211 -32.281 -5.793 1 87.38 366 GLU B CA 1
ATOM 5917 C C . GLU B 1 366 ? -4.691 -31.344 -6.883 1 87.38 366 GLU B C 1
ATOM 5919 O O . GLU B 1 366 ? -5.129 -31.422 -8.031 1 87.38 366 GLU B O 1
ATOM 5924 N N . THR B 1 367 ? -3.855 -30.469 -6.465 1 88.94 367 THR B N 1
ATOM 5925 C CA . THR B 1 367 ? -3.121 -29.641 -7.41 1 88.94 367 THR B CA 1
ATOM 5926 C C . THR B 1 367 ? -1.633 -29.969 -7.391 1 88.94 367 THR B C 1
ATOM 5928 O O . THR B 1 367 ? -1.099 -30.391 -6.355 1 88.94 367 THR B O 1
ATOM 5931 N N . PHE B 1 368 ? -1.05 -29.906 -8.539 1 92.06 368 PHE B N 1
ATOM 5932 C CA . PHE B 1 368 ? 0.376 -30.156 -8.719 1 92.06 368 PHE B CA 1
ATOM 5933 C C . PHE B 1 368 ? 1.151 -28.844 -8.789 1 92.06 368 PHE B C 1
ATOM 5935 O O . PHE B 1 368 ? 0.71 -27.891 -9.43 1 92.06 368 PHE B O 1
ATOM 5942 N N . HIS B 1 369 ? 2.346 -28.781 -8.039 1 94.56 369 HIS B N 1
ATOM 5943 C CA . HIS B 1 369 ? 3.119 -27.547 -7.949 1 94.56 369 HIS B CA 1
ATOM 5944 C C . HIS B 1 369 ? 4.59 -27.797 -8.266 1 94.56 369 HIS B C 1
ATOM 5946 O O . HIS B 1 369 ? 5.129 -28.859 -7.953 1 94.56 369 HIS B O 1
ATOM 5952 N N . HIS B 1 370 ? 5.188 -26.859 -8.969 1 96.56 370 HIS B N 1
ATOM 5953 C CA . HIS B 1 370 ? 6.641 -26.75 -9.016 1 96.56 370 HIS B CA 1
ATOM 5954 C C . HIS B 1 370 ? 7.137 -25.672 -8.039 1 96.56 370 HIS B C 1
ATOM 5956 O O . HIS B 1 370 ? 6.531 -24.609 -7.922 1 96.56 370 HIS B O 1
ATOM 5962 N N . VAL B 1 371 ? 8.125 -26 -7.297 1 98.31 371 VAL B N 1
ATOM 5963 C CA . VAL B 1 371 ? 8.906 -24.984 -6.582 1 98.31 371 VAL B CA 1
ATOM 5964 C C . VAL B 1 371 ? 10.266 -24.812 -7.254 1 98.31 371 VAL B C 1
ATOM 5966 O O . VAL B 1 371 ? 11.055 -25.766 -7.324 1 98.31 371 VAL B O 1
ATOM 5969 N N . ILE B 1 372 ? 10.523 -23.672 -7.766 1 98.62 372 ILE B N 1
ATOM 5970 C CA . ILE B 1 372 ? 11.719 -23.375 -8.555 1 98.62 372 ILE B CA 1
ATOM 5971 C C . ILE B 1 372 ? 12.609 -22.406 -7.785 1 98.62 372 ILE B C 1
ATOM 5973 O O . ILE B 1 372 ? 12.188 -21.297 -7.453 1 98.62 372 ILE B O 1
ATOM 5977 N N . SER B 1 373 ? 13.789 -22.781 -7.449 1 98.75 373 SER B N 1
ATOM 5978 C CA . SER B 1 373 ? 14.781 -21.953 -6.793 1 98.75 373 SER B CA 1
ATOM 5979 C C . SER B 1 373 ? 15.828 -21.453 -7.785 1 98.75 373 SER B C 1
ATOM 5981 O O . SER B 1 373 ? 16.484 -22.25 -8.453 1 98.75 373 SER B O 1
ATOM 5983 N N . LEU B 1 374 ? 15.969 -20.172 -7.855 1 98.81 374 LEU B N 1
ATOM 5984 C CA . LEU B 1 374 ? 16.828 -19.547 -8.852 1 98.81 374 LEU B CA 1
ATOM 5985 C C . LEU B 1 374 ? 17.891 -18.672 -8.18 1 98.81 374 LEU B C 1
ATOM 5987 O O . LEU B 1 374 ? 17.641 -18.094 -7.125 1 98.81 374 LEU B O 1
ATOM 5991 N N . ILE B 1 375 ? 19.062 -18.562 -8.797 1 98.25 375 ILE B N 1
ATOM 5992 C CA . ILE B 1 375 ? 20.141 -17.688 -8.375 1 98.25 375 ILE B CA 1
ATOM 5993 C C . ILE B 1 375 ? 20.484 -16.688 -9.484 1 98.25 375 ILE B C 1
ATOM 5995 O O . ILE B 1 375 ? 20.719 -17.094 -10.625 1 98.25 375 ILE B O 1
ATOM 5999 N N . LYS B 1 376 ? 20.438 -15.5 -9.188 1 98.38 376 LYS B N 1
ATOM 6000 C CA . LYS B 1 376 ? 20.766 -14.469 -10.172 1 98.38 376 LYS B CA 1
ATOM 6001 C C . LYS B 1 376 ? 22.25 -14.531 -10.562 1 98.38 376 LYS B C 1
ATOM 6003 O O . LYS B 1 376 ? 23.125 -14.594 -9.695 1 98.38 376 LYS B O 1
ATOM 6008 N N . LYS B 1 377 ? 22.516 -14.508 -11.906 1 97.5 377 LYS B N 1
ATOM 6009 C CA . LYS B 1 377 ? 23.875 -14.555 -12.43 1 97.5 377 LYS B CA 1
ATOM 6010 C C . LYS B 1 377 ? 24.594 -13.234 -12.195 1 97.5 377 LYS B C 1
ATOM 6012 O O . LYS B 1 377 ? 23.969 -12.172 -12.172 1 97.5 377 LYS B O 1
#

Nearest PDB structures (foldseek):
  6lyh-assembly3_G-3  TM=9.323E-01  e=1.231E-36  Camellia sinensis var. assamica
  6lyh-assembly2_A  TM=9.341E-01  e=1.965E-36  Camellia sinensis var. assamica
  8uzd-assembly1_A  TM=9.047E-01  e=1.576E-34  Ilex paraguariensis
  5f2n-assembly1_B  TM=8.129E-01  e=1.687E-24  Mycobacterium marinum M
  5f2o-assembly1_B  TM=8.237E-01  e=3.607E-24  Mycobacterium marinum M

Radius of gyration: 28.29 Å; Cα contacts (8 Å, |Δi|>4): 1393; chains: 2; bounding box: 61×80×77 Å

pLDDT: mean 88.51, std 13.74, range [31.77, 98.81]

Sequence (754 aa):
MKMESTHMTHGTGEDSYARNSLIQADSISKAFPVVKDALEGVYSKMTPKCVMVAELGCAAGPNTLMLLPEIIDITYKTYMINKKSKYTPEIHMFLNDLPTNDFNTISASLPIVHEELNKSREGDLGPYFISATPGSYYKRLFPTEFLHFVHSANSAHWLSQVPKRLIKENGEYINKGNIYIAETSPPEVIEAYREQYKEDFTAFLKCRGQEIVSGGRMVLNIMATTESHKPHHYFMTNVLNTALKDMASQGLIEQEKLDSFEIPFYPPTKEEAKTYIEIEGSFYVHEIKNFTVDWDVPTKDFHNNGQKSNGYAEMDVYVRAKYAIGPIKSGSQCMITSHFGDHIIEDLYSRVTNLIAKQLSCGKLETFHHVISLIKKMKMESTHMTHGTGEDSYARNSLIQADSISKAFPVVKDALEGVYSKMTPKCVMVAELGCAAGPNTLMLLPEIIDITYKTYMINKKSKYTPEIHMFLNDLPTNDFNTISASLPIVHEELNKSREGDLGPYFISATPGSYYKRLFPTEFLHFVHSANSAHWLSQVPKRLIKENGEYINKGNIYIAETSPPEVIEAYREQYKEDFTAFLKCRGQEIVSGGRMVLNIMATTESHKPHHYFMTNVLNTALKDMASQGLIEQEKLDSFEIPFYPPTKEEAKTYIEIEGSFYVHEIKNFTVDWDVPTKDFHNNGQKSNGYAEMDVYVRAKYAIGPIKSGSQCMITSHFGDHIIEDLYSRVTNLIAKQLSCGKLETFHHVISLIKK

InterPro domains:
  IPR005299 SAM dependent carboxyl methyltransferase [PF03492] (42-376)
  IPR005299 SAM dependent carboxyl methyltransferase [PTHR31009] (9-362)
  IPR029063 S-adenosyl-L-methionine-dependent methyltransferase superfamily [G3DSA:3.40.50.150] (20-294)
  IPR029063 S-adenosyl-L-methionine-dependent methyltransferase superfamily [SSF53335] (4-377)
  IPR042086 Methyltransferase, alpha-helical capping domain [G3DSA:1.10.1200.270] (7-362)

Organism: Saponaria officinalis (NCBI:txid3572)